Protein AF-A0A5B0W4X8-F1 (afdb_monomer)

Foldseek 3Di:
DDDDDDDDDDDDDDDDDDDDDDDDDDDDDDDDDDDDDDDDDDDDDDDDDDDDDDDDDDDDDDDDDDDDDDDDDDDDDDDDDDDDDDDDDDDDDDDDDDDDDDDDDDDDDDDDDDDDDDDDDDDDDDDDDDDDDDDDDDDDPDPDDVCVVVVPDDDDDDDDDDDDDDDDDDDDDDDDDDDDDDDDDDDDDPPPVVVVVVVVVVVVVVVVVVVVVVVLLLPDDDPALQRLLCSQLVHFWADLDPVSVQSSLCRQQVVVQFPQWDWAWDDAQNWIKIKTAGNLWAQPVLVVQLVVQRNVHHVVQCPPHNQVCSQPPRNPAPDKDKAGTNRVQLLLRLQGWMWMGIRRDRIIITGRRTDQPDPQAAQDPQQHAPDDDRHFFDLAPSNLVSLQSNVVSGSQWGWGWAFAADAPRWIKIKIARSLWFDVVLVVLQVVQRVPHYHHDPPVWPVVSQCSSVPDDPALADQWDKDRDSVVVNVLRLLRWMKMDTRRDSIITTPGAAPLNQLDGPRLVVDPLVVSLVLSVVLVCLQCLLQVVLLVLLLCQVPVVPDDPVCNVRYQPDQFPDDLLVLLVVVLVVVVVLVVVLVVDPPVVSVVSVVCCLPVVVVVCCVNRVDTPVSNVSSVSSVVSLSSRSDVSNSVSSSVLSNQSSVLCVVPRPCSNVVSVVVVVVVQQVDDNSQFGNNPCVVVPDPVVVCCSNGPDDPVVCQFRDVRSVTSDGGPDPDPDDPD

Structure (mmCIF, N/CA/C/O backbone):
data_AF-A0A5B0W4X8-F1
#
_entry.id   AF-A0A5B0W4X8-F1
#
loop_
_atom_site.group_PDB
_atom_site.id
_atom_site.type_symbol
_atom_site.label_atom_id
_atom_site.label_alt_id
_atom_site.label_comp_id
_atom_site.label_asym_id
_atom_site.label_entity_id
_atom_site.label_seq_id
_atom_site.pdbx_PDB_ins_code
_atom_site.Cartn_x
_atom_site.Cartn_y
_atom_site.Cartn_z
_atom_site.occupancy
_atom_site.B_iso_or_equiv
_atom_site.auth_seq_id
_atom_site.auth_comp_id
_atom_site.auth_asym_id
_atom_site.auth_atom_id
_atom_site.pdbx_PDB_model_num
ATOM 1 N N . MET A 1 1 ? 32.121 42.990 -64.150 1.00 31.92 1 MET A N 1
ATOM 2 C CA . MET A 1 1 ? 31.762 44.287 -64.755 1.00 31.92 1 MET A CA 1
ATOM 3 C C . MET A 1 1 ? 30.721 44.882 -63.819 1.00 31.92 1 MET A C 1
ATOM 5 O O . MET A 1 1 ? 29.660 44.286 -63.718 1.00 31.92 1 MET A O 1
ATOM 9 N N . THR A 1 2 ? 31.148 45.681 -62.830 1.00 34.00 2 THR A N 1
ATOM 10 C CA . THR A 1 2 ? 31.391 47.153 -62.906 1.00 34.00 2 THR A CA 1
ATOM 11 C C . THR A 1 2 ? 30.074 47.919 -63.036 1.00 34.00 2 THR A C 1
ATOM 13 O O . THR A 1 2 ? 29.322 47.605 -63.954 1.00 34.00 2 THR A O 1
ATOM 16 N N . SER A 1 3 ? 29.745 48.914 -62.211 1.00 33.94 3 SER A N 1
ATOM 17 C CA . SER A 1 3 ? 30.421 49.581 -61.062 1.00 33.94 3 SER A CA 1
ATOM 18 C C . SER A 1 3 ? 29.303 50.231 -60.203 1.00 33.94 3 SER A C 1
ATOM 20 O O . SER A 1 3 ? 28.211 50.418 -60.732 1.00 33.94 3 SER A O 1
ATOM 22 N N . GLU A 1 4 ? 29.378 50.385 -58.874 1.00 42.09 4 GLU A N 1
ATOM 23 C CA . GLU A 1 4 ? 30.308 51.190 -58.038 1.00 42.09 4 GLU A CA 1
ATOM 24 C C . GLU A 1 4 ? 30.009 52.711 -58.095 1.00 42.09 4 GLU A C 1
ATOM 26 O O . GLU A 1 4 ? 29.364 53.155 -59.041 1.00 42.09 4 GLU A O 1
ATOM 31 N N . ASP A 1 5 ? 30.450 53.458 -57.069 1.00 34.56 5 ASP A N 1
ATOM 32 C CA . ASP A 1 5 ? 30.203 54.892 -56.765 1.00 34.56 5 ASP A CA 1
ATOM 33 C C . ASP A 1 5 ? 28.787 55.298 -56.262 1.00 34.56 5 ASP A C 1
ATOM 35 O O . ASP A 1 5 ? 27.784 54.721 -56.676 1.00 34.56 5 ASP A O 1
ATOM 39 N N . ALA A 1 6 ? 28.595 56.326 -55.409 1.00 33.34 6 ALA A N 1
ATOM 40 C CA . ALA A 1 6 ? 29.449 56.926 -54.357 1.00 33.34 6 ALA A CA 1
ATOM 41 C C . ALA A 1 6 ? 28.633 57.896 -53.446 1.00 33.34 6 ALA A C 1
ATOM 43 O O . ALA A 1 6 ? 27.629 58.463 -53.873 1.00 33.34 6 ALA A O 1
ATOM 44 N N . ASP A 1 7 ? 29.117 58.110 -52.215 1.00 36.94 7 ASP A N 1
ATOM 45 C CA . ASP A 1 7 ? 28.815 59.235 -51.288 1.00 36.94 7 ASP A CA 1
ATOM 46 C C . ASP A 1 7 ? 29.373 60.596 -51.842 1.00 36.94 7 ASP A C 1
ATOM 48 O O . ASP A 1 7 ? 30.056 60.538 -52.871 1.00 36.94 7 ASP A O 1
ATOM 52 N N . PRO A 1 8 ? 29.192 61.809 -51.231 1.00 53.81 8 PRO A N 1
ATOM 53 C CA . PRO A 1 8 ? 28.919 62.079 -49.807 1.00 53.81 8 PRO A CA 1
ATOM 54 C C . PRO A 1 8 ? 27.910 63.196 -49.415 1.00 53.81 8 PRO A C 1
ATOM 56 O O . PRO A 1 8 ? 27.638 64.142 -50.149 1.00 53.81 8 PRO A O 1
ATOM 59 N N . ALA A 1 9 ? 27.459 63.086 -48.160 1.00 32.12 9 ALA A N 1
ATOM 60 C CA . ALA A 1 9 ? 27.185 64.113 -47.131 1.00 32.12 9 ALA A CA 1
ATOM 61 C C . ALA A 1 9 ? 27.073 65.627 -47.464 1.00 32.12 9 ALA A C 1
ATOM 63 O O . ALA A 1 9 ? 28.004 66.233 -47.985 1.00 32.12 9 ALA A O 1
ATOM 64 N N . GLU A 1 10 ? 26.081 66.281 -46.835 1.00 31.56 10 GLU A N 1
ATOM 65 C CA . GLU A 1 10 ? 26.360 67.309 -45.807 1.00 31.56 10 GLU A CA 1
ATOM 66 C C . GLU A 1 10 ? 25.213 67.409 -44.767 1.00 31.56 10 GLU A C 1
ATOM 68 O O . GLU A 1 10 ? 24.190 66.738 -44.903 1.00 31.56 10 GLU A O 1
ATOM 73 N N . ASN A 1 11 ? 25.398 68.171 -43.680 1.00 27.50 11 ASN A N 1
ATOM 74 C CA . ASN A 1 11 ? 24.546 68.153 -42.476 1.00 27.50 11 ASN A CA 1
ATOM 75 C C . ASN A 1 11 ? 24.010 69.554 -42.116 1.00 27.50 11 ASN A C 1
ATOM 77 O O . ASN A 1 11 ? 24.805 70.488 -42.042 1.00 27.50 11 ASN A O 1
ATOM 81 N N . THR A 1 12 ? 22.705 69.683 -41.818 1.00 26.88 12 THR A N 1
ATOM 82 C CA . THR A 1 12 ? 22.109 70.325 -40.606 1.00 26.88 12 THR A CA 1
ATOM 83 C C . THR A 1 12 ? 20.671 70.847 -40.821 1.00 26.88 12 THR A C 1
ATOM 85 O O . THR A 1 12 ? 20.274 71.192 -41.927 1.00 26.88 12 THR A O 1
ATOM 88 N N . THR A 1 13 ? 19.949 71.023 -39.702 1.00 26.31 13 THR A N 1
ATOM 89 C CA . THR A 1 13 ? 18.820 71.971 -39.512 1.00 26.31 13 THR A CA 1
ATOM 90 C C . THR A 1 13 ? 17.397 71.520 -39.908 1.00 26.31 13 THR A C 1
ATOM 92 O O . THR A 1 13 ? 16.866 71.885 -40.948 1.00 26.31 13 THR A O 1
ATOM 95 N N . THR A 1 14 ? 16.757 70.810 -38.968 1.00 24.80 14 THR A N 1
ATOM 96 C CA . THR A 1 14 ? 15.330 70.905 -38.554 1.00 24.80 14 THR A CA 1
ATOM 97 C C . THR A 1 14 ? 14.200 71.018 -39.599 1.00 24.80 14 THR A C 1
ATOM 99 O O . THR A 1 14 ? 13.958 72.104 -40.123 1.00 24.80 14 THR A O 1
ATOM 102 N N . ALA A 1 15 ? 13.344 69.986 -39.669 1.00 25.97 15 ALA A N 1
ATOM 103 C CA . ALA A 1 15 ? 11.889 70.112 -39.446 1.00 25.97 15 ALA A CA 1
ATOM 104 C C . ALA A 1 15 ? 11.210 68.731 -39.246 1.00 25.97 15 ALA A C 1
ATOM 106 O O . ALA A 1 15 ? 11.495 67.809 -39.998 1.00 25.97 15 ALA A O 1
ATOM 107 N N . ASP A 1 16 ? 10.343 68.646 -38.227 1.00 27.05 16 ASP A N 1
ATOM 108 C CA . ASP A 1 16 ? 9.062 67.900 -38.127 1.00 27.05 16 ASP A CA 1
ATOM 109 C C . ASP A 1 16 ? 8.874 66.498 -38.774 1.00 27.05 16 ASP A C 1
ATOM 111 O O . ASP A 1 16 ? 8.994 66.340 -39.991 1.00 27.05 16 ASP A O 1
ATOM 115 N N . PRO A 1 17 ? 8.420 65.499 -37.985 1.00 34.44 17 PRO A N 1
ATOM 116 C CA . PRO A 1 17 ? 7.668 64.358 -38.501 1.00 34.44 17 PRO A CA 1
ATOM 117 C C . PRO A 1 17 ? 6.325 64.114 -37.771 1.00 34.44 17 PRO A C 1
ATOM 119 O O . PRO A 1 17 ? 6.267 63.397 -36.771 1.00 34.44 17 PRO A O 1
ATOM 122 N N . SER A 1 18 ? 5.214 64.591 -38.340 1.00 28.98 18 SER A N 1
ATOM 123 C CA . SER A 1 18 ? 3.859 64.067 -38.082 1.00 28.98 18 SER A CA 1
ATOM 124 C C . SER A 1 18 ? 2.917 64.401 -39.260 1.00 28.98 18 SER A C 1
ATOM 126 O O . SER A 1 18 ? 3.062 65.443 -39.889 1.00 28.98 18 SER A O 1
ATOM 128 N N . GLN A 1 19 ? 1.958 63.567 -39.675 1.00 31.86 19 GLN A N 1
ATOM 129 C CA . GLN A 1 19 ? 1.611 62.200 -39.264 1.00 31.86 19 GLN A CA 1
ATOM 130 C C . GLN A 1 19 ? 0.832 61.519 -40.411 1.00 31.86 19 GLN A C 1
ATOM 132 O O . GLN A 1 19 ? -0.000 62.172 -41.040 1.00 31.86 19 GLN A O 1
ATOM 137 N N . GLU A 1 20 ? 0.998 60.210 -40.631 1.00 28.48 20 GLU A N 1
ATOM 138 C CA . GLU A 1 20 ? -0.048 59.412 -41.288 1.00 28.48 20 GLU A CA 1
ATOM 139 C C . GLU A 1 20 ? -0.146 57.990 -40.696 1.00 28.48 20 GLU A C 1
ATOM 141 O O . GLU A 1 20 ? 0.744 57.167 -40.876 1.00 28.48 20 GLU A O 1
ATOM 146 N N . GLN A 1 21 ? -1.297 57.730 -40.059 1.00 28.72 21 GLN A N 1
ATOM 147 C CA . GLN A 1 21 ? -1.910 56.432 -39.726 1.00 28.72 21 GLN A CA 1
ATOM 148 C C . GLN A 1 21 ? -1.312 55.511 -38.631 1.00 28.72 21 GLN A C 1
ATOM 150 O O . GLN A 1 21 ? -0.160 55.097 -38.665 1.00 28.72 21 GLN A O 1
ATOM 155 N N . GLN A 1 22 ? -2.253 55.040 -37.793 1.00 30.00 22 GLN A N 1
ATOM 156 C CA . GLN A 1 22 ? -2.245 53.859 -36.908 1.00 30.00 22 GLN A CA 1
ATOM 157 C C . GLN A 1 22 ? -1.521 54.016 -35.561 1.00 30.00 22 GLN A C 1
ATOM 159 O O . GLN A 1 22 ? -0.331 53.760 -35.407 1.00 30.00 22 GLN A O 1
ATOM 164 N N . ASP A 1 23 ? -2.320 54.411 -34.567 1.00 26.89 23 ASP A N 1
ATOM 165 C CA . ASP A 1 23 ? -1.887 54.866 -33.251 1.00 26.89 23 ASP A CA 1
ATOM 166 C C . ASP A 1 23 ? -1.395 53.744 -32.324 1.00 26.89 23 ASP A C 1
ATOM 168 O O . ASP A 1 23 ? -2.145 52.853 -31.913 1.00 26.89 23 ASP A O 1
ATOM 172 N N . ALA A 1 24 ? -0.141 53.881 -31.902 1.00 28.70 24 ALA A N 1
ATOM 173 C CA . ALA A 1 24 ? 0.356 53.398 -30.621 1.00 28.70 24 ALA A CA 1
ATOM 174 C C . ALA A 1 24 ? 0.803 54.612 -29.782 1.00 28.70 24 ALA A C 1
ATOM 176 O O . ALA A 1 24 ? 1.227 55.618 -30.340 1.00 28.70 24 ALA A O 1
ATOM 177 N N . GLU A 1 25 ? 0.711 54.491 -28.455 1.00 26.59 25 GLU A N 1
ATOM 178 C CA . GLU A 1 25 ? 1.288 55.399 -27.442 1.00 26.59 25 GLU A CA 1
ATOM 179 C C . GLU A 1 25 ? 1.027 56.920 -27.584 1.00 26.59 25 GLU A C 1
ATOM 181 O O . GLU A 1 25 ? 1.848 57.668 -28.106 1.00 26.59 25 GLU A O 1
ATOM 186 N N . ALA A 1 26 ? -0.043 57.421 -26.951 1.00 23.22 26 ALA A N 1
ATOM 187 C CA . ALA A 1 26 ? -0.123 58.827 -26.529 1.00 23.22 26 ALA A CA 1
ATOM 188 C C . ALA A 1 26 ? -1.043 59.008 -25.308 1.00 23.22 26 ALA A C 1
ATOM 190 O O . ALA A 1 26 ? -2.223 58.670 -25.379 1.00 23.22 26 ALA A O 1
ATOM 191 N N . SER A 1 27 ? -0.528 59.553 -24.193 1.00 27.67 27 SER A N 1
ATOM 192 C CA . SER A 1 27 ? -1.323 60.056 -23.047 1.00 27.67 27 SER A CA 1
ATOM 193 C C . SER A 1 27 ? -0.469 60.834 -22.024 1.00 27.67 27 SER A C 1
ATOM 195 O O . SER A 1 27 ? -0.222 60.324 -20.935 1.00 27.67 27 SER A O 1
ATOM 197 N N . ALA A 1 28 ? -0.031 62.061 -22.350 1.00 30.17 28 ALA A N 1
ATOM 198 C CA . ALA A 1 28 ? 0.294 63.114 -21.365 1.00 30.17 28 ALA A CA 1
ATOM 199 C C . ALA A 1 28 ? 0.622 64.473 -22.027 1.00 30.17 28 ALA A C 1
ATOM 201 O O . ALA A 1 28 ? 1.731 64.656 -22.510 1.00 30.17 28 ALA A O 1
ATOM 202 N N . GLU A 1 29 ? -0.325 65.417 -22.003 1.00 27.56 29 GLU A N 1
ATOM 203 C CA . GLU A 1 29 ? -0.152 66.880 -21.823 1.00 27.56 29 GLU A CA 1
ATOM 204 C C . GLU A 1 29 ? -1.573 67.509 -21.740 1.00 27.56 29 GLU A C 1
ATOM 206 O O . GLU A 1 29 ? -2.544 66.851 -22.111 1.00 27.56 29 GLU A O 1
ATOM 211 N N . LEU A 1 30 ? -1.829 68.710 -21.198 1.00 25.58 30 LEU A N 1
ATOM 212 C CA . LEU A 1 30 ? -0.988 69.909 -21.052 1.00 25.58 30 LEU A CA 1
ATOM 213 C C . LEU A 1 30 ? -1.478 70.786 -19.863 1.00 25.58 30 LEU A C 1
ATOM 215 O O . LEU A 1 30 ? -2.674 70.802 -19.577 1.00 25.58 30 LEU A O 1
ATOM 219 N N . 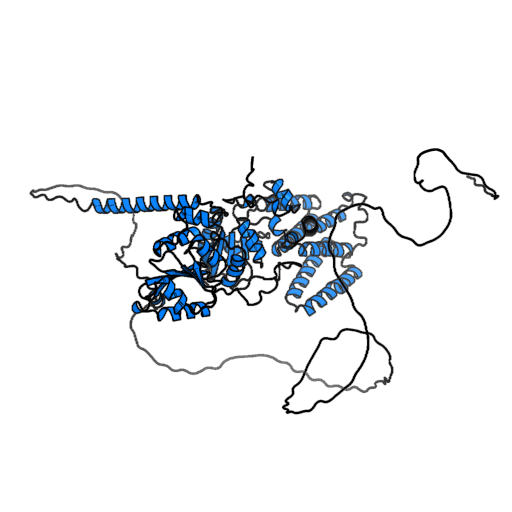GLY A 1 31 ? -0.583 71.566 -19.237 1.00 25.38 31 GLY A N 1
ATOM 220 C CA . GLY A 1 31 ? -0.869 72.544 -18.160 1.00 25.38 31 GLY A CA 1
ATOM 221 C C . GLY A 1 31 ? -0.582 71.987 -16.751 1.00 25.38 31 GLY A C 1
ATOM 222 O O . GLY A 1 31 ? -1.126 70.951 -16.392 1.00 25.38 31 GLY A O 1
ATOM 223 N N . ALA A 1 32 ? 0.385 72.494 -15.973 1.00 25.48 32 ALA A N 1
ATOM 224 C CA . ALA A 1 32 ? 0.513 73.839 -15.368 1.00 25.48 32 ALA A CA 1
ATOM 225 C C . ALA A 1 32 ? -0.535 74.079 -14.246 1.00 25.48 32 ALA A C 1
ATOM 227 O O . ALA A 1 32 ? -1.718 73.859 -14.478 1.00 25.48 32 ALA A O 1
ATOM 228 N N . GLU A 1 33 ? -0.185 74.517 -13.027 1.00 26.86 33 GLU A N 1
ATOM 229 C CA . GLU A 1 33 ? 1.082 75.106 -12.543 1.00 26.86 33 GLU A CA 1
ATOM 230 C C . GLU A 1 33 ? 1.256 74.953 -11.000 1.00 26.86 33 GLU A C 1
ATOM 232 O O . GLU A 1 33 ? 0.369 74.444 -10.323 1.00 26.86 33 GLU A O 1
ATOM 237 N N . GLU A 1 34 ? 2.385 75.444 -10.465 1.00 26.62 34 GLU A N 1
ATOM 238 C CA . GLU A 1 34 ? 2.684 75.722 -9.037 1.00 26.62 34 GLU A CA 1
ATOM 239 C C . GLU A 1 34 ? 2.908 74.568 -8.016 1.00 26.62 34 GLU A C 1
ATOM 241 O O . GLU A 1 34 ? 2.881 73.379 -8.324 1.00 26.62 34 GLU A O 1
ATOM 246 N N . GLN A 1 35 ? 3.356 74.972 -6.816 1.00 25.38 35 GLN A N 1
ATOM 247 C CA . GLN A 1 35 ? 4.179 74.229 -5.844 1.00 25.38 35 GLN A CA 1
ATOM 248 C C . GLN A 1 35 ? 3.482 74.071 -4.469 1.00 25.38 35 GLN A C 1
ATOM 250 O O . GLN A 1 35 ? 2.398 74.605 -4.261 1.00 25.38 35 GLN A O 1
ATOM 255 N N . SER A 1 36 ? 4.175 73.449 -3.494 1.00 26.97 36 SER A N 1
ATOM 256 C CA . SER A 1 36 ? 3.761 73.165 -2.092 1.00 26.97 36 SER A CA 1
ATOM 257 C C . SER A 1 36 ? 2.640 72.110 -1.956 1.00 26.97 36 SER A C 1
ATOM 259 O O . SER A 1 36 ? 1.763 72.046 -2.803 1.00 26.97 36 SER A O 1
ATOM 261 N N . ALA A 1 37 ? 2.636 71.120 -1.051 1.00 27.08 37 ALA A N 1
ATOM 262 C CA . ALA A 1 37 ? 3.188 70.865 0.296 1.00 27.08 37 ALA A CA 1
ATOM 263 C C . ALA A 1 37 ? 2.142 71.012 1.428 1.00 27.08 37 ALA A C 1
ATOM 265 O O . ALA A 1 37 ? 1.507 72.049 1.562 1.00 27.08 37 ALA A O 1
ATOM 266 N N . GLU A 1 38 ? 2.049 69.960 2.258 1.00 25.50 38 GLU A N 1
ATOM 267 C CA . GLU A 1 38 ? 1.175 69.783 3.441 1.00 25.50 38 GLU A CA 1
ATOM 268 C C . GLU A 1 38 ? -0.362 69.691 3.227 1.00 25.50 38 GLU A C 1
ATOM 270 O O . GLU A 1 38 ? -0.881 69.829 2.126 1.00 25.50 38 GLU A O 1
ATOM 275 N N . ALA A 1 39 ? -1.062 69.400 4.338 1.00 24.56 39 ALA A N 1
ATOM 276 C CA . ALA A 1 39 ? -2.502 69.567 4.606 1.00 24.56 39 ALA A CA 1
ATOM 277 C C . ALA A 1 39 ? -3.560 68.652 3.919 1.00 24.56 39 ALA A C 1
ATOM 279 O O . ALA A 1 39 ? -4.218 69.015 2.954 1.00 24.56 39 ALA A O 1
ATOM 280 N N . SER A 1 40 ? -3.820 67.504 4.563 1.00 24.45 40 SER A N 1
ATOM 281 C CA . SER A 1 40 ? -5.120 67.098 5.167 1.00 24.45 40 SER A CA 1
ATOM 282 C C . SER A 1 40 ? -6.505 67.369 4.516 1.00 24.45 40 SER A C 1
ATOM 284 O O . SER A 1 40 ? -6.823 68.498 4.162 1.00 24.45 40 SER A O 1
ATOM 286 N N . ALA A 1 41 ? -7.404 66.383 4.723 1.00 26.05 41 ALA A N 1
ATOM 287 C CA . ALA A 1 41 ? -8.816 66.498 5.183 1.00 26.05 41 ALA A CA 1
ATOM 288 C C . ALA A 1 41 ? -9.984 66.101 4.234 1.00 26.05 41 ALA A C 1
ATOM 290 O O . ALA A 1 41 ? -10.328 66.829 3.314 1.00 26.05 41 ALA A O 1
ATOM 291 N N . GLN A 1 42 ? -10.684 65.024 4.646 1.00 28.58 42 GLN A N 1
ATOM 292 C CA . GLN A 1 42 ? -12.137 64.732 4.523 1.00 28.58 42 GLN A CA 1
ATOM 293 C C . GLN A 1 42 ? -12.790 64.625 3.114 1.00 28.58 42 GLN A C 1
ATOM 295 O O . GLN A 1 42 ? -12.214 65.031 2.109 1.00 28.58 42 GLN A O 1
ATOM 300 N N . PRO A 1 43 ? -13.952 63.934 3.013 1.00 33.38 43 PRO A N 1
ATOM 301 C CA . PRO A 1 43 ? -15.245 64.566 3.331 1.00 33.38 43 PRO A CA 1
ATOM 302 C C . PRO A 1 43 ? -16.019 63.985 4.534 1.00 33.38 43 PRO A C 1
ATOM 304 O O . PRO A 1 43 ? -15.872 62.830 4.921 1.00 33.38 43 PRO A O 1
ATOM 307 N N . ASP A 1 44 ? -16.868 64.854 5.078 1.00 30.72 44 ASP A N 1
ATOM 308 C CA . ASP A 1 44 ? -17.981 64.677 6.033 1.00 30.72 44 ASP A CA 1
ATOM 309 C C . ASP A 1 44 ? -19.268 64.219 5.278 1.00 30.72 44 ASP A C 1
ATOM 311 O O . ASP A 1 44 ? -19.273 64.312 4.049 1.00 30.72 44 ASP A O 1
ATOM 315 N N . SER A 1 45 ? -20.408 63.736 5.807 1.00 32.34 45 SER A N 1
ATOM 316 C CA . SER A 1 45 ? -20.970 63.293 7.118 1.00 32.34 45 SER A CA 1
ATOM 317 C C . SER A 1 45 ? -22.068 62.237 6.798 1.00 32.34 45 SER A C 1
ATOM 319 O O . SER A 1 45 ? -22.410 62.054 5.630 1.00 32.34 45 SER A O 1
ATOM 321 N N . GLY A 1 46 ? -22.718 61.487 7.701 1.00 25.11 46 GLY A N 1
ATOM 322 C CA . GLY A 1 46 ? -22.756 61.362 9.174 1.00 25.11 46 GLY A CA 1
ATOM 323 C C . GLY A 1 46 ? -23.742 60.208 9.521 1.00 25.11 46 GLY A C 1
ATOM 324 O O . GLY A 1 46 ? -24.110 59.457 8.621 1.00 25.11 46 GLY A O 1
ATOM 325 N N . GLN A 1 47 ? -24.259 59.980 10.736 1.00 32.81 47 GLN A N 1
ATOM 326 C CA . GLN A 1 47 ? -24.107 60.608 12.060 1.00 32.81 47 GLN A CA 1
ATOM 327 C C . GLN A 1 47 ? -24.650 59.620 13.142 1.00 32.81 47 GLN A C 1
ATOM 329 O O . GLN A 1 47 ? -25.325 58.662 12.773 1.00 32.81 47 GLN A O 1
ATOM 334 N N . GLN A 1 48 ? -24.444 59.917 14.438 1.00 27.91 48 GLN A N 1
ATOM 335 C CA . GLN A 1 48 ? -25.020 59.293 15.660 1.00 27.91 48 GLN A CA 1
ATOM 336 C C . GLN A 1 48 ? -24.151 58.268 16.438 1.00 27.91 48 GLN A C 1
ATOM 338 O O . GLN A 1 48 ? -24.296 57.061 16.278 1.00 27.91 48 GLN A O 1
ATOM 343 N N . ASP A 1 49 ? -23.242 58.810 17.269 1.00 30.52 49 ASP A N 1
ATOM 344 C CA . ASP A 1 49 ? -23.227 58.782 18.760 1.00 30.52 49 ASP A CA 1
ATOM 345 C C . ASP A 1 49 ? -23.473 57.440 19.508 1.00 30.52 49 ASP A C 1
ATOM 347 O O . ASP A 1 49 ? -24.410 56.720 19.180 1.00 30.52 49 ASP A O 1
ATOM 351 N N . ALA A 1 50 ? -22.807 57.059 20.617 1.00 31.81 50 ALA A N 1
ATOM 352 C CA . ALA A 1 50 ? -21.594 57.460 21.385 1.00 31.81 50 ALA A CA 1
ATOM 353 C C . ALA A 1 50 ? -21.270 56.271 22.369 1.00 31.81 50 ALA A C 1
ATOM 355 O O . ALA A 1 50 ? -21.920 55.235 22.237 1.00 31.81 50 ALA A O 1
ATOM 356 N N . GLU A 1 51 ? -20.338 56.192 23.339 1.00 27.81 51 GLU A N 1
ATOM 357 C CA . GLU A 1 51 ? -19.335 57.019 24.072 1.00 27.81 51 GLU A CA 1
ATOM 358 C C . GLU A 1 51 ? -18.035 56.149 24.215 1.00 27.81 51 GLU A C 1
ATOM 360 O O . GLU A 1 51 ? -18.110 54.942 23.989 1.00 27.81 51 GLU A O 1
ATOM 365 N N . ALA A 1 52 ? -16.779 56.578 24.443 1.00 31.09 52 ALA A N 1
ATOM 366 C CA . ALA A 1 52 ? -16.110 57.616 25.266 1.00 31.09 52 ALA A CA 1
ATOM 367 C C . ALA A 1 52 ? -15.940 57.222 26.767 1.00 31.09 52 ALA A C 1
ATOM 369 O O . ALA A 1 52 ? -16.934 57.107 27.470 1.00 31.09 52 ALA A O 1
ATOM 370 N N . SER A 1 53 ? -14.756 56.796 27.261 1.00 33.50 53 SER A N 1
ATOM 371 C CA . SER A 1 53 ? -13.478 57.519 27.595 1.00 33.50 53 SER A CA 1
ATOM 372 C C . SER A 1 53 ? -13.456 58.009 29.073 1.00 33.50 53 SER A C 1
ATOM 374 O O . SER A 1 53 ? -14.501 57.947 29.708 1.00 33.50 53 SER A O 1
ATOM 376 N N . THR A 1 54 ? -12.373 58.378 29.790 1.00 29.28 54 THR A N 1
ATOM 377 C CA . THR A 1 54 ? -11.045 59.040 29.567 1.00 29.28 54 THR A CA 1
ATOM 378 C C . THR A 1 54 ? -9.984 58.511 30.594 1.00 29.28 54 THR A C 1
ATOM 380 O O . THR A 1 54 ? -10.385 57.876 31.564 1.00 29.28 54 THR A O 1
ATOM 383 N N . GLU A 1 55 ? -8.638 58.568 30.464 1.00 31.25 55 GLU A N 1
ATOM 384 C CA . GLU A 1 55 ? -7.669 59.708 30.355 1.00 31.25 55 GLU A CA 1
ATOM 385 C C . GLU A 1 55 ? -7.669 60.661 31.589 1.00 31.25 55 GLU A C 1
ATOM 387 O O . GLU A 1 55 ? -8.757 61.008 32.042 1.00 31.25 55 GLU A O 1
ATOM 392 N N . LEU A 1 56 ? -6.569 61.138 32.233 1.00 28.16 56 LEU A N 1
ATOM 393 C CA . LEU A 1 56 ? -5.072 61.128 32.090 1.00 28.16 56 LEU A CA 1
ATOM 394 C C . LEU A 1 56 ? -4.403 61.033 33.520 1.00 28.16 56 LEU A C 1
ATOM 396 O O . LEU A 1 56 ? -5.154 60.972 34.488 1.00 28.16 56 LEU A O 1
ATOM 400 N N . GLY A 1 57 ? -3.080 61.071 33.828 1.00 25.81 57 GLY A N 1
ATOM 401 C CA . GLY A 1 57 ? -1.779 61.047 33.101 1.00 25.81 57 GLY A CA 1
ATOM 402 C C . GLY A 1 57 ? -0.583 61.705 33.880 1.00 25.81 57 GLY A C 1
ATOM 403 O O . GLY A 1 57 ? -0.826 62.424 34.841 1.00 25.81 57 GLY A O 1
ATOM 404 N N . ALA A 1 58 ? 0.668 61.496 33.407 1.00 27.38 58 ALA A N 1
ATOM 405 C CA . ALA A 1 58 ? 1.958 62.221 33.661 1.00 27.38 58 ALA A CA 1
ATOM 406 C C . ALA A 1 58 ? 2.800 62.129 34.992 1.00 27.38 58 ALA A C 1
ATOM 408 O O . ALA A 1 58 ? 2.322 62.416 36.080 1.00 27.38 58 ALA A O 1
ATOM 409 N N . GLU A 1 59 ? 4.112 61.854 34.793 1.00 27.94 59 GLU A N 1
ATOM 410 C CA . GLU A 1 59 ? 5.368 62.439 35.374 1.00 27.94 59 GLU A CA 1
ATOM 411 C C . GLU A 1 59 ? 6.016 62.168 36.783 1.00 27.94 59 GLU A C 1
ATOM 413 O O . GLU A 1 59 ? 5.398 62.243 37.836 1.00 27.94 59 GLU A O 1
ATOM 418 N N . GLU A 1 60 ? 7.361 61.986 36.708 1.00 26.83 60 GLU A N 1
ATOM 419 C CA . GLU A 1 60 ? 8.502 62.407 37.585 1.00 26.83 60 GLU A CA 1
ATOM 420 C C . GLU A 1 60 ? 8.955 61.698 38.914 1.00 26.83 60 GLU A C 1
ATOM 422 O O . GLU A 1 60 ? 8.357 61.817 39.976 1.00 26.83 60 GLU A O 1
ATOM 427 N N . GLN A 1 61 ? 10.179 61.128 38.826 1.00 25.00 61 GLN A N 1
ATOM 428 C CA . GLN A 1 61 ? 11.367 61.168 39.735 1.00 25.00 61 GLN A CA 1
ATOM 429 C C . GLN A 1 61 ? 11.452 60.556 41.168 1.00 25.00 61 GLN A C 1
ATOM 431 O O . GLN A 1 61 ? 10.850 61.047 42.117 1.00 25.00 61 GLN A O 1
ATOM 436 N N . SER A 1 62 ? 12.516 59.733 41.354 1.00 24.23 62 SER A N 1
ATOM 437 C CA . SER A 1 62 ? 13.347 59.540 42.587 1.00 24.23 62 SER A CA 1
ATOM 438 C C . SER A 1 62 ? 12.681 58.832 43.803 1.00 24.23 62 SER A C 1
ATOM 440 O O . SER A 1 62 ? 11.464 58.797 43.878 1.00 24.23 62 SER A O 1
ATOM 442 N N . THR A 1 63 ? 13.325 58.247 44.837 1.00 24.66 63 THR A N 1
ATOM 443 C CA . THR A 1 63 ? 14.673 57.672 45.167 1.00 24.66 63 THR A CA 1
ATOM 444 C C . THR A 1 63 ? 14.502 56.808 46.461 1.00 24.66 63 THR A C 1
ATOM 446 O O . THR A 1 63 ? 13.449 56.909 47.083 1.00 24.66 63 THR A O 1
ATOM 449 N N . GLU A 1 64 ? 15.394 55.946 46.986 1.00 25.47 64 GLU A N 1
ATOM 450 C CA . GLU A 1 64 ? 16.789 55.540 46.682 1.00 25.47 64 GLU A CA 1
ATOM 451 C C . GLU A 1 64 ? 17.009 54.011 46.970 1.00 25.47 64 GLU A C 1
ATOM 453 O O . GLU A 1 64 ? 16.171 53.206 46.571 1.00 25.47 64 GLU A O 1
ATOM 458 N N . ALA A 1 65 ? 18.108 53.582 47.626 1.00 25.70 65 ALA A N 1
ATOM 459 C CA . ALA A 1 65 ? 18.455 52.185 47.962 1.00 25.70 65 ALA A CA 1
ATOM 460 C C . ALA A 1 65 ? 17.819 51.676 49.294 1.00 25.70 65 ALA A C 1
ATOM 462 O O . ALA A 1 65 ? 17.295 52.454 50.089 1.00 25.70 65 ALA A O 1
ATOM 463 N N . SER A 1 66 ? 17.856 50.381 49.659 1.00 24.14 66 SER A N 1
ATOM 464 C CA . SER A 1 66 ? 19.077 49.724 50.180 1.00 24.14 66 SER A CA 1
ATOM 465 C C . SER A 1 66 ? 18.891 48.251 50.639 1.00 24.14 66 SER A C 1
ATOM 467 O O . SER A 1 66 ? 17.789 47.824 50.962 1.00 24.14 66 SER A O 1
ATOM 469 N N . ALA A 1 67 ? 20.030 47.541 50.742 1.00 25.67 67 ALA A N 1
ATOM 470 C CA . ALA A 1 67 ? 20.347 46.369 51.591 1.00 25.67 67 ALA A CA 1
ATOM 471 C C . ALA A 1 67 ? 19.693 44.974 51.360 1.00 25.67 67 ALA A C 1
ATOM 473 O O . ALA A 1 67 ? 18.529 44.737 51.666 1.00 25.67 67 ALA A O 1
ATOM 474 N N . GLN A 1 68 ? 20.544 43.990 51.015 1.00 29.48 68 GLN A N 1
ATOM 475 C CA . GLN A 1 68 ? 20.453 42.597 51.510 1.00 29.48 68 GLN A CA 1
ATOM 476 C C . GLN A 1 68 ? 21.066 42.506 52.927 1.00 29.48 68 GLN A C 1
ATOM 478 O O . GLN A 1 68 ? 21.850 43.388 53.294 1.00 29.48 68 GLN A O 1
ATOM 483 N N . PRO A 1 69 ? 20.714 41.490 53.740 1.00 41.28 69 PRO A N 1
ATOM 484 C CA . PRO A 1 69 ? 21.529 40.254 53.891 1.00 41.28 69 PRO A CA 1
ATOM 485 C C . PRO A 1 69 ? 20.648 38.970 53.961 1.00 41.28 69 PRO A C 1
ATOM 487 O O . PRO A 1 69 ? 19.427 39.093 53.956 1.00 41.28 69 PRO A O 1
ATOM 490 N N . ASP A 1 70 ? 21.109 37.715 54.109 1.00 27.83 70 ASP A N 1
ATOM 491 C CA . ASP A 1 70 ? 22.371 36.972 53.850 1.00 27.83 70 ASP A CA 1
ATOM 492 C C . ASP A 1 70 ? 22.094 35.456 54.125 1.00 27.83 70 ASP A C 1
ATOM 494 O O . ASP A 1 70 ? 21.080 35.126 54.743 1.00 27.83 70 ASP A O 1
ATOM 498 N N . SER A 1 71 ? 23.012 34.554 53.745 1.00 27.20 71 SER A N 1
ATOM 499 C CA . SER A 1 71 ? 23.082 33.101 54.037 1.00 27.20 71 SER A CA 1
ATOM 500 C C . SER A 1 71 ? 22.059 32.166 53.345 1.00 27.20 71 SER A C 1
ATOM 502 O O . SER A 1 71 ? 20.906 32.525 53.139 1.00 27.20 71 SER A O 1
ATOM 504 N N . GLY A 1 72 ? 22.421 30.930 52.964 1.00 25.45 72 GLY A N 1
ATOM 505 C CA . GLY A 1 72 ? 23.754 30.304 52.984 1.00 25.45 72 GLY A CA 1
ATOM 506 C C . GLY A 1 72 ? 23.757 28.826 52.539 1.00 25.45 72 GLY A C 1
ATOM 507 O O . GLY A 1 72 ? 22.696 28.232 52.397 1.00 25.45 72 GLY A O 1
ATOM 508 N N . GLN A 1 73 ? 24.967 28.257 52.393 1.00 29.39 73 GLN A N 1
ATOM 509 C CA . GLN A 1 73 ? 25.304 26.854 52.038 1.00 29.39 73 GLN A CA 1
ATOM 510 C C . GLN A 1 73 ? 24.907 26.441 50.596 1.00 29.39 73 GLN A C 1
ATOM 512 O O . GLN A 1 73 ? 23.767 26.598 50.184 1.00 29.39 73 GLN A O 1
ATOM 517 N N . GLN A 1 74 ? 25.829 26.087 49.690 1.00 28.50 74 GLN A N 1
ATOM 518 C CA . GLN A 1 74 ? 26.838 25.005 49.698 1.00 28.50 74 GLN A CA 1
ATOM 519 C C . GLN A 1 74 ? 26.233 23.595 49.688 1.00 28.50 74 GLN A C 1
ATOM 521 O O . GLN A 1 74 ? 25.811 23.101 50.725 1.00 28.50 74 GLN A O 1
ATOM 526 N N . ASP A 1 75 ? 26.283 22.946 48.524 1.00 28.78 75 ASP A N 1
ATOM 527 C CA . ASP A 1 75 ? 27.261 21.876 48.277 1.00 28.78 75 ASP A CA 1
ATOM 528 C C . ASP A 1 75 ? 27.614 21.835 46.778 1.00 28.78 75 ASP A C 1
ATOM 530 O O . ASP A 1 75 ? 26.943 22.475 45.964 1.00 28.78 75 ASP A O 1
ATOM 534 N N . ALA A 1 76 ? 28.710 21.165 46.412 1.00 29.27 76 ALA A N 1
ATOM 535 C CA . ALA A 1 76 ? 29.210 21.125 45.038 1.00 29.27 76 ALA A CA 1
ATOM 536 C C . ALA A 1 76 ? 29.868 19.782 44.701 1.00 29.27 76 ALA A C 1
ATOM 538 O O . ALA A 1 76 ? 30.761 19.332 45.413 1.00 29.27 76 ALA A O 1
ATOM 539 N N . GLU A 1 77 ? 29.505 19.210 43.554 1.00 27.95 77 GLU A N 1
ATOM 540 C CA . GLU A 1 77 ? 30.276 18.161 42.886 1.00 27.95 77 GLU A CA 1
ATOM 541 C C . GLU A 1 77 ? 30.134 18.332 41.366 1.00 27.95 77 GLU A C 1
ATOM 543 O O . GLU A 1 77 ? 29.098 18.800 40.886 1.00 27.95 77 GLU A O 1
ATOM 548 N N . ALA A 1 78 ? 31.195 18.046 40.607 1.00 28.70 78 ALA A N 1
ATOM 549 C CA . ALA A 1 78 ? 31.299 18.443 39.203 1.00 28.70 78 ALA A CA 1
ATOM 550 C C . ALA A 1 78 ? 31.917 17.356 38.313 1.00 28.70 78 ALA A C 1
ATOM 552 O O . ALA A 1 78 ? 32.924 16.739 38.655 1.00 28.70 78 ALA A O 1
ATOM 553 N N . SER A 1 79 ? 31.328 17.178 37.132 1.00 30.19 79 SER A N 1
ATOM 554 C CA . SER A 1 79 ? 31.886 16.526 35.938 1.00 30.19 79 SER A CA 1
ATOM 555 C C . SER A 1 79 ? 31.040 17.024 34.757 1.00 30.19 79 SER A C 1
ATOM 557 O O . SER A 1 79 ? 29.831 16.817 34.745 1.00 30.19 79 SER A O 1
ATOM 559 N N . ALA A 1 80 ? 31.568 17.947 33.950 1.00 27.08 80 ALA A N 1
ATOM 560 C CA . ALA A 1 80 ? 32.276 17.652 32.695 1.00 27.08 80 ALA A CA 1
ATOM 561 C C . ALA A 1 80 ? 31.311 17.079 31.626 1.00 27.08 80 ALA A C 1
ATOM 563 O O . ALA A 1 80 ? 30.798 15.979 31.792 1.00 27.08 80 ALA A O 1
ATOM 564 N N . GLU A 1 81 ? 30.859 17.872 30.641 1.00 28.05 81 GLU A N 1
ATOM 565 C CA . GLU A 1 81 ? 31.584 18.244 29.395 1.00 28.05 81 GLU A CA 1
ATOM 566 C C . GLU A 1 81 ? 31.711 17.062 28.406 1.00 28.05 81 GLU A C 1
ATOM 568 O O . GLU A 1 81 ? 32.037 15.957 28.820 1.00 28.05 81 GLU A O 1
ATOM 573 N N . LEU A 1 82 ? 31.480 17.168 27.087 1.00 26.58 82 LEU A N 1
ATOM 574 C CA . LEU A 1 82 ? 31.144 18.272 26.156 1.00 26.58 82 LEU A CA 1
ATOM 575 C C . LEU A 1 82 ? 29.982 17.814 25.223 1.00 26.58 82 LEU A C 1
ATOM 577 O O . LEU A 1 82 ? 29.591 16.651 25.269 1.00 26.58 82 LEU A O 1
ATOM 581 N N . GLY A 1 83 ? 29.387 18.617 24.333 1.00 25.98 83 GLY A N 1
ATOM 582 C CA . GLY A 1 83 ? 29.609 20.021 23.957 1.00 25.98 83 GLY A CA 1
ATOM 583 C C . GLY A 1 83 ? 28.600 20.467 22.887 1.00 25.98 83 GLY A C 1
ATOM 584 O O . GLY A 1 83 ? 27.826 19.650 22.388 1.00 25.98 83 GLY A O 1
ATOM 585 N N . ALA A 1 84 ? 28.590 21.761 22.564 1.00 26.53 84 ALA A N 1
ATOM 586 C CA . ALA A 1 84 ? 27.610 22.367 21.663 1.00 26.53 84 ALA A CA 1
ATOM 587 C C . ALA A 1 84 ? 28.043 22.394 20.184 1.00 26.53 84 ALA A C 1
ATOM 589 O O . ALA A 1 84 ? 29.191 22.129 19.830 1.00 26.53 84 ALA A O 1
ATOM 590 N N . GLU A 1 85 ? 27.072 22.746 19.343 1.00 27.70 85 GLU A N 1
ATOM 591 C CA . GLU A 1 85 ? 27.224 23.175 17.953 1.00 27.70 85 GLU A CA 1
ATOM 592 C C . GLU A 1 85 ? 28.170 24.383 17.819 1.00 27.70 85 GLU A C 1
ATOM 594 O O . GLU A 1 85 ? 28.229 25.225 18.713 1.00 27.70 85 GLU A O 1
ATOM 599 N N . GLU A 1 86 ? 28.797 24.548 16.651 1.00 27.27 86 GLU A N 1
ATOM 600 C CA . GLU A 1 86 ? 29.341 25.845 16.233 1.00 27.27 86 GLU A CA 1
ATOM 601 C C . GLU A 1 86 ? 29.123 26.075 14.725 1.00 27.27 86 GLU A C 1
ATOM 603 O O . GLU A 1 86 ? 29.089 25.135 13.926 1.00 27.27 86 GLU A O 1
ATOM 608 N N . GLN A 1 87 ? 28.937 27.338 14.335 1.00 26.02 87 GLN A N 1
ATOM 609 C CA . GLN A 1 87 ? 28.781 27.799 12.951 1.00 26.02 87 GLN A CA 1
ATOM 610 C C . GLN A 1 87 ? 29.762 28.944 12.684 1.00 26.02 87 GLN A C 1
ATOM 612 O O . GLN A 1 87 ? 30.007 29.739 13.587 1.00 26.02 87 GLN A O 1
ATOM 617 N N . SER A 1 88 ? 30.172 29.121 11.416 1.00 26.95 88 SER A N 1
ATOM 618 C CA . SER A 1 88 ? 30.958 30.273 10.908 1.00 26.95 88 SER A CA 1
ATOM 619 C C . SER A 1 88 ? 32.391 30.393 11.479 1.00 26.95 88 SER A C 1
ATOM 621 O O . SER A 1 88 ? 32.718 29.738 12.458 1.00 26.95 88 SER A O 1
ATOM 623 N N . ALA A 1 89 ? 33.320 31.187 10.934 1.00 29.72 89 ALA A N 1
ATOM 624 C CA . ALA A 1 89 ? 33.629 31.548 9.539 1.00 29.72 89 ALA A CA 1
ATOM 625 C C . ALA A 1 89 ? 35.070 32.131 9.478 1.00 29.72 89 ALA A C 1
ATOM 627 O O . ALA A 1 89 ? 35.670 32.381 10.515 1.00 29.72 89 ALA A O 1
ATOM 628 N N . GLU A 1 90 ? 35.604 32.314 8.262 1.00 28.28 90 GLU A N 1
ATOM 629 C CA . GLU A 1 90 ? 36.720 33.204 7.843 1.00 28.28 90 GLU A CA 1
ATOM 630 C C . GLU A 1 90 ? 37.816 33.583 8.885 1.00 28.28 90 GLU A C 1
ATOM 632 O O . GLU A 1 90 ? 37.601 34.385 9.783 1.00 28.28 90 GLU A O 1
ATOM 637 N N . ALA A 1 91 ? 39.026 33.006 8.851 1.00 28.52 91 ALA A N 1
ATOM 638 C CA . ALA A 1 91 ? 40.135 33.219 7.890 1.00 28.52 91 ALA A CA 1
ATOM 639 C C . ALA A 1 91 ? 41.100 34.394 8.203 1.00 28.52 91 ALA A C 1
ATOM 641 O O . ALA A 1 91 ? 40.688 35.549 8.231 1.00 28.52 91 ALA A O 1
ATOM 642 N N . SER A 1 92 ? 42.412 34.100 8.325 1.00 26.53 92 SER A N 1
ATOM 643 C CA . SER A 1 92 ? 43.579 34.844 7.763 1.00 26.53 92 SER A CA 1
ATOM 644 C C . SER A 1 92 ? 44.915 34.597 8.517 1.00 26.53 92 SER A C 1
ATOM 646 O O . SER A 1 92 ? 44.922 34.117 9.643 1.00 26.53 92 SER A O 1
ATOM 648 N N . ALA A 1 93 ? 46.034 34.966 7.866 1.00 26.61 93 ALA A N 1
ATOM 649 C CA . ALA A 1 93 ? 47.407 35.160 8.387 1.00 26.61 93 ALA A CA 1
ATOM 650 C C . ALA A 1 93 ? 48.295 33.942 8.793 1.00 26.61 93 ALA A C 1
ATOM 652 O O . ALA A 1 93 ? 48.288 33.461 9.921 1.00 26.61 93 ALA A O 1
ATOM 653 N N . GLN A 1 94 ? 49.185 33.562 7.862 1.00 28.64 94 GLN A N 1
ATOM 654 C CA . GLN A 1 94 ? 50.542 32.994 8.074 1.00 28.64 94 GLN A CA 1
ATOM 655 C C . GLN A 1 94 ? 51.543 34.095 8.546 1.00 28.64 94 GLN A C 1
ATOM 657 O O . GLN A 1 94 ? 51.098 35.244 8.649 1.00 28.64 94 GLN A O 1
ATOM 662 N N . PRO A 1 95 ? 52.873 33.865 8.751 1.00 45.47 95 PRO A N 1
ATOM 663 C CA . PRO A 1 95 ? 53.727 32.660 8.585 1.00 45.47 95 PRO A CA 1
ATOM 664 C C . PRO A 1 95 ? 54.442 32.262 9.915 1.00 45.47 95 PRO A C 1
ATOM 666 O O . PRO A 1 95 ? 54.036 32.743 10.967 1.00 45.47 95 PRO A O 1
ATOM 669 N N . ASP A 1 96 ? 55.458 31.395 10.037 1.00 28.25 96 ASP A N 1
ATOM 670 C CA . ASP A 1 96 ? 56.420 30.714 9.132 1.00 28.25 96 ASP A CA 1
ATOM 671 C C . ASP A 1 96 ? 56.903 29.397 9.846 1.00 28.25 96 ASP A C 1
ATOM 673 O O . ASP A 1 96 ? 56.348 29.083 10.897 1.00 28.25 96 ASP A O 1
ATOM 677 N N . SER A 1 97 ? 57.873 28.549 9.456 1.00 28.73 97 SER A N 1
ATOM 678 C CA . SER A 1 97 ? 58.915 28.523 8.405 1.00 28.73 97 SER A CA 1
ATOM 679 C C . SER A 1 97 ? 59.427 27.078 8.151 1.00 28.73 97 SER A C 1
ATOM 681 O O . SER A 1 97 ? 58.965 26.132 8.788 1.00 28.73 97 SER A O 1
ATOM 683 N N . GLY A 1 98 ? 60.455 26.914 7.299 1.00 25.80 98 GLY A N 1
ATOM 684 C CA . GLY A 1 98 ? 61.552 25.963 7.578 1.00 25.80 98 GLY A CA 1
ATOM 685 C C . GLY A 1 98 ? 61.466 24.528 7.031 1.00 25.80 98 GLY A C 1
ATOM 686 O O . GLY A 1 98 ? 61.323 23.579 7.797 1.00 25.80 98 GLY A O 1
ATOM 687 N N . GLN A 1 99 ? 61.695 24.344 5.726 1.00 29.70 99 GLN A N 1
ATOM 688 C CA . GLN A 1 99 ? 62.139 23.052 5.168 1.00 29.70 99 GLN A CA 1
ATOM 689 C C . GLN A 1 99 ? 63.656 22.858 5.358 1.00 29.70 99 GLN A C 1
ATOM 691 O O . GLN A 1 99 ? 64.403 23.837 5.335 1.00 29.70 99 GLN A O 1
ATOM 696 N N . GLN A 1 100 ? 64.116 21.604 5.443 1.00 29.75 100 GLN A N 1
ATOM 697 C CA . GLN A 1 100 ? 65.488 21.217 5.086 1.00 29.75 100 GLN A CA 1
ATOM 698 C C . GLN A 1 100 ? 65.561 19.743 4.653 1.00 29.75 100 GLN A C 1
ATOM 700 O O . GLN A 1 100 ? 64.657 18.959 4.946 1.00 29.75 100 GLN A O 1
ATOM 705 N N . ASP A 1 101 ? 66.599 19.413 3.883 1.00 28.41 101 ASP A N 1
ATOM 706 C CA . ASP A 1 101 ? 66.567 18.336 2.886 1.00 28.41 101 ASP A CA 1
ATOM 707 C C . ASP A 1 101 ? 67.227 17.004 3.310 1.00 28.41 101 ASP A C 1
ATOM 709 O O . ASP A 1 101 ? 67.676 16.817 4.440 1.00 28.41 101 ASP A O 1
ATOM 713 N N . ALA A 1 102 ? 67.230 16.044 2.380 1.00 29.53 102 ALA A N 1
ATOM 714 C CA . ALA A 1 102 ? 67.677 14.663 2.564 1.00 29.53 102 ALA A CA 1
ATOM 715 C C . ALA A 1 102 ? 69.165 14.434 2.234 1.00 29.53 102 ALA A C 1
ATOM 717 O O . ALA A 1 102 ? 69.750 15.215 1.495 1.00 29.53 102 ALA A O 1
ATOM 718 N N . GLU A 1 103 ? 69.717 13.308 2.712 1.00 28.05 103 GLU A N 1
ATOM 719 C CA . GLU A 1 103 ? 70.705 12.410 2.061 1.00 28.05 103 GLU A CA 1
ATOM 720 C C . GLU A 1 103 ? 71.110 11.293 3.068 1.00 28.05 103 GLU A C 1
ATOM 722 O O . GLU A 1 103 ? 70.884 11.444 4.266 1.00 28.05 103 GLU A O 1
ATOM 727 N N . ALA A 1 104 ? 71.791 10.184 2.741 1.00 29.50 104 ALA A N 1
ATOM 728 C CA . ALA A 1 104 ? 71.706 9.194 1.648 1.00 29.50 104 ALA A CA 1
ATOM 729 C C . ALA A 1 104 ? 72.907 8.221 1.790 1.00 29.50 104 ALA A C 1
ATOM 731 O O . ALA A 1 104 ? 74.038 8.695 1.855 1.00 29.50 104 ALA A O 1
ATOM 732 N N . SER A 1 105 ? 72.697 6.892 1.839 1.00 29.94 105 SER A N 1
ATOM 733 C CA . SER A 1 105 ? 73.702 5.792 1.707 1.00 29.94 105 SER A CA 1
ATOM 734 C C . SER A 1 105 ? 73.090 4.459 2.180 1.00 29.94 105 SER A C 1
ATOM 736 O O . SER A 1 105 ? 72.239 4.490 3.062 1.00 29.94 105 SER A O 1
ATOM 738 N N . ALA A 1 106 ? 73.493 3.258 1.747 1.00 28.80 106 ALA A N 1
ATOM 739 C CA . ALA A 1 106 ? 74.211 2.792 0.547 1.00 28.80 106 ALA A CA 1
ATOM 740 C C . ALA A 1 106 ? 73.990 1.255 0.423 1.00 28.80 106 ALA A C 1
ATOM 742 O O . ALA A 1 106 ? 73.425 0.641 1.327 1.00 28.80 106 ALA A O 1
ATOM 743 N N . GLU A 1 107 ? 74.397 0.629 -0.686 1.00 29.34 107 GLU A N 1
ATOM 744 C CA . GLU A 1 107 ? 74.136 -0.794 -0.981 1.00 29.34 107 GLU A CA 1
ATOM 745 C C . GLU A 1 107 ? 74.911 -1.796 -0.101 1.00 29.34 107 GLU A C 1
ATOM 747 O O . GLU A 1 107 ? 76.068 -1.561 0.242 1.00 29.34 107 GLU A O 1
ATOM 752 N N . LEU A 1 108 ? 74.311 -2.972 0.144 1.00 27.33 108 LEU A N 1
ATOM 753 C CA . LEU A 1 108 ? 74.830 -4.306 -0.234 1.00 27.33 108 LEU A CA 1
ATOM 754 C C . LEU A 1 108 ? 73.807 -5.396 0.158 1.00 27.33 108 LEU A C 1
ATOM 756 O O . LEU A 1 108 ? 73.036 -5.208 1.096 1.00 27.33 108 LEU A O 1
ATOM 760 N N . GLY A 1 109 ? 73.766 -6.519 -0.570 1.00 25.39 109 GLY A N 1
ATOM 761 C CA . GLY A 1 109 ? 72.726 -7.553 -0.419 1.00 25.39 109 GLY A CA 1
ATOM 762 C C . GLY A 1 109 ? 73.253 -8.979 -0.227 1.00 25.39 109 GLY A C 1
ATOM 763 O O . GLY A 1 109 ? 74.454 -9.226 -0.325 1.00 25.39 109 GLY A O 1
ATOM 764 N N . ALA A 1 110 ? 72.330 -9.912 0.017 1.00 26.66 110 ALA A N 1
ATOM 765 C CA . ALA A 1 110 ? 72.542 -11.361 0.014 1.00 26.66 110 ALA A CA 1
ATOM 766 C C . ALA A 1 110 ? 71.217 -12.093 -0.290 1.00 26.66 110 ALA A C 1
ATOM 768 O O . ALA A 1 110 ? 70.137 -11.520 -0.135 1.00 26.66 110 ALA A O 1
ATOM 769 N N . GLU A 1 111 ? 71.308 -13.345 -0.733 1.00 28.70 111 GLU A N 1
ATOM 770 C CA . GLU A 1 111 ? 70.174 -14.234 -1.016 1.00 28.70 111 GLU A CA 1
ATOM 771 C C . GLU A 1 111 ? 69.724 -14.985 0.250 1.00 28.70 111 GLU A C 1
ATOM 773 O O . GLU A 1 111 ? 70.560 -15.300 1.090 1.00 28.70 111 GLU A O 1
ATOM 778 N N . GLU A 1 112 ? 68.446 -15.373 0.332 1.00 28.17 112 GLU A N 1
ATOM 779 C CA . GLU A 1 112 ? 68.087 -16.800 0.444 1.00 28.17 112 GLU A CA 1
ATOM 780 C C . GLU A 1 112 ? 66.596 -17.051 0.147 1.00 28.17 112 GLU A C 1
ATOM 782 O O . GLU A 1 112 ? 65.773 -16.133 0.139 1.00 28.17 112 GLU A O 1
ATOM 787 N N . GLN A 1 113 ? 66.254 -18.307 -0.152 1.00 28.33 113 GLN A N 1
ATOM 788 C CA . GLN A 1 113 ? 64.900 -18.765 -0.484 1.00 28.33 113 GLN A CA 1
ATOM 789 C C . GLN A 1 113 ? 64.363 -19.703 0.602 1.00 28.33 113 GLN A C 1
ATOM 791 O O . GLN A 1 113 ? 65.123 -20.455 1.206 1.00 28.33 113 GLN A O 1
ATOM 796 N N . SER A 1 114 ? 63.041 -19.771 0.770 1.00 26.91 114 SER A N 1
ATOM 797 C CA . SER A 1 114 ? 62.395 -20.989 1.283 1.00 26.91 114 SER A CA 1
ATOM 798 C C . SER A 1 114 ? 60.941 -21.121 0.818 1.00 26.91 114 SER A C 1
ATOM 800 O O . SER A 1 114 ? 60.074 -20.313 1.143 1.00 26.91 114 SER A O 1
ATOM 802 N N . ALA A 1 115 ? 60.692 -22.188 0.056 1.00 28.61 115 ALA A N 1
ATOM 803 C CA . ALA A 1 115 ? 59.434 -22.935 0.085 1.00 28.61 115 ALA A CA 1
ATOM 804 C C . ALA A 1 115 ? 59.472 -23.881 1.330 1.00 28.61 115 ALA A C 1
ATOM 806 O O . ALA A 1 115 ? 60.426 -23.821 2.103 1.00 28.61 115 ALA A O 1
ATOM 807 N N . GLU A 1 116 ? 58.519 -24.762 1.645 1.00 26.39 116 GLU A N 1
ATOM 808 C CA . GLU A 1 116 ? 57.475 -25.388 0.825 1.00 26.39 116 GLU A CA 1
ATOM 809 C C . GLU A 1 116 ? 56.263 -25.831 1.683 1.00 26.39 116 GLU A C 1
ATOM 811 O O . GLU A 1 116 ? 56.144 -25.466 2.852 1.00 26.39 116 GLU A O 1
ATOM 816 N N . ALA A 1 117 ? 55.319 -26.555 1.077 1.00 27.34 117 ALA A N 1
ATOM 817 C CA . ALA A 1 117 ? 53.964 -26.813 1.568 1.00 27.34 117 ALA A CA 1
ATOM 818 C C . ALA A 1 117 ? 53.730 -28.259 2.091 1.00 27.34 117 ALA A C 1
ATOM 820 O O . ALA A 1 117 ? 54.658 -29.048 2.211 1.00 27.34 117 ALA A O 1
ATOM 821 N N . ALA A 1 118 ? 52.442 -28.592 2.295 1.00 26.09 118 ALA A N 1
ATOM 822 C CA . ALA A 1 118 ? 51.827 -29.932 2.418 1.00 26.09 118 ALA A CA 1
ATOM 823 C C . ALA A 1 118 ? 51.892 -30.709 3.768 1.00 26.09 118 ALA A C 1
ATOM 825 O O . ALA A 1 118 ? 52.941 -31.128 4.234 1.00 26.09 118 ALA A O 1
ATOM 826 N N . GLN A 1 119 ? 50.707 -30.907 4.381 1.00 30.28 119 GLN A N 1
ATOM 827 C CA . GLN A 1 119 ? 49.911 -32.168 4.450 1.00 30.28 119 GLN A CA 1
ATOM 828 C C . GLN A 1 119 ? 50.605 -33.564 4.349 1.00 30.28 119 GLN A C 1
ATOM 830 O O . GLN A 1 119 ? 51.605 -33.661 3.644 1.00 30.28 119 GLN A O 1
ATOM 835 N N . PRO A 1 120 ? 49.986 -34.692 4.823 1.00 46.16 120 PRO A N 1
ATOM 836 C CA . PRO A 1 120 ? 48.793 -34.860 5.697 1.00 46.16 120 PRO A CA 1
ATOM 837 C C . PRO A 1 120 ? 48.794 -36.084 6.691 1.00 46.16 120 PRO A C 1
ATOM 839 O O . PRO A 1 120 ? 49.697 -36.910 6.689 1.00 46.16 120 PRO A O 1
ATOM 842 N N . ASP A 1 121 ? 47.675 -36.230 7.427 1.00 29.50 121 ASP A N 1
ATOM 843 C CA . ASP A 1 121 ? 46.937 -37.473 7.810 1.00 29.50 121 ASP A CA 1
ATOM 844 C C . ASP A 1 121 ? 47.407 -38.493 8.897 1.00 29.50 121 ASP A C 1
ATOM 846 O O . ASP A 1 121 ? 48.579 -38.806 9.087 1.00 29.50 121 ASP A O 1
ATOM 850 N N . SER A 1 122 ? 46.378 -39.125 9.491 1.00 29.64 122 SER A N 1
ATOM 851 C CA . SER A 1 122 ? 46.289 -40.410 10.216 1.00 29.64 122 SER A CA 1
ATOM 852 C C . SER A 1 122 ? 46.655 -40.491 11.714 1.00 29.64 122 SER A C 1
ATOM 854 O O . SER A 1 122 ? 47.690 -40.015 12.171 1.00 29.64 122 SER A O 1
ATOM 856 N N . GLY A 1 123 ? 45.776 -41.156 12.487 1.00 25.44 123 GLY A N 1
ATOM 857 C CA . GLY A 1 123 ? 45.933 -41.417 13.927 1.00 25.44 123 GLY A CA 1
ATOM 858 C C . GLY A 1 123 ? 44.705 -42.074 14.587 1.00 25.44 123 GLY A C 1
ATOM 859 O O . GLY A 1 123 ? 43.798 -41.384 15.041 1.00 25.44 123 GLY A O 1
ATOM 860 N N . GLN A 1 124 ? 44.680 -43.410 14.644 1.00 30.47 124 GLN A N 1
ATOM 861 C CA . GLN A 1 124 ? 43.825 -44.213 15.550 1.00 30.47 124 GLN A CA 1
ATOM 862 C C . GLN A 1 124 ? 44.458 -44.209 16.971 1.00 30.47 124 GLN A C 1
ATOM 864 O O . GLN A 1 124 ? 45.614 -43.811 17.090 1.00 30.47 124 GLN A O 1
ATOM 869 N N . GLN A 1 125 ? 43.841 -44.602 18.094 1.00 29.31 125 GLN A N 1
ATOM 870 C CA . GLN A 1 125 ? 42.618 -45.369 18.420 1.00 29.31 125 GLN A CA 1
ATOM 871 C C . GLN A 1 125 ? 42.069 -44.838 19.785 1.00 29.31 125 GLN A C 1
ATOM 873 O O . GLN A 1 125 ? 42.663 -43.925 20.349 1.00 29.31 125 GLN A O 1
ATOM 878 N N . ASP A 1 126 ? 40.878 -45.194 20.282 1.00 28.67 126 ASP A N 1
ATOM 879 C CA . ASP A 1 126 ? 40.609 -46.329 21.200 1.00 28.67 126 ASP A CA 1
ATOM 880 C C . ASP A 1 126 ? 39.085 -46.438 21.498 1.00 28.67 126 ASP A C 1
ATOM 882 O O . ASP A 1 126 ? 38.318 -45.572 21.070 1.00 28.67 126 ASP A O 1
ATOM 886 N N . ALA A 1 127 ? 38.617 -47.494 22.191 1.00 29.67 127 ALA A N 1
ATOM 887 C CA . ALA A 1 127 ? 37.181 -47.807 22.331 1.00 29.67 127 ALA A CA 1
ATOM 888 C C . ALA A 1 127 ? 36.749 -48.510 23.643 1.00 29.67 127 ALA A C 1
ATOM 890 O O . ALA A 1 127 ? 37.475 -49.357 24.151 1.00 29.67 127 ALA A O 1
ATOM 891 N N . GLU A 1 128 ? 35.505 -48.241 24.070 1.00 28.67 128 GLU A N 1
ATOM 892 C CA . GLU A 1 128 ? 34.611 -48.988 24.994 1.00 28.67 128 GLU A CA 1
ATOM 893 C C . GLU A 1 128 ? 33.154 -48.656 24.531 1.00 28.67 128 GLU A C 1
ATOM 895 O O . GLU A 1 128 ? 32.930 -47.527 24.096 1.00 28.67 128 GLU A O 1
ATOM 900 N N . ALA A 1 129 ? 32.132 -49.525 24.391 1.00 29.48 129 ALA A N 1
ATOM 901 C CA . ALA A 1 129 ? 31.677 -50.749 25.092 1.00 29.48 129 ALA A CA 1
ATOM 902 C C . ALA A 1 129 ? 31.070 -50.472 26.495 1.00 29.48 129 ALA A C 1
ATOM 904 O O . ALA A 1 129 ? 31.600 -49.634 27.209 1.00 29.48 129 ALA A O 1
ATOM 905 N N . SER A 1 130 ? 30.014 -51.125 27.020 1.00 30.09 130 SER A N 1
ATOM 906 C CA . SER A 1 130 ? 28.950 -52.031 26.496 1.00 30.09 130 SER A CA 1
ATOM 907 C C . SER A 1 130 ? 28.031 -52.452 27.682 1.00 30.09 130 SER A C 1
ATOM 909 O O . SER A 1 130 ? 28.579 -52.669 28.763 1.00 30.09 130 SER A O 1
ATOM 911 N N . ASP A 1 131 ? 26.709 -52.685 27.619 1.00 28.56 131 ASP A N 1
ATOM 912 C CA . ASP A 1 131 ? 25.673 -52.444 26.592 1.00 28.56 131 ASP A CA 1
ATOM 913 C C . ASP A 1 131 ? 24.237 -52.651 27.171 1.00 28.56 131 ASP A C 1
ATOM 915 O O . ASP A 1 131 ? 24.107 -52.987 28.345 1.00 28.56 131 ASP A O 1
ATOM 919 N N . GLU A 1 132 ? 23.196 -52.502 26.330 1.00 29.36 132 GLU A N 1
ATOM 920 C CA . GLU A 1 132 ? 21.811 -53.052 26.436 1.00 29.36 132 GLU A CA 1
ATOM 921 C C . GLU A 1 132 ? 20.889 -52.838 27.682 1.00 29.36 132 GLU A C 1
ATOM 923 O O . GLU A 1 132 ? 21.198 -53.235 28.801 1.00 29.36 132 GLU A O 1
ATOM 928 N N . LEU A 1 133 ? 19.640 -52.398 27.387 1.00 27.02 133 LEU A N 1
ATOM 929 C CA . LEU A 1 133 ? 18.297 -52.878 27.843 1.00 27.02 133 LEU A CA 1
ATOM 930 C C . LEU A 1 133 ? 17.316 -51.828 28.414 1.00 27.02 133 LEU A C 1
ATOM 932 O O . LEU A 1 133 ? 17.604 -51.121 29.374 1.00 27.02 133 LEU A O 1
ATOM 936 N N . GLY A 1 134 ? 16.081 -51.831 27.884 1.00 24.64 134 GLY A N 1
ATOM 937 C CA . GLY A 1 134 ? 14.932 -51.093 28.437 1.00 24.64 134 GLY A CA 1
ATOM 938 C C . GLY A 1 134 ? 13.812 -50.832 27.420 1.00 24.64 134 GLY A C 1
ATOM 939 O O . GLY A 1 134 ? 13.847 -49.831 26.715 1.00 24.64 134 GLY A O 1
ATOM 940 N N . ASN A 1 135 ? 12.811 -51.716 27.340 1.00 27.27 135 ASN A N 1
ATOM 941 C CA . ASN A 1 135 ? 11.678 -51.606 26.407 1.00 27.27 135 ASN A CA 1
ATOM 942 C C . ASN A 1 135 ? 10.378 -51.253 27.153 1.00 27.27 135 ASN A C 1
ATOM 944 O O . ASN A 1 135 ? 9.953 -52.049 27.991 1.00 27.27 135 ASN A O 1
ATOM 948 N N . GLN A 1 136 ? 9.734 -50.117 26.843 1.00 25.23 136 GLN A N 1
ATOM 949 C CA . GLN A 1 136 ? 8.350 -49.829 27.261 1.00 25.23 136 GLN A CA 1
ATOM 950 C C . GLN A 1 136 ? 7.668 -48.722 26.426 1.00 25.23 136 GLN A C 1
ATOM 952 O O . GLN A 1 136 ? 8.259 -48.179 25.495 1.00 25.23 136 GLN A O 1
ATOM 957 N N . GLU A 1 137 ? 6.381 -48.480 26.691 1.00 25.11 137 GLU A N 1
ATOM 958 C CA . GLU A 1 137 ? 5.398 -48.014 25.701 1.00 25.11 137 GLU A CA 1
ATOM 959 C C . GLU A 1 137 ? 5.191 -46.487 25.566 1.00 25.11 137 GLU A C 1
ATOM 961 O O . GLU A 1 137 ? 5.475 -45.698 26.462 1.00 25.11 137 GLU A O 1
ATOM 966 N N . GLN A 1 138 ? 4.633 -46.124 24.402 1.00 28.06 138 GLN A N 1
ATOM 967 C CA . GLN A 1 138 ? 3.757 -44.985 24.062 1.00 28.06 138 GLN A CA 1
ATOM 968 C C . GLN A 1 138 ? 3.538 -43.843 25.085 1.00 28.06 138 GLN A C 1
ATOM 970 O O . GLN A 1 138 ? 3.038 -44.071 26.185 1.00 28.06 138 GLN A O 1
ATOM 975 N N . ASN A 1 139 ? 3.657 -42.588 24.616 1.00 25.67 139 ASN A N 1
ATOM 976 C CA . ASN A 1 139 ? 2.624 -41.551 24.824 1.00 25.67 139 ASN A CA 1
ATOM 977 C C . ASN A 1 139 ? 2.792 -40.319 23.903 1.00 25.67 139 ASN A C 1
ATOM 979 O O . ASN A 1 139 ? 3.881 -40.062 23.390 1.00 25.67 139 ASN A O 1
ATOM 983 N N . GLU A 1 140 ? 1.712 -39.553 23.700 1.00 28.33 140 GLU A N 1
ATOM 984 C CA . GLU A 1 140 ? 1.702 -38.314 22.898 1.00 28.33 140 GLU A CA 1
ATOM 985 C C . GLU A 1 140 ? 2.212 -37.068 23.662 1.00 28.33 140 GLU A C 1
ATOM 987 O O . GLU A 1 140 ? 1.961 -36.927 24.864 1.00 28.33 140 GLU A O 1
ATOM 992 N N . PRO A 1 141 ? 2.797 -36.068 22.969 1.00 29.83 141 PRO A N 1
ATOM 993 C CA . PRO A 1 141 ? 3.064 -34.744 23.530 1.00 29.83 141 PRO A CA 1
ATOM 994 C C . PRO A 1 141 ? 1.802 -33.849 23.585 1.00 29.83 141 PRO A C 1
ATOM 996 O O . PRO A 1 141 ? 1.603 -32.938 22.783 1.00 29.83 141 PRO A O 1
ATOM 999 N N . SER A 1 142 ? 0.963 -34.103 24.591 1.00 29.03 142 SER A N 1
ATOM 1000 C CA . SER A 1 142 ? 0.291 -33.074 25.411 1.00 29.03 142 SER A CA 1
ATOM 1001 C C . SER A 1 142 ? -0.437 -31.886 24.732 1.00 29.03 142 SER A C 1
ATOM 1003 O O . SER A 1 142 ? -0.270 -30.726 25.128 1.00 29.03 142 SER A O 1
ATOM 1005 N N . LYS A 1 143 ? -1.427 -32.154 23.863 1.00 33.91 143 LYS A N 1
ATOM 1006 C CA . LYS A 1 143 ? -2.538 -31.204 23.595 1.00 33.91 143 LYS A CA 1
ATOM 1007 C C . LYS A 1 143 ? -3.446 -31.024 24.835 1.00 33.91 143 LYS A C 1
ATOM 1009 O O . LYS A 1 143 ? -4.598 -31.439 24.829 1.00 33.91 143 LYS A O 1
ATOM 1014 N N . GLY A 1 144 ? -2.933 -30.432 25.919 1.00 35.16 144 GLY A N 1
ATOM 1015 C CA . GLY A 1 144 ? -3.628 -30.425 27.221 1.00 35.16 144 GLY A CA 1
ATOM 1016 C C . GLY A 1 144 ? -3.478 -29.184 28.110 1.00 35.16 144 GLY A C 1
ATOM 1017 O O . GLY A 1 144 ? -4.162 -29.105 29.127 1.00 35.16 144 GLY A O 1
ATOM 1018 N N . PHE A 1 145 ? -2.623 -28.213 27.763 1.00 36.50 145 PHE A N 1
ATOM 1019 C CA . PHE A 1 145 ? -2.422 -27.011 28.593 1.00 36.50 145 PHE A CA 1
ATOM 1020 C C . PHE A 1 145 ? -3.335 -25.843 28.182 1.00 36.50 145 PHE A C 1
ATOM 1022 O O . PHE A 1 145 ? -4.092 -25.332 29.002 1.00 36.50 145 PHE A O 1
ATOM 1029 N N . PHE A 1 146 ? -3.324 -25.456 26.900 1.00 33.31 146 PHE A N 1
ATOM 1030 C CA . PHE A 1 146 ? -4.058 -24.276 26.416 1.00 33.31 146 PHE A CA 1
ATOM 1031 C C . PHE A 1 146 ? -5.587 -24.421 26.488 1.00 33.31 146 PHE A C 1
ATOM 1033 O O . PHE A 1 146 ? -6.254 -23.511 26.967 1.00 33.31 146 PHE A O 1
ATOM 1040 N N . ALA A 1 147 ? -6.158 -25.561 26.080 1.00 42.34 147 ALA A N 1
ATOM 1041 C CA . ALA A 1 147 ? -7.612 -25.775 26.135 1.00 42.34 147 ALA A CA 1
ATOM 1042 C C . ALA A 1 147 ? -8.167 -25.615 27.566 1.00 42.34 147 ALA A C 1
ATOM 1044 O O . ALA A 1 147 ? -9.199 -24.978 27.781 1.00 42.34 147 ALA A O 1
ATOM 1045 N N . ARG A 1 148 ? -7.404 -26.097 28.555 1.00 35.41 148 ARG A N 1
ATOM 1046 C CA . ARG A 1 148 ? -7.726 -26.029 29.987 1.00 35.41 148 ARG A CA 1
ATOM 1047 C C . ARG A 1 148 ? -7.652 -24.617 30.580 1.00 35.41 148 ARG A C 1
ATOM 1049 O O . ARG A 1 148 ? -8.184 -24.399 31.663 1.00 35.41 148 ARG A O 1
ATOM 1056 N N . LEU A 1 149 ? -7.011 -23.676 29.883 1.00 38.00 149 LEU A N 1
ATOM 1057 C CA . LEU A 1 149 ? -6.928 -22.262 30.259 1.00 38.00 149 LEU A CA 1
ATOM 1058 C C . LEU A 1 149 ? -8.104 -21.433 29.703 1.00 38.00 149 LEU A C 1
ATOM 1060 O O . LEU A 1 149 ? -8.392 -20.363 30.231 1.00 38.00 149 LEU A O 1
ATOM 1064 N N . PHE A 1 150 ? -8.785 -21.925 28.659 1.00 44.91 150 PHE A N 1
ATOM 1065 C CA . PHE A 1 150 ? -9.820 -21.182 27.923 1.00 44.91 150 PHE A CA 1
ATOM 1066 C C . PHE A 1 150 ? -11.231 -21.797 27.970 1.00 44.91 150 PHE A C 1
ATOM 1068 O O . PHE A 1 150 ? -12.153 -21.206 27.414 1.00 44.91 150 PHE A O 1
ATOM 1075 N N . GLY A 1 151 ? -11.428 -22.930 28.656 1.00 31.92 151 GLY A N 1
ATOM 1076 C CA . GLY A 1 151 ? -12.766 -23.455 28.978 1.00 31.92 151 GLY A CA 1
ATOM 1077 C C . GLY A 1 151 ? -13.595 -23.886 27.764 1.00 31.92 151 GLY A C 1
ATOM 1078 O O . GLY A 1 151 ? -14.812 -23.721 27.759 1.00 31.92 151 GLY A O 1
ATOM 1079 N N . LEU A 1 152 ? -12.934 -24.397 26.721 1.00 37.47 152 LEU A N 1
ATOM 1080 C CA . LEU A 1 152 ? -13.571 -24.862 25.487 1.00 37.47 152 LEU A CA 1
ATOM 1081 C C . LEU A 1 152 ? -13.874 -26.365 25.549 1.00 37.47 152 LEU A C 1
ATOM 1083 O O . LEU A 1 152 ? -13.295 -27.150 24.799 1.00 37.47 152 LEU A O 1
ATOM 1087 N N . ASP A 1 153 ? -14.790 -26.748 26.437 1.00 32.78 153 ASP A N 1
ATOM 1088 C CA . ASP A 1 153 ? -15.382 -28.085 26.423 1.00 32.78 153 ASP A CA 1
ATOM 1089 C C . ASP A 1 153 ? -16.535 -28.122 25.405 1.00 32.78 153 ASP A C 1
ATOM 1091 O O . ASP A 1 153 ? -17.504 -27.364 25.497 1.00 32.78 153 ASP A O 1
ATOM 1095 N N . SER A 1 154 ? -16.428 -29.011 24.418 1.00 30.95 154 SER A N 1
ATOM 1096 C CA . SER A 1 154 ? -17.521 -29.387 23.520 1.00 30.95 154 SER A CA 1
ATOM 1097 C C . SER A 1 154 ? -17.636 -30.907 23.525 1.00 30.95 154 SER A C 1
ATOM 1099 O O . SER A 1 154 ? -16.737 -31.580 23.017 1.00 30.95 154 SER A O 1
ATOM 1101 N N . ASP A 1 155 ? -18.706 -31.430 24.125 1.00 29.06 155 ASP A N 1
ATOM 1102 C CA . ASP A 1 155 ? -18.873 -32.865 24.367 1.00 29.06 155 ASP A CA 1
ATOM 1103 C C . ASP A 1 155 ? -18.775 -33.700 23.082 1.00 29.06 155 ASP A C 1
ATOM 1105 O O . ASP A 1 155 ? -19.386 -33.387 22.055 1.00 29.06 155 ASP A O 1
ATOM 1109 N N . SER A 1 156 ? -18.013 -34.791 23.157 1.00 27.25 156 SER A N 1
ATOM 1110 C CA . SER A 1 156 ? -17.838 -35.756 22.076 1.00 27.25 156 SER A CA 1
ATOM 1111 C C . SER A 1 156 ? -18.769 -36.959 22.232 1.00 27.25 156 SER A C 1
ATOM 1113 O O . SER A 1 156 ? -18.800 -37.601 23.279 1.00 27.25 156 SER A O 1
ATOM 1115 N N . GLU A 1 157 ? -19.429 -37.350 21.142 1.00 26.36 157 GLU A N 1
ATOM 1116 C CA . GLU A 1 157 ? -19.841 -38.740 20.925 1.00 26.36 157 GLU A CA 1
ATOM 1117 C C . GLU A 1 157 ? -19.048 -39.293 19.734 1.00 26.36 157 GLU A C 1
ATOM 1119 O O . GLU A 1 157 ? -18.914 -38.638 18.699 1.00 26.36 157 GLU A O 1
ATOM 1124 N N . SER A 1 158 ? -18.472 -40.480 19.914 1.00 26.28 158 SER A N 1
ATOM 1125 C CA . SER A 1 158 ? -17.565 -41.150 18.979 1.00 26.28 158 SER A CA 1
ATOM 1126 C C . SER A 1 158 ? -18.210 -42.402 18.386 1.00 26.28 158 SER A C 1
ATOM 1128 O O . SER A 1 158 ? -18.763 -43.208 19.133 1.00 26.28 158 SER A O 1
ATOM 1130 N N . GLU A 1 159 ? -18.052 -42.620 17.080 1.00 27.78 159 GLU A N 1
ATOM 1131 C CA . GLU A 1 159 ? -18.234 -43.932 16.445 1.00 27.78 159 GLU A CA 1
ATOM 1132 C C . GLU A 1 159 ? -16.977 -44.269 15.621 1.00 27.78 159 GLU A C 1
ATOM 1134 O O . GLU A 1 159 ? -16.376 -43.381 15.010 1.00 27.78 159 GLU A O 1
ATOM 1139 N N . ASP A 1 160 ? -16.559 -45.537 15.673 1.00 26.91 160 ASP A N 1
ATOM 1140 C CA . ASP A 1 160 ? -15.238 -46.015 15.240 1.00 26.91 160 ASP A CA 1
ATOM 1141 C C . ASP A 1 160 ? -15.137 -46.410 13.748 1.00 26.91 160 ASP A C 1
ATOM 1143 O O . ASP A 1 160 ? -16.091 -46.359 12.970 1.00 26.91 160 ASP A O 1
ATOM 1147 N N . GLU A 1 161 ? -13.921 -46.799 13.359 1.00 27.25 161 GLU A N 1
ATOM 1148 C CA . GLU A 1 161 ? -13.460 -47.095 12.001 1.00 27.25 161 GLU A CA 1
ATOM 1149 C C . GLU A 1 161 ? -14.238 -48.189 11.240 1.00 27.25 161 GLU A C 1
ATOM 1151 O O . GLU A 1 161 ? -14.587 -49.244 11.774 1.00 27.25 161 GLU A O 1
ATOM 1156 N N . ALA A 1 162 ? -14.325 -48.022 9.915 1.00 24.69 162 ALA A N 1
ATOM 1157 C CA . ALA A 1 162 ? -14.395 -49.136 8.967 1.00 24.69 162 ALA A CA 1
ATOM 1158 C C . ALA A 1 162 ? -13.654 -48.776 7.665 1.00 24.69 162 ALA A C 1
ATOM 1160 O O . ALA A 1 162 ? -13.804 -47.675 7.135 1.00 24.69 162 ALA A O 1
ATOM 1161 N N . GLN A 1 163 ? -12.846 -49.704 7.146 1.00 27.02 163 GLN A N 1
ATOM 1162 C CA . GLN A 1 163 ? -12.058 -49.515 5.921 1.00 27.02 163 GLN A CA 1
ATOM 1163 C C . GLN A 1 163 ? -12.863 -49.920 4.681 1.00 27.02 163 GLN A C 1
ATOM 1165 O O . GLN A 1 163 ? -13.359 -51.043 4.610 1.00 27.02 163 GLN A O 1
ATOM 1170 N N . ASP A 1 164 ? -12.932 -49.044 3.678 1.00 26.16 164 ASP A N 1
ATOM 1171 C CA . ASP A 1 164 ? -13.668 -49.304 2.436 1.00 26.16 164 ASP A CA 1
ATOM 1172 C C . ASP A 1 164 ? -12.709 -49.781 1.323 1.00 26.16 164 ASP A C 1
ATOM 1174 O O . ASP A 1 164 ? -11.961 -48.991 0.739 1.00 26.16 164 ASP A O 1
ATOM 1178 N N . GLN A 1 165 ? -12.683 -51.092 1.044 1.00 27.73 165 GLN A N 1
ATOM 1179 C CA . GLN A 1 165 ? -11.921 -51.666 -0.077 1.00 27.73 165 GLN A CA 1
ATOM 1180 C C . GLN A 1 165 ? -12.824 -51.910 -1.288 1.00 27.73 165 GLN A C 1
ATOM 1182 O O . GLN A 1 165 ? -13.606 -52.857 -1.350 1.00 27.73 165 GLN A O 1
ATOM 1187 N N . ASN A 1 166 ? -12.661 -51.060 -2.296 1.00 26.67 166 ASN A N 1
ATOM 1188 C CA . ASN A 1 166 ? -13.465 -51.068 -3.509 1.00 26.67 166 ASN A CA 1
ATOM 1189 C C . ASN A 1 166 ? -12.990 -52.158 -4.494 1.00 26.67 166 ASN A C 1
ATOM 1191 O O . ASN A 1 166 ? -11.869 -52.083 -4.993 1.00 26.67 166 ASN A O 1
ATOM 1195 N N . THR A 1 167 ? -13.831 -53.153 -4.809 1.00 26.58 167 THR A N 1
ATOM 1196 C CA . THR A 1 167 ? -13.557 -54.132 -5.884 1.00 26.58 167 THR A CA 1
ATOM 1197 C C . THR A 1 167 ? -14.823 -54.475 -6.674 1.00 26.58 167 THR A C 1
ATOM 1199 O O . THR A 1 167 ? -15.781 -55.026 -6.138 1.00 26.58 167 THR A O 1
ATOM 1202 N N . HIS A 1 168 ? -14.809 -54.214 -7.984 1.00 28.67 168 HIS A N 1
ATOM 1203 C CA . HIS A 1 168 ? -15.827 -54.709 -8.913 1.00 28.67 168 HIS A CA 1
ATOM 1204 C C . HIS A 1 168 ? -15.649 -56.208 -9.200 1.00 28.67 168 HIS A C 1
ATOM 1206 O O . HIS A 1 168 ? -14.582 -56.608 -9.660 1.00 28.67 168 HIS A O 1
ATOM 1212 N N . GLN A 1 169 ? -16.734 -56.987 -9.142 1.00 27.41 169 GLN A N 1
ATOM 1213 C CA . GLN A 1 169 ? -17.042 -57.979 -10.184 1.00 27.41 169 GLN A CA 1
ATOM 1214 C C . GLN A 1 169 ? -18.538 -58.334 -10.201 1.00 27.41 169 GLN A C 1
ATOM 1216 O O . GLN A 1 169 ? -19.301 -57.850 -9.366 1.00 27.41 169 GLN A O 1
ATOM 1221 N N . ALA A 1 170 ? -18.983 -59.074 -11.221 1.00 28.47 170 ALA A N 1
ATOM 1222 C CA . ALA A 1 170 ? -20.395 -59.167 -11.591 1.00 28.47 170 ALA A CA 1
ATOM 1223 C C . ALA A 1 170 ? -20.834 -60.579 -12.007 1.00 28.47 170 ALA A C 1
ATOM 1225 O O . ALA A 1 170 ? -20.079 -61.294 -12.661 1.00 28.47 170 ALA A O 1
ATOM 1226 N N . GLY A 1 171 ? -22.117 -60.878 -11.773 1.00 24.41 171 GLY A N 1
ATOM 1227 C CA . GLY A 1 171 ? -22.885 -61.873 -12.533 1.00 24.41 171 GLY A CA 1
ATOM 1228 C C . GLY A 1 171 ? -22.903 -63.308 -11.988 1.00 24.41 171 GLY A C 1
ATOM 1229 O O . GLY A 1 171 ? -21.979 -63.753 -11.320 1.00 24.41 171 GLY A O 1
ATOM 1230 N N . GLY A 1 172 ? -23.979 -64.027 -12.331 1.00 25.28 172 GLY A N 1
ATOM 1231 C CA . GLY A 1 172 ? -24.312 -65.379 -11.853 1.00 25.28 172 GLY A CA 1
ATOM 1232 C C . GLY A 1 172 ? -25.350 -65.331 -10.718 1.00 25.28 172 GLY A C 1
ATOM 1233 O O . GLY A 1 172 ? -25.163 -64.601 -9.754 1.00 25.28 172 GLY A O 1
ATOM 1234 N N . SER A 1 173 ? -26.565 -65.875 -10.867 1.00 24.59 173 SER A N 1
ATOM 1235 C CA . SER A 1 173 ? -26.932 -67.310 -10.913 1.00 24.59 173 SER A CA 1
ATOM 1236 C C . SER A 1 173 ? -26.693 -68.011 -9.558 1.00 24.59 173 SER A C 1
ATOM 1238 O O . SER A 1 173 ? -25.568 -68.005 -9.079 1.00 24.59 173 SER A O 1
ATOM 1240 N N . GLU A 1 174 ? -27.666 -68.667 -8.915 1.00 26.84 174 GLU A N 1
ATOM 1241 C CA . GLU A 1 174 ? -29.000 -69.061 -9.399 1.00 26.84 174 GLU A CA 1
ATOM 1242 C C . GLU A 1 174 ? -29.989 -69.365 -8.242 1.00 26.84 174 GLU A C 1
ATOM 1244 O O . GLU A 1 174 ? -29.762 -69.005 -7.092 1.00 26.84 174 GLU A O 1
ATOM 1249 N N . SER A 1 175 ? -31.113 -69.993 -8.594 1.00 24.44 175 SER A N 1
ATOM 1250 C CA . SER A 1 175 ? -32.199 -70.581 -7.782 1.00 24.44 175 SER A CA 1
ATOM 1251 C C . SER A 1 175 ? -31.769 -71.404 -6.528 1.00 24.44 175 SER A C 1
ATOM 1253 O O . SER A 1 175 ? -30.627 -71.843 -6.473 1.00 24.44 175 SER A O 1
ATOM 1255 N N . ALA A 1 176 ? -32.619 -71.767 -5.546 1.00 26.06 176 ALA A N 1
ATOM 1256 C CA . ALA A 1 176 ? -34.093 -71.818 -5.507 1.00 26.06 176 ALA A CA 1
ATOM 1257 C C . ALA A 1 176 ? -34.687 -72.004 -4.073 1.00 26.06 176 ALA A C 1
ATOM 1259 O O . ALA A 1 176 ? -33.950 -72.206 -3.115 1.00 26.06 176 ALA A O 1
ATOM 1260 N N . THR A 1 177 ? -36.031 -72.074 -4.010 1.00 24.33 177 THR A N 1
ATOM 1261 C CA . THR A 1 177 ? -36.898 -72.848 -3.069 1.00 24.33 177 THR A CA 1
ATOM 1262 C C . THR A 1 177 ? -36.874 -72.615 -1.545 1.00 24.33 177 THR A C 1
ATOM 1264 O O . THR A 1 177 ? -35.900 -72.947 -0.890 1.00 24.33 177 THR A O 1
ATOM 1267 N N . GLU A 1 178 ? -38.061 -72.236 -1.028 1.00 28.16 178 GLU A N 1
ATOM 1268 C CA . GLU A 1 178 ? -38.841 -72.874 0.073 1.00 28.16 178 GLU A CA 1
ATOM 1269 C C . GLU A 1 178 ? -38.209 -73.016 1.490 1.00 28.16 178 GLU A C 1
ATOM 1271 O O . GLU A 1 178 ? -37.006 -73.114 1.664 1.00 28.16 178 GLU A O 1
ATOM 1276 N N . SER A 1 179 ? -38.959 -73.018 2.603 1.00 24.77 179 SER A N 1
ATOM 1277 C CA . SER A 1 179 ? -40.402 -73.263 2.823 1.00 24.77 179 SER A CA 1
ATOM 1278 C C . SER A 1 179 ? -40.991 -72.370 3.952 1.00 24.77 179 SER A C 1
ATOM 1280 O O . SER A 1 179 ? -40.462 -71.291 4.210 1.00 24.77 179 SER A O 1
ATOM 1282 N N . GLY A 1 180 ? -42.124 -72.763 4.560 1.00 25.30 180 GLY A N 1
ATOM 1283 C CA . GLY A 1 180 ? -42.839 -72.029 5.625 1.00 25.30 180 GLY A CA 1
ATOM 1284 C C . GLY A 1 180 ? -42.182 -72.092 7.021 1.00 25.30 180 GLY A C 1
ATOM 1285 O O . GLY A 1 180 ? -41.038 -72.509 7.154 1.00 25.30 180 GLY A O 1
ATOM 1286 N N . GLU A 1 181 ? -42.845 -71.689 8.111 1.00 26.69 181 GLU A N 1
ATOM 1287 C CA . GLU A 1 181 ? -44.290 -71.452 8.311 1.00 26.69 181 GLU A CA 1
ATOM 1288 C C . GLU A 1 181 ? -44.604 -70.175 9.139 1.00 26.69 181 GLU A C 1
ATOM 1290 O O . GLU A 1 181 ? -43.731 -69.373 9.467 1.00 26.69 181 GLU A O 1
ATOM 1295 N N . GLU A 1 182 ? -45.892 -69.967 9.431 1.00 24.97 182 GLU A N 1
ATOM 1296 C CA . GLU A 1 182 ? -46.468 -68.897 10.264 1.00 24.97 182 GLU A CA 1
ATOM 1297 C C . GLU A 1 182 ? -46.016 -69.018 11.756 1.00 24.97 182 GLU A C 1
ATOM 1299 O O . GLU A 1 182 ? -45.462 -70.032 12.158 1.00 24.97 182 GLU A O 1
ATOM 1304 N N . SER A 1 183 ? -46.231 -68.083 12.696 1.00 24.27 183 SER A N 1
ATOM 1305 C CA . SER A 1 183 ? -47.405 -67.222 12.887 1.00 24.27 183 SER A CA 1
ATOM 1306 C C . SER A 1 183 ? -47.206 -66.198 14.028 1.00 24.27 183 SER A C 1
ATOM 1308 O O . SER A 1 183 ? -46.743 -66.582 15.094 1.00 24.27 183 SER A O 1
ATOM 1310 N N . GLN A 1 184 ? -47.700 -64.959 13.844 1.00 24.56 184 GLN A N 1
ATOM 1311 C CA . GLN A 1 184 ? -48.124 -63.985 14.890 1.00 24.56 184 GLN A CA 1
ATOM 1312 C C . GLN A 1 184 ? -47.055 -63.472 15.910 1.00 24.56 184 GLN A C 1
ATOM 1314 O O . GLN A 1 184 ? -46.087 -64.138 16.230 1.00 24.56 184 GLN A O 1
ATOM 1319 N N . ALA A 1 185 ? -47.123 -62.259 16.482 1.00 26.17 185 ALA A N 1
ATOM 1320 C CA . ALA A 1 185 ? -48.137 -61.195 16.452 1.00 26.17 185 ALA A CA 1
ATOM 1321 C C . ALA A 1 185 ? -47.510 -59.781 16.273 1.00 26.17 185 ALA A C 1
ATOM 1323 O O . ALA A 1 185 ? -46.317 -59.628 16.028 1.00 26.17 185 ALA A O 1
ATOM 1324 N N . LYS A 1 186 ? -48.333 -58.723 16.344 1.00 25.69 186 LYS A N 1
ATOM 1325 C CA . LYS A 1 186 ? -48.100 -57.412 15.700 1.00 25.69 186 LYS A CA 1
ATOM 1326 C C . LYS A 1 186 ? -48.054 -56.230 16.684 1.00 25.69 186 LYS A C 1
ATOM 1328 O O . LYS A 1 186 ? -49.080 -55.902 17.273 1.00 25.69 186 LYS A O 1
ATOM 1333 N N . VAL A 1 187 ? -46.928 -55.504 16.753 1.00 26.33 187 VAL A N 1
ATOM 1334 C CA . VAL A 1 187 ? -46.824 -54.152 17.358 1.00 26.33 187 VAL A CA 1
ATOM 1335 C C . VAL A 1 187 ? -45.994 -53.221 16.453 1.00 26.33 187 VAL A C 1
ATOM 1337 O O . VAL A 1 187 ? -45.054 -53.651 15.792 1.00 26.33 187 VAL A O 1
ATOM 1340 N N . THR A 1 188 ? -46.391 -51.948 16.355 1.00 27.55 188 THR A N 1
ATOM 1341 C CA . THR A 1 188 ? -46.014 -51.023 15.263 1.00 27.55 188 THR A CA 1
ATOM 1342 C C . THR A 1 188 ? -44.659 -50.307 15.434 1.00 27.55 188 THR A C 1
ATOM 1344 O O . THR A 1 188 ? -44.454 -49.659 16.461 1.00 27.55 188 THR A O 1
ATOM 1347 N N . PRO A 1 189 ? -43.794 -50.240 14.400 1.00 29.69 189 PRO A N 1
ATOM 1348 C CA . PRO A 1 189 ? -42.592 -49.403 14.412 1.00 29.69 189 PRO A CA 1
ATOM 1349 C C . PRO A 1 189 ? -42.894 -47.957 13.963 1.00 29.69 189 PRO A C 1
ATOM 1351 O O . PRO A 1 189 ? -42.739 -47.618 12.793 1.00 29.69 189 PRO A O 1
ATOM 1354 N N . LYS A 1 190 ? -43.319 -47.076 14.884 1.00 27.72 190 LYS A N 1
ATOM 1355 C CA . LYS A 1 190 ? -43.574 -45.644 14.575 1.00 27.72 190 LYS A CA 1
ATOM 1356 C C . LYS A 1 190 ? -42.463 -44.656 14.973 1.00 27.72 190 LYS A C 1
ATOM 1358 O O . LYS A 1 190 ? -42.521 -43.505 14.557 1.00 27.72 190 LYS A O 1
ATOM 1363 N N . SER A 1 191 ? -41.447 -45.069 15.733 1.00 31.88 191 SER A N 1
ATOM 1364 C CA . SER A 1 191 ? -40.448 -44.148 16.314 1.00 31.88 191 SER A CA 1
ATOM 1365 C C . SER A 1 191 ? -39.208 -43.870 15.448 1.00 31.88 191 SER A C 1
ATOM 1367 O O . SER A 1 191 ? -38.620 -42.799 15.574 1.00 31.88 191 SER A O 1
ATOM 1369 N N . LYS A 1 192 ? -38.790 -44.790 14.562 1.00 33.31 192 LYS A N 1
ATOM 1370 C CA . LYS A 1 192 ? -37.509 -44.660 13.828 1.00 33.31 192 LYS A CA 1
ATOM 1371 C C . LYS A 1 192 ? -37.551 -43.774 12.570 1.00 33.31 192 LYS A C 1
ATOM 1373 O O . LYS A 1 192 ? -36.519 -43.225 12.205 1.00 33.31 192 LYS A O 1
ATOM 1378 N N . LEU A 1 193 ? -38.713 -43.582 11.936 1.00 32.78 193 LEU A N 1
ATOM 1379 C CA . LEU A 1 193 ? -38.849 -42.688 10.768 1.00 32.78 193 LEU A CA 1
ATOM 1380 C C . LEU A 1 193 ? -38.806 -41.199 11.158 1.00 32.78 193 LEU A C 1
ATOM 1382 O O . LEU A 1 193 ? -38.129 -40.410 10.502 1.00 32.78 193 LEU A O 1
ATOM 1386 N N . SER A 1 194 ? -39.453 -40.835 12.271 1.00 35.31 194 SER A N 1
ATOM 1387 C CA . SER A 1 194 ? -39.562 -39.444 12.732 1.00 35.31 194 SER A CA 1
ATOM 1388 C C . SER A 1 194 ? -38.204 -38.791 13.023 1.00 35.31 194 SER A C 1
ATOM 1390 O O . SER A 1 194 ? -37.992 -37.659 12.600 1.00 35.31 194 SER A O 1
ATOM 1392 N N . LYS A 1 195 ? -37.253 -39.494 13.665 1.00 39.91 195 LYS A N 1
ATOM 1393 C CA . LYS A 1 195 ? -35.921 -38.923 13.951 1.00 39.91 195 LYS A CA 1
ATOM 1394 C C . LYS A 1 195 ? -35.140 -38.557 12.682 1.00 39.91 195 LYS A C 1
ATOM 1396 O O . LYS A 1 195 ? -34.529 -37.494 12.645 1.00 39.91 195 LYS A O 1
ATOM 1401 N N . LYS A 1 196 ? -35.183 -39.395 11.637 1.00 38.19 196 LYS A N 1
ATOM 1402 C CA . LYS A 1 196 ? -34.418 -39.146 10.402 1.00 38.19 196 LYS A CA 1
ATOM 1403 C C . LYS A 1 196 ? -35.012 -37.996 9.580 1.00 38.19 196 LYS A C 1
ATOM 1405 O O . LYS A 1 196 ? -34.259 -37.201 9.028 1.00 38.19 196 LYS A O 1
ATOM 1410 N N . GLN A 1 197 ? -36.341 -37.851 9.582 1.00 37.34 197 GLN A N 1
ATOM 1411 C CA . GLN A 1 197 ? -37.004 -36.672 9.013 1.00 37.34 197 GLN A CA 1
ATOM 1412 C C . GLN A 1 197 ? -36.688 -35.405 9.820 1.00 37.34 197 GLN A C 1
ATOM 1414 O O . GLN A 1 197 ? -36.287 -34.416 9.223 1.00 37.34 197 GLN A O 1
ATOM 1419 N N . ALA A 1 198 ? -36.736 -35.452 11.156 1.00 40.31 198 ALA A N 1
ATOM 1420 C CA . ALA A 1 198 ? -36.398 -34.305 12.003 1.00 40.31 198 ALA A CA 1
ATOM 1421 C C . ALA A 1 198 ? -34.935 -33.836 11.845 1.00 40.31 198 ALA A C 1
ATOM 1423 O O . ALA A 1 198 ? -34.677 -32.637 11.900 1.00 40.31 198 ALA A O 1
ATOM 1424 N N . GLN A 1 199 ? -33.978 -34.747 11.613 1.00 37.00 199 GLN A N 1
ATOM 1425 C CA . GLN A 1 199 ? -32.589 -34.380 11.292 1.00 37.00 199 GLN A CA 1
ATOM 1426 C C . GLN A 1 199 ? -32.437 -33.763 9.892 1.00 37.00 199 GLN A C 1
ATOM 1428 O O . GLN A 1 199 ? -31.654 -32.830 9.730 1.00 37.00 199 GLN A O 1
ATOM 1433 N N . GLN A 1 200 ? -33.197 -34.216 8.887 1.00 38.19 200 GLN A N 1
ATOM 1434 C CA . GLN A 1 200 ? -33.204 -33.547 7.580 1.00 38.19 200 GLN A CA 1
ATOM 1435 C C . GLN A 1 200 ? -33.902 -32.182 7.639 1.00 38.19 200 GLN A C 1
ATOM 1437 O O . GLN A 1 200 ? -33.371 -31.220 7.098 1.00 38.19 200 GLN A O 1
ATOM 1442 N N . GLU A 1 201 ? -35.034 -32.055 8.333 1.00 37.94 201 GLU A N 1
ATOM 1443 C CA . GLU A 1 201 ? -35.744 -30.780 8.496 1.00 37.94 201 GLU A CA 1
ATOM 1444 C C . GLU A 1 201 ? -34.927 -29.758 9.301 1.00 37.94 201 GLU A C 1
ATOM 1446 O O . GLU A 1 201 ? -34.951 -28.571 8.971 1.00 37.94 201 GLU A O 1
ATOM 1451 N N . SER A 1 202 ? -34.149 -30.180 10.305 1.00 40.16 202 SER A N 1
ATOM 1452 C CA . SER A 1 202 ? -33.248 -29.280 11.038 1.00 40.16 202 SER A CA 1
ATOM 1453 C C . SER A 1 202 ? -32.026 -28.862 10.211 1.00 40.16 202 SER A C 1
ATOM 1455 O O . SER A 1 202 ? -31.677 -27.684 10.218 1.00 40.16 202 SER A O 1
ATOM 1457 N N . GLN A 1 203 ? -31.424 -29.753 9.414 1.00 38.94 203 GLN A N 1
ATOM 1458 C CA . G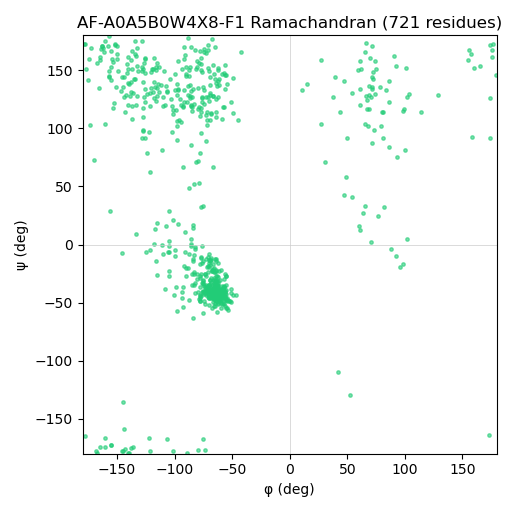LN A 1 203 ? -30.354 -29.370 8.478 1.00 38.94 203 GLN A CA 1
ATOM 1459 C C . GLN A 1 203 ? -30.857 -28.429 7.369 1.00 38.94 203 GLN A C 1
ATOM 1461 O O . GLN A 1 203 ? -30.244 -27.395 7.103 1.00 38.94 203 GLN A O 1
ATOM 1466 N N . ASP A 1 204 ? -31.999 -28.743 6.758 1.00 40.75 204 ASP A N 1
ATOM 1467 C CA . ASP A 1 204 ? -32.595 -27.984 5.655 1.00 40.75 204 ASP A CA 1
ATOM 1468 C C . ASP A 1 204 ? -33.142 -26.617 6.126 1.00 40.75 204 ASP A C 1
ATOM 1470 O O . ASP A 1 204 ? -33.008 -25.605 5.432 1.00 40.75 204 ASP A O 1
ATOM 1474 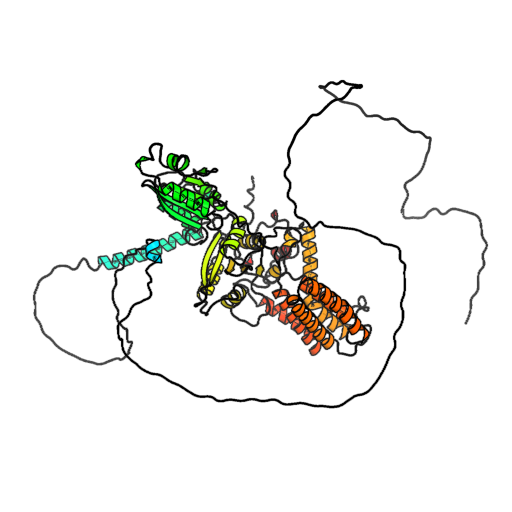N N . SER A 1 205 ? -33.675 -26.530 7.352 1.00 43.62 205 SER A N 1
ATOM 1475 C CA . SER A 1 205 ? -34.031 -25.244 7.973 1.00 43.62 205 SER A CA 1
ATOM 1476 C C . SER A 1 205 ? -32.809 -24.423 8.398 1.00 43.62 205 SER A C 1
ATOM 1478 O O . SER A 1 205 ? -32.835 -23.205 8.214 1.00 43.62 205 SER A O 1
ATOM 1480 N N . ASN A 1 206 ? -31.719 -25.043 8.868 1.00 47.12 206 ASN A N 1
ATOM 1481 C CA . ASN A 1 206 ? -30.482 -24.330 9.205 1.00 47.12 206 ASN A CA 1
ATOM 1482 C C . ASN A 1 206 ? -29.785 -23.771 7.945 1.00 47.12 206 ASN A C 1
ATOM 1484 O O . ASN A 1 206 ? -29.413 -22.597 7.912 1.00 47.12 206 ASN A O 1
ATOM 1488 N N . GLN A 1 207 ? -29.734 -24.531 6.840 1.00 47.69 207 GLN A N 1
ATOM 1489 C CA . GLN A 1 207 ? -29.277 -24.011 5.540 1.00 47.69 207 GLN A CA 1
ATOM 1490 C C . GLN A 1 207 ? -30.163 -22.858 5.029 1.00 47.69 207 GLN A C 1
ATOM 1492 O O . GLN A 1 207 ? -29.655 -21.835 4.560 1.00 47.69 207 GLN A O 1
ATOM 1497 N N . LYS A 1 208 ? -31.493 -22.959 5.176 1.00 49.03 208 LYS A N 1
ATOM 1498 C CA . LYS A 1 208 ? -32.425 -21.859 4.857 1.00 49.03 208 LYS A CA 1
ATOM 1499 C C . LYS A 1 208 ? -32.258 -20.651 5.789 1.00 49.03 208 LYS A C 1
ATOM 1501 O O . LYS A 1 208 ? -32.472 -19.525 5.340 1.00 49.03 208 LYS A O 1
ATOM 1506 N N . GLY A 1 209 ? -31.861 -20.857 7.045 1.00 53.31 209 GLY A N 1
ATOM 1507 C CA . GLY A 1 209 ? -31.510 -19.814 8.013 1.00 53.31 209 GLY A CA 1
ATOM 1508 C C . GLY A 1 209 ? -30.239 -19.068 7.613 1.00 53.31 209 GLY A C 1
ATOM 1509 O O . GLY A 1 209 ? -30.286 -17.858 7.395 1.00 53.31 209 GLY A O 1
ATOM 1510 N N . SER A 1 210 ? -29.143 -19.798 7.393 1.00 61.53 210 SER A N 1
ATOM 1511 C CA . SER A 1 210 ? -27.875 -19.273 6.867 1.00 61.53 210 SER A CA 1
ATOM 1512 C C . SER A 1 210 ? -28.083 -18.471 5.572 1.00 61.53 210 SER A C 1
ATOM 1514 O O . SER A 1 210 ? -27.687 -17.309 5.483 1.00 61.53 210 SER A O 1
ATOM 1516 N N . SER A 1 211 ? -28.833 -19.018 4.605 1.00 73.12 211 SER A N 1
ATOM 1517 C CA . SER A 1 211 ? -29.142 -18.323 3.347 1.00 73.12 211 SER A CA 1
ATOM 1518 C C . SER A 1 211 ? -29.975 -17.044 3.529 1.00 73.12 211 SER A C 1
ATOM 1520 O O . SER A 1 211 ? -29.894 -16.145 2.691 1.00 73.12 211 SER A O 1
ATOM 1522 N N . LYS A 1 212 ? -30.787 -16.934 4.591 1.00 81.25 212 LYS A N 1
ATOM 1523 C CA . LYS A 1 212 ? -31.520 -15.702 4.936 1.00 81.25 212 LYS A CA 1
ATOM 1524 C C . LYS A 1 212 ? -30.618 -14.674 5.619 1.00 81.25 212 LYS A C 1
ATOM 1526 O O . LYS A 1 212 ? -30.690 -13.506 5.251 1.00 81.25 212 LYS A O 1
ATOM 1531 N N . LEU A 1 213 ? -29.773 -15.097 6.562 1.00 81.19 213 LEU A N 1
ATOM 1532 C CA . LEU A 1 213 ? -28.822 -14.223 7.257 1.00 81.19 213 LEU A CA 1
ATOM 1533 C C . LEU A 1 213 ? -27.814 -13.617 6.280 1.00 81.19 213 LEU A C 1
ATOM 1535 O O . LEU A 1 213 ? -27.667 -12.399 6.239 1.00 81.19 213 LEU A O 1
ATOM 1539 N N . GLN A 1 214 ? -27.229 -14.427 5.396 1.00 80.31 214 GLN A N 1
ATOM 1540 C CA . GLN A 1 214 ? -26.329 -13.934 4.353 1.00 80.31 214 GLN A CA 1
ATOM 1541 C C . GLN A 1 214 ? -27.027 -12.910 3.435 1.00 80.31 214 GLN A C 1
ATOM 1543 O O . GLN A 1 214 ? -26.481 -11.849 3.158 1.00 80.31 214 GLN A O 1
ATOM 1548 N N . LYS A 1 215 ? -28.299 -13.136 3.072 1.00 83.25 215 LYS A N 1
ATOM 1549 C CA . LYS A 1 215 ? -29.116 -12.152 2.330 1.00 83.25 215 LYS A CA 1
ATOM 1550 C C . LYS A 1 215 ? -29.498 -10.903 3.135 1.00 83.25 215 LYS A C 1
ATOM 1552 O O . LYS A 1 215 ? -29.898 -9.925 2.509 1.00 83.25 215 LYS A O 1
ATOM 1557 N N . LYS A 1 216 ? -29.415 -10.912 4.473 1.00 86.56 216 LYS A N 1
ATOM 1558 C CA . LYS A 1 216 ? -29.508 -9.698 5.304 1.00 86.56 216 LYS A CA 1
ATOM 1559 C C . LYS A 1 216 ? -28.175 -8.939 5.256 1.00 86.56 216 LYS A C 1
ATOM 1561 O O . LYS A 1 216 ? -28.172 -7.767 4.910 1.00 86.56 216 LYS A O 1
ATOM 1566 N N . ARG A 1 217 ? -27.046 -9.631 5.456 1.00 83.00 217 ARG A N 1
ATOM 1567 C CA . ARG A 1 217 ? -25.683 -9.068 5.339 1.00 83.00 217 ARG A CA 1
ATOM 1568 C C . ARG A 1 217 ? -25.432 -8.392 3.990 1.00 83.00 217 ARG A C 1
ATOM 1570 O O . ARG A 1 217 ? -24.994 -7.252 3.933 1.00 83.00 217 ARG A O 1
ATOM 1577 N N . ASP A 1 218 ? -25.772 -9.063 2.893 1.00 81.12 218 ASP A N 1
ATOM 1578 C CA . ASP A 1 218 ? -25.528 -8.553 1.536 1.00 81.12 218 ASP A CA 1
ATOM 1579 C C . ASP A 1 218 ? -26.523 -7.455 1.100 1.00 81.12 218 ASP A C 1
ATOM 1581 O O . ASP A 1 218 ? -26.403 -6.911 0.003 1.00 81.12 218 ASP A O 1
ATOM 1585 N N . ARG A 1 219 ? -27.494 -7.113 1.961 1.00 84.19 219 ARG A N 1
ATOM 1586 C CA . ARG A 1 219 ? -28.399 -5.960 1.824 1.00 84.19 219 ARG A CA 1
ATOM 1587 C C . ARG A 1 219 ? -28.071 -4.811 2.776 1.00 84.19 219 ARG A C 1
ATOM 1589 O O . ARG A 1 219 ? -28.710 -3.769 2.659 1.00 84.19 219 ARG A O 1
ATOM 1596 N N . GLU A 1 220 ? -27.133 -4.994 3.703 1.00 82.25 220 GLU A N 1
ATOM 1597 C CA . GLU A 1 220 ? -26.704 -3.930 4.606 1.00 82.25 220 GLU A CA 1
ATOM 1598 C C . GLU A 1 220 ? -25.894 -2.885 3.827 1.00 82.25 220 GLU A C 1
ATOM 1600 O O . GLU A 1 220 ? -24.958 -3.234 3.097 1.00 82.25 220 GLU A O 1
ATOM 1605 N N . HIS A 1 221 ? -26.325 -1.631 3.966 1.00 75.81 221 HIS A N 1
ATOM 1606 C CA . HIS A 1 221 ? -25.863 -0.434 3.248 1.00 75.81 221 HIS A CA 1
ATOM 1607 C C . HIS A 1 221 ? -26.150 0.851 4.063 1.00 75.81 221 HIS A C 1
ATOM 1609 O O . HIS A 1 221 ? -26.409 1.917 3.502 1.00 75.81 221 HIS A O 1
ATOM 1615 N N . SER A 1 222 ? -26.176 0.735 5.392 1.00 80.81 222 SER A N 1
ATOM 1616 C CA . SER A 1 222 ? -26.329 1.862 6.319 1.00 80.81 222 SER A CA 1
ATOM 1617 C C . SER A 1 222 ? -25.173 2.865 6.186 1.00 80.81 222 SER A C 1
ATOM 1619 O O . SER A 1 222 ? -24.018 2.467 6.085 1.00 80.81 222 SER A O 1
ATOM 1621 N N . ASN A 1 223 ? -25.471 4.169 6.199 1.00 77.56 223 ASN A N 1
ATOM 1622 C CA . ASN A 1 223 ? -24.487 5.249 6.011 1.00 77.56 223 ASN A CA 1
ATOM 1623 C C . ASN A 1 223 ? -23.895 5.739 7.344 1.00 77.56 223 ASN A C 1
ATOM 1625 O O . ASN A 1 223 ? -23.005 6.589 7.361 1.00 77.56 223 ASN A O 1
ATOM 1629 N N . SER A 1 224 ? -24.416 5.239 8.465 1.00 85.00 224 SER A N 1
ATOM 1630 C CA . SER A 1 224 ? -23.929 5.523 9.810 1.00 85.00 224 SER A CA 1
ATOM 1631 C C . SER A 1 224 ? -23.984 4.278 10.692 1.00 85.00 224 SER A C 1
ATOM 1633 O O . SER A 1 224 ? -24.813 3.384 10.502 1.00 85.00 224 SER A O 1
ATOM 1635 N N . LEU A 1 225 ? -23.129 4.253 11.713 1.00 87.81 225 LEU A N 1
ATOM 1636 C CA . LEU A 1 225 ? -23.100 3.201 12.727 1.00 87.81 225 LEU A CA 1
ATOM 1637 C C . LEU A 1 225 ? -24.467 3.021 13.410 1.00 87.81 225 LEU A C 1
ATOM 1639 O O . LEU A 1 225 ? -24.929 1.894 13.571 1.00 87.81 225 LEU A O 1
ATOM 1643 N N . LYS A 1 226 ? -25.144 4.127 13.744 1.00 90.62 226 LYS A N 1
ATOM 1644 C CA . LYS A 1 226 ? -26.482 4.131 14.355 1.00 90.62 226 LYS A CA 1
ATOM 1645 C C . LYS A 1 226 ? -27.540 3.468 13.466 1.00 90.62 226 LYS A C 1
ATOM 1647 O O . LYS A 1 226 ? -28.334 2.670 13.956 1.00 90.62 226 LYS A O 1
ATOM 1652 N N . GLU A 1 227 ? -27.536 3.756 12.162 1.00 88.56 227 GLU A N 1
ATOM 1653 C CA . GLU A 1 227 ? -28.416 3.080 11.197 1.00 88.56 227 GLU A CA 1
ATOM 1654 C C . GLU A 1 227 ? -28.144 1.569 11.149 1.00 88.56 227 GLU A C 1
ATOM 1656 O O . GLU A 1 227 ? -29.097 0.791 11.153 1.00 88.56 227 GLU A O 1
ATOM 1661 N N . SER A 1 228 ? -26.874 1.145 11.189 1.00 89.12 228 SER A N 1
ATOM 1662 C CA . SER A 1 228 ? -26.518 -0.280 11.165 1.00 89.12 228 SER A CA 1
ATOM 1663 C C . SER A 1 228 ? -26.917 -1.007 12.454 1.00 89.12 228 SER A C 1
ATOM 1665 O O . SER A 1 228 ? -27.537 -2.069 12.398 1.00 89.12 228 SER A O 1
ATOM 1667 N N . VAL A 1 229 ? -26.666 -0.418 13.629 1.00 90.88 229 VAL A N 1
ATOM 1668 C CA . VAL A 1 229 ? -27.136 -0.958 14.919 1.00 90.88 229 VAL A CA 1
ATOM 1669 C C . VAL A 1 229 ? -28.660 -1.146 14.898 1.00 90.88 229 VAL A C 1
ATOM 1671 O O . VAL A 1 229 ? -29.148 -2.242 15.184 1.00 90.88 229 VAL A O 1
ATOM 1674 N N . ILE A 1 230 ? -29.411 -0.139 14.438 1.00 91.31 230 ILE A N 1
ATOM 1675 C CA . ILE A 1 230 ? -30.874 -0.217 14.292 1.00 91.31 230 ILE A CA 1
ATOM 1676 C C . ILE A 1 230 ? -31.288 -1.264 13.241 1.00 91.31 230 ILE A C 1
ATOM 1678 O O . ILE A 1 230 ? -32.273 -1.973 13.447 1.00 91.31 230 ILE A O 1
ATOM 1682 N N . TYR A 1 231 ? -30.549 -1.437 12.142 1.00 90.12 231 TYR A N 1
ATOM 1683 C CA . TYR A 1 231 ? -30.820 -2.483 11.148 1.00 90.12 231 TYR A CA 1
ATOM 1684 C C . TYR A 1 231 ? -30.613 -3.896 11.709 1.00 90.12 231 TYR A C 1
ATOM 1686 O O . TYR A 1 231 ? -31.382 -4.817 11.396 1.00 90.12 231 TYR A O 1
ATOM 1694 N N . TRP A 1 232 ? -29.593 -4.101 12.546 1.00 89.56 232 TRP A N 1
ATOM 1695 C CA . TRP A 1 232 ? -29.294 -5.401 13.143 1.00 89.56 232 TRP A CA 1
ATOM 1696 C C . TRP A 1 232 ? -30.216 -5.751 14.308 1.00 89.56 232 TRP A C 1
ATOM 1698 O O . TRP A 1 232 ? -30.759 -6.859 14.301 1.00 89.56 232 TRP A O 1
ATOM 1708 N N . GLN A 1 233 ? -30.448 -4.804 15.218 1.00 89.56 233 GLN A N 1
ATOM 1709 C CA . GLN A 1 233 ? -31.111 -5.006 16.509 1.00 89.56 233 GLN A CA 1
ATOM 1710 C C . GLN A 1 233 ? -32.563 -4.488 16.572 1.00 89.56 233 GLN A C 1
ATOM 1712 O O . GLN A 1 233 ? -33.375 -5.017 17.327 1.00 89.56 233 GLN A O 1
ATOM 1717 N N . GLY A 1 234 ? -32.917 -3.481 15.768 1.00 89.56 234 GLY A N 1
ATOM 1718 C CA . GLY A 1 234 ? -34.233 -2.822 15.749 1.00 89.56 234 GLY A CA 1
ATOM 1719 C C . GLY A 1 234 ? -34.323 -1.533 16.580 1.00 89.56 234 GLY A C 1
ATOM 1720 O O . GLY A 1 234 ? -35.199 -0.707 16.327 1.00 89.56 234 GLY A O 1
ATOM 1721 N N . ASN A 1 235 ? -33.408 -1.332 17.527 1.00 91.88 235 ASN A N 1
ATOM 1722 C CA . ASN A 1 235 ? -33.217 -0.115 18.321 1.00 91.88 235 ASN A CA 1
ATOM 1723 C C . ASN A 1 235 ? -31.708 0.152 18.512 1.00 91.88 235 ASN A C 1
ATOM 1725 O O . ASN A 1 235 ? -30.876 -0.591 18.001 1.00 91.88 235 ASN A O 1
ATOM 1729 N N . ASP A 1 236 ? -31.370 1.223 19.231 1.00 93.00 236 ASP A N 1
ATOM 1730 C CA . ASP A 1 236 ? -29.990 1.655 19.533 1.00 93.00 236 ASP A CA 1
ATOM 1731 C C . ASP A 1 236 ? -29.685 1.633 21.050 1.00 93.00 236 ASP A C 1
ATOM 1733 O O . ASP A 1 236 ? -28.703 2.186 21.541 1.00 93.00 236 ASP A O 1
ATOM 1737 N N . GLU A 1 237 ? -30.561 0.992 21.821 1.00 93.25 237 GLU A N 1
ATOM 1738 C CA . GLU A 1 237 ? -30.391 0.786 23.259 1.00 93.25 237 GLU A CA 1
ATOM 1739 C C . GLU A 1 237 ? -29.378 -0.345 23.510 1.00 93.25 237 GLU A C 1
ATOM 1741 O O . GLU A 1 237 ? -29.183 -1.224 22.668 1.00 93.25 237 GLU A O 1
ATOM 1746 N N . ILE A 1 238 ? -28.733 -0.350 24.675 1.00 92.81 238 ILE A N 1
ATOM 1747 C CA . ILE A 1 238 ? -27.805 -1.420 25.065 1.00 92.81 238 ILE A CA 1
ATOM 1748 C C . ILE A 1 238 ? -28.616 -2.661 25.492 1.00 92.81 238 ILE A C 1
ATOM 1750 O O . ILE A 1 238 ? -29.434 -2.554 26.413 1.00 92.81 238 ILE A O 1
ATOM 1754 N N . PRO A 1 239 ? -28.422 -3.844 24.870 1.00 92.38 239 PRO A N 1
ATOM 1755 C CA . PRO A 1 239 ? -29.128 -5.054 25.279 1.00 92.38 239 PRO A CA 1
ATOM 1756 C C . PRO A 1 239 ? -28.706 -5.527 26.673 1.00 92.38 239 PRO A C 1
ATOM 1758 O O . PRO A 1 239 ? -27.534 -5.802 26.918 1.00 92.38 239 PRO A O 1
ATOM 1761 N N . MET A 1 240 ? -29.690 -5.750 27.549 1.00 91.44 240 MET A N 1
ATOM 1762 C CA . MET A 1 240 ? -29.482 -6.314 28.895 1.00 91.44 240 MET A CA 1
ATOM 1763 C C . MET A 1 240 ? -28.843 -7.718 28.871 1.00 91.44 240 MET A C 1
ATOM 1765 O O . MET A 1 240 ? -28.259 -8.162 29.859 1.00 91.44 240 MET A O 1
ATOM 1769 N N . SER A 1 241 ? -28.960 -8.433 27.747 1.00 94.12 241 SER A N 1
ATOM 1770 C CA . SER A 1 241 ? -28.308 -9.718 27.492 1.00 94.12 241 SER A CA 1
ATOM 1771 C C . SER A 1 241 ? -26.956 -9.510 26.807 1.00 94.12 241 SER A C 1
ATOM 1773 O O . SER A 1 241 ? -26.868 -8.985 25.691 1.00 94.12 241 SER A O 1
ATOM 1775 N N . LEU A 1 242 ? -25.888 -10.017 27.430 1.00 93.12 242 LEU A N 1
ATOM 1776 C CA . LEU A 1 242 ? -24.553 -10.032 26.820 1.00 93.12 242 LEU A CA 1
ATOM 1777 C C . LEU A 1 242 ? -24.493 -10.909 25.559 1.00 93.12 242 LEU A C 1
ATOM 1779 O O . LEU A 1 242 ? -23.608 -10.715 24.728 1.00 93.12 242 LEU A O 1
ATOM 1783 N N . GLN A 1 243 ? -25.412 -11.868 25.402 1.00 93.31 243 GLN A N 1
ATOM 1784 C CA . GLN A 1 243 ? -25.489 -12.718 24.214 1.00 93.31 243 GLN A CA 1
ATOM 1785 C C . GLN A 1 243 ? -26.081 -11.964 23.016 1.00 93.31 243 GLN A C 1
ATOM 1787 O O . GLN A 1 243 ? -25.547 -12.076 21.912 1.00 93.31 243 GLN A O 1
ATOM 1792 N N . ASP A 1 244 ? -27.104 -11.139 23.244 1.00 92.81 244 ASP A N 1
ATOM 1793 C CA . ASP A 1 244 ? -27.727 -10.320 22.197 1.00 92.81 244 ASP A CA 1
ATOM 1794 C C . ASP A 1 244 ? -26.760 -9.209 21.761 1.00 92.81 244 ASP A C 1
ATOM 1796 O O . ASP A 1 244 ? -26.497 -9.036 20.572 1.00 92.81 244 ASP A O 1
ATOM 1800 N N . THR A 1 245 ? -26.114 -8.553 22.735 1.00 93.81 245 THR A N 1
ATOM 1801 C CA . THR A 1 245 ? -25.013 -7.602 22.504 1.00 93.81 245 THR A CA 1
ATOM 1802 C C . THR A 1 245 ? -23.902 -8.222 21.648 1.00 93.81 245 THR A C 1
ATOM 1804 O O . THR A 1 245 ? -23.489 -7.638 20.645 1.00 93.81 245 THR A O 1
ATOM 1807 N N . LYS A 1 246 ? -23.442 -9.435 21.990 1.00 94.50 246 LYS A N 1
ATOM 1808 C CA . LYS A 1 246 ? -22.420 -10.163 21.219 1.00 94.50 246 LYS A CA 1
ATOM 1809 C C . LYS A 1 246 ? -22.874 -10.437 19.783 1.00 94.50 246 LYS A C 1
ATOM 1811 O O . LYS A 1 246 ? -22.072 -10.287 18.865 1.00 94.50 246 LYS A O 1
ATOM 1816 N N . GLN A 1 247 ? -24.145 -10.788 19.574 1.00 93.44 247 GLN A N 1
ATOM 1817 C CA . GLN A 1 247 ? -24.699 -11.013 18.239 1.00 93.44 247 GLN A CA 1
ATOM 1818 C C . GLN A 1 247 ? -24.736 -9.723 17.400 1.00 93.44 247 GLN A C 1
ATOM 1820 O O . GLN A 1 247 ? -24.308 -9.757 16.245 1.00 93.44 247 GLN A O 1
ATOM 1825 N N . THR A 1 248 ? -25.169 -8.588 17.964 1.00 93.12 248 THR A N 1
ATOM 1826 C CA . THR A 1 248 ? -25.124 -7.286 17.268 1.00 93.12 248 THR A CA 1
ATOM 1827 C C . THR A 1 248 ? -23.681 -6.906 16.911 1.00 93.12 248 THR A C 1
ATOM 1829 O O . THR A 1 248 ? -23.406 -6.533 15.771 1.00 93.12 248 THR A O 1
ATOM 1832 N N . LEU A 1 249 ? -22.726 -7.079 17.834 1.00 94.06 249 LEU A N 1
ATOM 1833 C CA . LEU A 1 249 ? -21.303 -6.783 17.605 1.00 94.06 249 LEU A CA 1
ATOM 1834 C C . LEU A 1 249 ? -20.652 -7.678 16.532 1.00 94.06 249 LEU A C 1
ATOM 1836 O O . LEU A 1 249 ? -19.790 -7.207 15.786 1.00 94.06 249 LEU A O 1
ATOM 1840 N N . THR A 1 250 ? -21.060 -8.947 16.417 1.00 93.94 250 THR A N 1
ATOM 1841 C CA . THR A 1 250 ? -20.578 -9.862 15.364 1.00 93.94 250 THR A CA 1
ATOM 1842 C C . THR A 1 250 ? -21.006 -9.428 13.962 1.00 93.94 250 THR A C 1
ATOM 1844 O O . THR A 1 250 ? -20.252 -9.652 13.017 1.00 93.94 250 THR A O 1
ATOM 1847 N N . GLU A 1 251 ? -22.157 -8.769 13.811 1.00 91.38 251 GLU A N 1
ATOM 1848 C CA . GLU A 1 251 ? -22.619 -8.289 12.502 1.00 91.38 251 GLU A CA 1
ATOM 1849 C C . GLU A 1 251 ? -22.202 -6.841 12.202 1.00 91.38 251 GLU A C 1
ATOM 1851 O O . GLU A 1 251 ? -21.821 -6.557 11.069 1.00 91.38 251 GLU A O 1
ATOM 1856 N N . VAL A 1 252 ? -22.191 -5.950 13.203 1.00 90.94 252 VAL A N 1
ATOM 1857 C CA . VAL A 1 252 ? -21.815 -4.530 13.036 1.00 90.94 252 VAL A CA 1
ATOM 1858 C C . VAL A 1 252 ? -20.297 -4.334 12.945 1.00 90.94 252 VAL A C 1
ATOM 1860 O O . VAL A 1 252 ? -19.834 -3.658 12.035 1.00 90.94 252 VAL A O 1
ATOM 1863 N N . MET A 1 253 ? -19.514 -4.923 13.860 1.00 91.00 253 MET A N 1
ATOM 1864 C CA . MET A 1 253 ? -18.043 -4.779 13.905 1.00 91.00 253 MET A CA 1
ATOM 1865 C C . MET A 1 253 ? -17.278 -6.012 13.404 1.00 91.00 253 MET A C 1
ATOM 1867 O O . MET A 1 253 ? -16.052 -6.079 13.499 1.00 91.00 253 MET A O 1
ATOM 1871 N N . GLY A 1 254 ? -17.979 -7.046 12.931 1.00 89.75 254 GLY A N 1
ATOM 1872 C CA . GLY A 1 254 ? -17.333 -8.301 12.555 1.00 89.75 254 GLY A CA 1
ATOM 1873 C C . GLY A 1 254 ? -16.665 -9.025 13.732 1.00 89.75 254 GLY A C 1
ATOM 1874 O O . GLY A 1 254 ? -15.694 -9.747 13.502 1.00 89.75 254 GLY A O 1
ATOM 1875 N N . LEU A 1 255 ? -17.132 -8.844 14.976 1.00 91.88 255 LEU A N 1
ATOM 1876 C CA . LEU A 1 255 ? -16.578 -9.515 16.163 1.00 91.88 255 LEU A CA 1
ATOM 1877 C C . LEU A 1 255 ? -16.487 -11.039 15.950 1.00 91.88 255 LEU A C 1
ATOM 1879 O O . LEU A 1 255 ? -17.494 -11.699 15.685 1.00 91.88 255 LEU A O 1
ATOM 1883 N N . GLY A 1 256 ? -15.275 -11.587 16.083 1.00 88.31 256 GLY A N 1
ATOM 1884 C CA . GLY A 1 256 ? -14.955 -12.995 15.802 1.00 88.31 256 GLY A CA 1
ATOM 1885 C C . GLY A 1 256 ? -14.474 -13.276 14.370 1.00 88.31 256 GLY A C 1
ATOM 1886 O O . GLY A 1 256 ? -13.977 -14.366 14.110 1.00 88.31 256 GLY A O 1
ATOM 1887 N N . THR A 1 257 ? -14.572 -12.300 13.460 1.00 89.31 257 THR A N 1
ATOM 1888 C CA . THR A 1 257 ? -13.914 -12.307 12.135 1.00 89.31 257 THR A CA 1
ATOM 1889 C C . THR A 1 257 ? -12.762 -11.304 12.056 1.00 89.31 257 THR A C 1
ATOM 1891 O O . THR A 1 257 ? -11.721 -11.633 11.497 1.00 89.31 257 THR A O 1
ATOM 1894 N N . SER A 1 258 ? -12.903 -10.120 12.666 1.00 93.44 258 SER A N 1
ATOM 1895 C CA . SER A 1 258 ? -11.811 -9.151 12.812 1.00 93.44 258 SER A CA 1
ATOM 1896 C C . SER A 1 258 ? -10.981 -9.481 14.056 1.00 93.44 258 SER A C 1
ATOM 1898 O O . SER A 1 258 ? -11.516 -9.459 15.165 1.00 93.44 258 SER A O 1
ATOM 1900 N N . PHE A 1 259 ? -9.690 -9.794 13.895 1.00 92.06 259 PHE A N 1
ATOM 1901 C CA . PHE A 1 259 ? -8.826 -10.230 15.011 1.00 92.06 259 PHE A CA 1
ATOM 1902 C C . PHE A 1 259 ? -8.501 -9.111 16.026 1.00 92.06 259 PHE A C 1
ATOM 1904 O O . PHE A 1 259 ? -8.093 -9.391 17.153 1.00 92.06 259 PHE A O 1
ATOM 1911 N N . ASP A 1 260 ? -8.658 -7.843 15.633 1.00 93.94 260 ASP A N 1
ATOM 1912 C CA . ASP A 1 260 ? -8.334 -6.673 16.452 1.00 93.94 260 ASP A CA 1
ATOM 1913 C C . ASP A 1 260 ? -9.458 -6.270 17.423 1.00 93.94 260 ASP A C 1
ATOM 1915 O O . ASP A 1 260 ? -9.212 -5.476 18.331 1.00 93.94 260 ASP A O 1
ATOM 1919 N N . VAL A 1 261 ? -10.666 -6.825 17.264 1.00 95.12 261 VAL A N 1
ATOM 1920 C CA . VAL A 1 261 ? -11.839 -6.552 18.111 1.00 95.12 261 VAL A CA 1
ATOM 1921 C C . VAL A 1 261 ? -11.956 -7.625 19.198 1.00 95.12 261 VAL A C 1
ATOM 1923 O O . VAL A 1 261 ? -12.370 -8.754 18.932 1.00 95.12 261 VAL A O 1
ATOM 1926 N N . THR A 1 262 ? -11.639 -7.269 20.445 1.00 93.81 262 THR A N 1
ATOM 1927 C CA . THR A 1 262 ? -11.721 -8.176 21.601 1.00 93.81 262 THR A CA 1
ATOM 1928 C C . THR A 1 262 ? -13.026 -7.972 22.368 1.00 93.81 262 THR A C 1
ATOM 1930 O O . THR A 1 262 ? -13.332 -6.859 22.783 1.00 93.81 262 THR A O 1
ATOM 1933 N N . PHE A 1 263 ? -13.766 -9.059 22.624 1.00 95.38 263 PHE A N 1
ATOM 1934 C CA . PHE A 1 263 ? -14.935 -9.090 23.519 1.00 95.38 263 PHE A CA 1
ATOM 1935 C C . PHE A 1 263 ? -14.753 -10.185 24.582 1.00 95.38 263 PHE A C 1
ATOM 1937 O O . PHE A 1 263 ? -15.076 -11.356 24.364 1.00 95.38 263 PHE A O 1
ATOM 1944 N N . ARG A 1 264 ? -14.182 -9.814 25.731 1.00 93.69 264 ARG A N 1
ATOM 1945 C CA . ARG A 1 264 ? -13.796 -10.733 26.812 1.00 93.69 264 ARG A CA 1
ATOM 1946 C C . ARG A 1 264 ? -14.909 -10.833 27.855 1.00 93.69 264 ARG A C 1
ATOM 1948 O O . ARG A 1 264 ? -15.092 -9.916 28.650 1.00 93.69 264 ARG A O 1
ATOM 1955 N N . GLN A 1 265 ? -15.636 -11.950 27.862 1.00 94.75 265 GLN A N 1
ATOM 1956 C CA . GLN A 1 265 ? -16.693 -12.228 28.844 1.00 94.75 265 GLN A CA 1
ATOM 1957 C C . GLN A 1 265 ? -16.089 -12.723 30.172 1.00 94.75 265 GLN A C 1
ATOM 1959 O O . GLN A 1 265 ? -15.177 -13.549 30.166 1.00 94.75 265 GLN A O 1
ATOM 1964 N N . MET A 1 266 ? -16.573 -12.196 31.298 1.00 93.81 266 MET A N 1
ATOM 1965 C CA . MET A 1 266 ? -16.073 -12.430 32.664 1.00 93.81 266 MET A CA 1
ATOM 1966 C C . MET A 1 266 ? -17.244 -12.442 33.669 1.00 93.81 266 MET A C 1
ATOM 1968 O O . MET A 1 266 ? -18.409 -12.354 33.277 1.00 93.81 266 MET A O 1
ATOM 1972 N N . SER A 1 267 ? -16.958 -12.587 34.967 1.00 91.62 267 SER A N 1
ATOM 1973 C CA . SER A 1 267 ? -17.962 -12.520 36.037 1.00 91.62 267 SER A CA 1
ATOM 1974 C C . SER A 1 267 ? -17.370 -11.858 37.281 1.00 91.62 267 SER A C 1
ATOM 1976 O O . SER A 1 267 ? -16.338 -12.307 37.775 1.00 91.62 267 SER A O 1
ATOM 1978 N N . PHE A 1 268 ? -18.036 -10.827 37.805 1.00 89.56 268 PHE A N 1
ATOM 1979 C CA . PHE A 1 268 ? -17.619 -10.062 38.990 1.00 89.56 268 PHE A CA 1
ATOM 1980 C C . PHE A 1 268 ? -18.845 -9.794 39.874 1.00 89.56 268 PHE A C 1
ATOM 1982 O O . PHE A 1 268 ? -19.931 -9.547 39.354 1.00 89.56 268 PHE A O 1
ATOM 1989 N N . GLY A 1 269 ? -18.727 -9.885 41.204 1.00 84.19 269 GLY A N 1
ATOM 1990 C CA . GLY A 1 269 ? -19.865 -9.658 42.112 1.00 84.19 269 GLY A CA 1
ATOM 1991 C C . GLY A 1 269 ? -21.062 -10.606 41.937 1.00 84.19 269 GLY A C 1
ATOM 1992 O O . GLY A 1 269 ? -22.132 -10.333 42.471 1.00 84.19 269 GLY A O 1
ATOM 1993 N N . GLY A 1 270 ? -20.919 -11.708 41.191 1.00 85.69 270 GLY A N 1
ATOM 1994 C CA . GLY A 1 270 ? -22.024 -12.600 40.805 1.00 85.69 270 GLY A CA 1
ATOM 1995 C C . GLY A 1 270 ? -22.755 -12.208 39.511 1.00 85.69 270 GLY A C 1
ATOM 1996 O O . GLY A 1 270 ? -23.611 -12.963 39.058 1.00 85.69 270 GLY A O 1
ATOM 1997 N N . HIS A 1 271 ? -22.399 -11.082 38.885 1.00 88.56 271 HIS A N 1
ATOM 1998 C CA . HIS A 1 271 ? -22.926 -10.652 37.588 1.00 88.56 271 HIS A CA 1
ATOM 1999 C C . HIS A 1 271 ? -21.961 -11.030 36.462 1.00 88.56 271 HIS A C 1
ATOM 2001 O O . HIS A 1 271 ? -20.748 -10.832 36.589 1.00 88.56 271 HIS A O 1
ATOM 2007 N N . LYS A 1 272 ? -22.487 -11.518 35.329 1.00 92.94 272 LYS A N 1
ATOM 2008 C CA . LYS A 1 272 ? -21.674 -11.635 34.112 1.00 92.94 272 LYS A CA 1
ATOM 2009 C C . LYS A 1 272 ? -21.358 -10.240 33.576 1.00 92.94 272 LYS A C 1
ATOM 2011 O O . LYS A 1 272 ? -22.202 -9.345 33.603 1.00 92.94 272 LYS A O 1
ATOM 2016 N N . THR A 1 273 ? -20.163 -10.081 33.033 1.00 93.88 273 THR A N 1
ATOM 2017 C CA . THR A 1 273 ? -19.700 -8.847 32.394 1.00 93.88 273 THR A CA 1
ATOM 2018 C C . THR A 1 273 ? -19.015 -9.154 31.069 1.00 93.88 273 THR A C 1
ATOM 2020 O O . THR A 1 273 ? -18.655 -10.302 30.791 1.00 93.88 273 THR A O 1
ATOM 2023 N N . ALA A 1 274 ? -18.827 -8.141 30.227 1.00 95.38 274 ALA A N 1
ATOM 2024 C CA . ALA A 1 274 ? -17.994 -8.264 29.037 1.00 95.38 274 ALA A CA 1
ATOM 2025 C C . ALA A 1 274 ? -17.203 -6.983 28.778 1.00 95.38 274 ALA A C 1
ATOM 2027 O O . ALA A 1 274 ? -17.782 -5.902 28.723 1.00 95.38 274 ALA A O 1
ATOM 2028 N N . LEU A 1 275 ? -15.889 -7.112 28.599 1.00 95.25 275 LEU A N 1
ATOM 2029 C CA . LEU A 1 275 ? -15.023 -6.016 28.175 1.00 95.25 275 LEU A CA 1
ATOM 2030 C C . LEU A 1 275 ? -14.898 -6.033 26.647 1.00 95.25 275 LEU A C 1
ATOM 2032 O O . LEU A 1 275 ? -14.407 -7.014 26.086 1.00 95.25 275 LEU A O 1
ATOM 2036 N N . LEU A 1 276 ? -15.329 -4.956 25.996 1.00 96.25 276 LEU A N 1
ATOM 2037 C CA . LEU A 1 276 ? -15.149 -4.692 24.571 1.00 96.25 276 LEU A CA 1
ATOM 2038 C C . LEU A 1 276 ? -14.031 -3.661 24.382 1.00 96.25 276 LEU A C 1
ATOM 2040 O O . LEU A 1 276 ? -14.106 -2.565 24.937 1.00 96.25 276 LEU A O 1
ATOM 2044 N N . CYS A 1 277 ? -13.018 -3.987 23.584 1.00 95.06 277 CYS A N 1
ATOM 2045 C CA . CYS A 1 277 ? -11.939 -3.061 23.248 1.00 95.06 277 CYS A CA 1
ATOM 2046 C C . CYS A 1 277 ? -11.260 -3.418 21.916 1.00 95.06 277 CYS A C 1
ATOM 2048 O O . CYS A 1 277 ? -11.433 -4.519 21.383 1.00 95.06 277 CYS A O 1
ATOM 2050 N N . LEU A 1 278 ? -10.461 -2.488 21.386 1.00 94.12 278 LEU A N 1
ATOM 2051 C CA . LEU A 1 278 ? -9.544 -2.768 20.281 1.00 94.12 278 LEU A CA 1
ATOM 2052 C C . LEU A 1 278 ? -8.170 -3.155 20.838 1.00 94.12 278 LEU A C 1
ATOM 2054 O O . LEU A 1 278 ? -7.504 -2.351 21.499 1.00 94.12 278 LEU A O 1
ATOM 2058 N N . SER A 1 279 ? -7.724 -4.376 20.538 1.00 90.19 279 SER A N 1
ATOM 2059 C CA . SER A 1 279 ? -6.479 -4.968 21.056 1.00 90.19 279 SER A CA 1
ATOM 2060 C C . SER A 1 279 ? -5.255 -4.093 20.769 1.00 90.19 279 SER A C 1
ATOM 2062 O O . SER A 1 279 ? -4.341 -3.999 21.579 1.00 90.19 279 SER A O 1
ATOM 2064 N N . GLY A 1 280 ? -5.259 -3.414 19.619 1.00 88.56 280 GLY A N 1
ATOM 2065 C CA . GLY A 1 280 ? -4.180 -2.540 19.162 1.00 88.56 280 GLY A CA 1
ATOM 2066 C C . GLY A 1 280 ? -4.174 -1.115 19.739 1.00 88.56 280 GLY A C 1
ATOM 2067 O O . GLY A 1 280 ? -3.255 -0.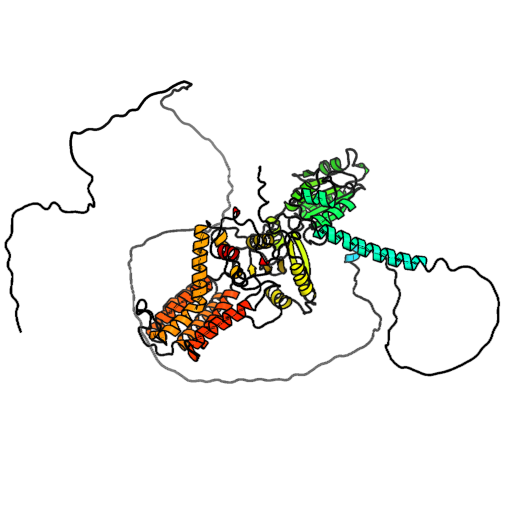355 19.420 1.00 88.56 280 GLY A O 1
ATOM 2068 N N . PHE A 1 281 ? -5.174 -0.739 20.546 1.00 91.38 281 PHE A N 1
ATOM 2069 C CA . PHE A 1 281 ? -5.258 0.563 21.233 1.00 91.38 281 PHE A CA 1
ATOM 2070 C C . PHE A 1 281 ? -5.351 0.452 22.757 1.00 91.38 281 PHE A C 1
ATOM 2072 O O . PHE A 1 281 ? -5.362 1.472 23.437 1.00 91.38 281 PHE A O 1
ATOM 2079 N N . THR A 1 282 ? -5.452 -0.750 23.317 1.00 90.31 282 THR A N 1
ATOM 2080 C CA . THR A 1 282 ? -5.690 -0.928 24.754 1.00 90.31 282 THR A CA 1
ATOM 2081 C C . THR A 1 282 ? -4.370 -0.913 25.524 1.00 90.31 282 THR A C 1
ATOM 2083 O O . THR A 1 282 ? -3.455 -1.667 25.205 1.00 90.31 282 THR A O 1
ATOM 2086 N N . ASN A 1 283 ? -4.261 -0.086 26.566 1.00 90.81 283 ASN A N 1
ATOM 2087 C CA . ASN A 1 283 ? -3.187 -0.199 27.549 1.00 90.81 283 ASN A CA 1
ATOM 2088 C C . ASN A 1 283 ? -3.438 -1.439 28.422 1.00 90.81 283 ASN A C 1
ATOM 2090 O O . ASN A 1 283 ? -4.350 -1.435 29.255 1.00 90.81 283 ASN A O 1
ATOM 2094 N N . THR A 1 284 ? -2.646 -2.493 28.219 1.00 89.19 284 THR A N 1
ATOM 2095 C CA . THR A 1 284 ? -2.786 -3.763 28.944 1.00 89.19 284 THR A CA 1
ATOM 2096 C C . THR A 1 284 ? -2.638 -3.584 30.450 1.00 89.19 284 THR A C 1
ATOM 2098 O O . THR A 1 284 ? -3.482 -4.086 31.180 1.00 89.19 284 THR A O 1
ATOM 2101 N N . ASP A 1 285 ? -1.639 -2.832 30.921 1.00 90.62 285 ASP A N 1
ATOM 2102 C CA . ASP A 1 285 ? -1.336 -2.698 32.352 1.00 90.62 285 ASP A CA 1
ATOM 2103 C C . ASP A 1 285 ? -2.488 -2.027 33.115 1.00 90.62 285 ASP A C 1
ATOM 2105 O O . ASP A 1 285 ? -2.982 -2.561 34.110 1.00 90.62 285 ASP A O 1
ATOM 2109 N N . VAL A 1 286 ? -2.982 -0.896 32.593 1.00 90.94 286 VAL A N 1
ATOM 2110 C CA . VAL A 1 286 ? -4.129 -0.159 33.159 1.00 90.94 286 VAL A CA 1
ATOM 2111 C C . VAL A 1 286 ? -5.397 -1.014 33.128 1.00 90.94 286 VAL A C 1
ATOM 2113 O O . VAL A 1 286 ? -6.164 -1.034 34.090 1.00 90.94 286 VAL A O 1
ATOM 2116 N N . THR A 1 287 ? -5.617 -1.746 32.035 1.00 91.19 287 THR A N 1
ATOM 2117 C CA . THR A 1 287 ? -6.794 -2.610 31.880 1.00 91.19 287 THR A CA 1
ATOM 2118 C C . THR A 1 287 ? -6.744 -3.787 32.850 1.00 91.19 287 THR A C 1
ATOM 2120 O O . THR A 1 287 ? -7.727 -4.061 33.533 1.00 91.19 287 THR A O 1
ATOM 2123 N N . ASP A 1 288 ? -5.596 -4.450 32.972 1.00 91.25 288 ASP A N 1
ATOM 2124 C CA . ASP A 1 288 ? -5.404 -5.561 33.896 1.00 91.25 288 ASP A CA 1
ATOM 2125 C C . ASP A 1 288 ? -5.498 -5.105 35.359 1.00 91.25 288 ASP A C 1
ATOM 2127 O O . ASP A 1 288 ? -6.014 -5.861 36.176 1.00 91.25 288 ASP A O 1
ATOM 2131 N N . ASP A 1 289 ? -5.074 -3.889 35.721 1.00 91.19 289 ASP A N 1
ATOM 2132 C CA . ASP A 1 289 ? -5.271 -3.348 37.077 1.00 91.19 289 ASP A CA 1
ATOM 2133 C C . ASP A 1 289 ? -6.743 -3.026 37.389 1.00 91.19 289 ASP A C 1
ATOM 2135 O O . ASP A 1 289 ? -7.214 -3.335 38.488 1.00 91.19 289 ASP A O 1
ATOM 2139 N N . ILE A 1 290 ? -7.512 -2.514 36.419 1.00 91.06 290 ILE A N 1
ATOM 2140 C CA . ILE A 1 290 ? -8.974 -2.376 36.549 1.00 91.06 290 ILE A CA 1
ATOM 2141 C C . ILE A 1 290 ? -9.627 -3.760 36.716 1.00 91.06 290 ILE A C 1
ATOM 2143 O O . ILE A 1 290 ? -10.429 -3.961 37.630 1.00 91.06 290 ILE A O 1
ATOM 2147 N N . LEU A 1 291 ? -9.257 -4.746 35.890 1.00 91.12 291 LEU A N 1
ATOM 2148 C CA . LEU A 1 291 ? -9.803 -6.105 35.976 1.00 91.12 291 LEU A CA 1
ATOM 2149 C C . LEU A 1 291 ? -9.420 -6.801 37.293 1.00 91.12 291 LEU A C 1
ATOM 2151 O O . LEU A 1 291 ? -10.284 -7.413 37.921 1.00 91.12 291 LEU A O 1
ATOM 2155 N N . LYS A 1 292 ? -8.174 -6.654 37.769 1.00 91.31 292 LYS A N 1
ATOM 2156 C CA . LYS A 1 292 ? -7.746 -7.094 39.111 1.00 91.31 292 LYS A CA 1
ATOM 2157 C C . LYS A 1 292 ? -8.610 -6.444 40.187 1.00 91.31 292 LYS A C 1
ATOM 2159 O O . LYS A 1 292 ? -9.091 -7.155 41.068 1.00 91.31 292 LYS A O 1
ATOM 2164 N N . ARG A 1 293 ? -8.862 -5.129 40.119 1.00 89.06 293 ARG A N 1
ATOM 2165 C CA . ARG A 1 293 ? -9.685 -4.432 41.120 1.00 89.06 293 ARG A CA 1
ATOM 2166 C C . ARG A 1 293 ? -11.124 -4.957 41.150 1.00 89.06 293 ARG A C 1
ATOM 2168 O O . ARG A 1 293 ? -11.653 -5.171 42.241 1.00 89.06 293 ARG A O 1
ATOM 2175 N N . LEU A 1 294 ? -11.707 -5.257 39.990 1.00 89.25 294 LEU A N 1
ATOM 2176 C CA . LEU A 1 294 ? -13.036 -5.865 39.870 1.00 89.25 294 LEU A CA 1
ATOM 2177 C C . LEU A 1 294 ? -13.123 -7.290 40.457 1.00 89.25 294 LEU A C 1
ATOM 2179 O O . LEU A 1 294 ? -14.205 -7.692 40.880 1.00 89.25 294 LEU A O 1
ATOM 2183 N N . THR A 1 295 ? -12.020 -8.046 40.582 1.00 88.56 295 THR A N 1
ATOM 2184 C CA . THR A 1 295 ? -12.057 -9.366 41.261 1.00 88.56 295 THR A CA 1
ATOM 2185 C C . THR A 1 295 ? -12.364 -9.300 42.761 1.00 88.56 295 THR A C 1
ATOM 2187 O O . THR A 1 295 ? -12.827 -10.292 43.320 1.00 88.56 295 THR A O 1
ATOM 2190 N N . TYR A 1 296 ? -12.167 -8.149 43.416 1.00 87.44 296 TYR A N 1
ATOM 2191 C CA . TYR A 1 296 ? -12.490 -7.969 44.840 1.00 87.44 296 TYR A CA 1
ATOM 2192 C C . TYR A 1 296 ? -13.976 -7.662 45.099 1.00 87.44 296 TYR A C 1
ATOM 2194 O O . TYR A 1 296 ? -14.385 -7.510 46.250 1.00 87.44 296 TYR A O 1
ATOM 2202 N N . LEU A 1 297 ? -14.787 -7.553 44.044 1.00 84.81 297 LEU A N 1
ATOM 2203 C CA . LEU A 1 297 ? -16.212 -7.271 44.133 1.00 84.81 297 LEU A CA 1
ATOM 2204 C C . LEU A 1 297 ? -16.998 -8.527 44.550 1.00 84.81 297 LEU A C 1
ATOM 2206 O O . LEU A 1 297 ? -17.104 -9.488 43.782 1.00 84.81 297 LEU A O 1
ATOM 2210 N N . THR A 1 298 ? -17.607 -8.501 45.736 1.00 82.12 298 THR A N 1
ATOM 2211 C CA . THR A 1 298 ? -18.576 -9.512 46.192 1.00 82.12 298 THR A CA 1
ATOM 2212 C C . THR A 1 298 ? -20.012 -9.036 45.950 1.00 82.12 298 THR A C 1
ATOM 2214 O O . THR A 1 298 ? -20.276 -7.837 45.866 1.00 82.12 298 THR A O 1
ATOM 2217 N N . SER A 1 299 ? -20.968 -9.968 45.872 1.00 77.38 299 SER A N 1
ATOM 2218 C CA . SER A 1 299 ? -22.397 -9.644 45.704 1.00 77.38 299 SER A CA 1
ATOM 2219 C C . SER A 1 299 ? -22.980 -8.814 46.854 1.00 77.38 299 SER A C 1
ATOM 2221 O O . SER A 1 299 ? -23.974 -8.121 46.669 1.00 77.38 299 SER A O 1
ATOM 2223 N N . GLU A 1 300 ? -22.359 -8.866 48.035 1.00 73.62 300 GLU A N 1
ATOM 2224 C CA . GLU A 1 300 ? -22.771 -8.110 49.224 1.00 73.62 300 GLU A CA 1
ATOM 2225 C C . GLU A 1 300 ? -22.482 -6.604 49.090 1.00 73.62 300 GLU A C 1
ATOM 2227 O O . GLU A 1 300 ? -23.160 -5.790 49.714 1.00 73.62 300 GLU A O 1
ATOM 2232 N N . ASN A 1 301 ? -21.520 -6.221 48.241 1.00 71.44 301 ASN A N 1
ATOM 2233 C CA . ASN A 1 301 ? -21.072 -4.833 48.105 1.00 71.44 301 ASN A CA 1
ATOM 2234 C C . ASN A 1 301 ? -21.957 -4.005 47.149 1.00 71.44 301 ASN A C 1
ATOM 2236 O O . ASN A 1 301 ? -21.899 -2.780 47.170 1.00 71.44 301 ASN A O 1
ATOM 2240 N N . LEU A 1 302 ? -22.816 -4.643 46.343 1.00 74.12 302 LEU A N 1
ATOM 2241 C CA . LEU A 1 302 ? -23.623 -4.027 45.270 1.00 74.12 302 LEU A CA 1
ATOM 2242 C C . LEU A 1 302 ? -24.863 -3.249 45.767 1.00 74.12 302 LEU A C 1
ATOM 2244 O O . LEU A 1 302 ? -25.908 -3.209 45.116 1.00 74.12 302 LEU A O 1
ATOM 2248 N N . SER A 1 303 ? -24.770 -2.644 46.951 1.00 63.12 303 SER A N 1
ATOM 2249 C CA . SER A 1 303 ? -25.917 -2.091 47.685 1.00 63.12 303 SER A CA 1
ATOM 2250 C C . SER A 1 303 ? -26.527 -0.816 47.080 1.00 63.12 303 SER A C 1
ATOM 2252 O O . SER A 1 303 ? -27.680 -0.501 47.377 1.00 63.12 303 SER A O 1
ATOM 2254 N N . THR A 1 304 ? -25.798 -0.111 46.206 1.00 60.22 304 THR A N 1
ATOM 2255 C CA . THR A 1 304 ? -26.191 1.201 45.645 1.00 60.22 304 THR A CA 1
ATOM 2256 C C . THR A 1 304 ? -26.607 1.128 44.164 1.00 60.22 304 THR A C 1
ATOM 2258 O O . THR A 1 304 ? -26.681 2.152 43.481 1.00 60.22 304 THR A O 1
ATOM 2261 N N . GLY A 1 305 ? -26.878 -0.080 43.657 1.00 72.38 305 GLY A N 1
ATOM 2262 C CA . GLY A 1 305 ? -27.052 -0.374 42.229 1.00 72.38 305 GLY A CA 1
ATOM 2263 C C . GLY A 1 305 ? -25.790 -0.998 41.626 1.00 72.38 305 GLY A C 1
ATOM 2264 O O . GLY A 1 305 ? -24.685 -0.785 42.124 1.00 72.38 305 GLY A O 1
ATOM 2265 N N . VAL A 1 306 ? -25.945 -1.816 40.578 1.00 77.75 306 VAL A N 1
ATOM 2266 C CA . VAL A 1 306 ? -24.829 -2.636 40.081 1.00 77.75 306 VAL A CA 1
ATOM 2267 C C . VAL A 1 306 ? -23.843 -1.769 39.306 1.00 77.75 306 VAL A C 1
ATOM 2269 O O . VAL A 1 306 ? -22.691 -1.641 39.720 1.00 77.75 306 VAL A O 1
ATOM 2272 N N . LEU A 1 307 ? -24.293 -1.105 38.235 1.00 79.88 307 LEU A N 1
ATOM 2273 C CA . LEU A 1 307 ? -23.429 -0.243 37.418 1.00 79.88 307 LEU A CA 1
ATOM 2274 C C . LEU A 1 307 ? -22.742 0.870 38.240 1.00 79.88 307 LEU A C 1
ATOM 2276 O O . LEU A 1 307 ? -21.554 1.137 38.064 1.00 79.88 307 LEU A O 1
ATOM 2280 N N . SER A 1 308 ? -23.474 1.480 39.176 1.00 79.69 308 SER A N 1
ATOM 2281 C CA . SER A 1 308 ? -23.003 2.572 40.035 1.00 79.69 308 SER A CA 1
ATOM 2282 C C . SER A 1 308 ? -21.891 2.135 40.993 1.00 79.69 308 SER A C 1
ATOM 2284 O O . SER A 1 308 ? -20.872 2.826 41.065 1.00 79.69 308 SER A O 1
ATOM 2286 N N . SER A 1 309 ? -22.034 0.997 41.682 1.00 79.69 309 SER A N 1
ATOM 2287 C CA . SER A 1 309 ? -20.972 0.472 42.554 1.00 79.69 309 SER A CA 1
ATOM 2288 C C . SER A 1 309 ? -19.760 -0.020 41.753 1.00 79.69 309 SER A C 1
ATOM 2290 O O . SER A 1 309 ? -18.628 0.268 42.138 1.00 79.69 309 SER A O 1
ATOM 2292 N N . PHE A 1 310 ? -19.954 -0.668 40.595 1.00 81.56 310 PHE A N 1
ATOM 2293 C CA . PHE A 1 310 ? -18.843 -0.994 39.683 1.00 81.56 310 PHE A CA 1
ATOM 2294 C C . PHE A 1 310 ? -18.030 0.263 39.320 1.00 81.56 310 PHE A C 1
ATOM 2296 O O . PHE A 1 310 ? -16.817 0.296 39.533 1.00 81.56 310 PHE A O 1
ATOM 2303 N N . MET A 1 311 ? -18.701 1.300 38.806 1.00 83.62 311 MET A N 1
ATOM 2304 C CA . MET A 1 311 ? -18.071 2.519 38.291 1.00 83.62 311 MET A CA 1
ATOM 2305 C C . MET A 1 311 ? -17.380 3.348 39.382 1.00 83.62 311 MET A C 1
ATOM 2307 O O . MET A 1 311 ? -16.230 3.736 39.208 1.00 83.62 311 MET A O 1
ATOM 2311 N N . ASN A 1 312 ? -18.063 3.622 40.499 1.00 82.56 312 ASN A N 1
ATOM 2312 C CA . ASN A 1 312 ? -17.600 4.604 41.487 1.00 82.56 312 ASN A CA 1
ATOM 2313 C C . ASN A 1 312 ? -16.701 4.011 42.588 1.00 82.56 312 ASN A C 1
ATOM 2315 O O . ASN A 1 312 ? -15.978 4.759 43.242 1.00 82.56 312 ASN A O 1
ATOM 2319 N N . GLU A 1 313 ? -16.737 2.691 42.815 1.00 79.44 313 GLU A N 1
ATOM 2320 C CA . GLU A 1 313 ? -16.009 2.043 43.922 1.00 79.44 313 GLU A CA 1
ATOM 2321 C C . GLU A 1 313 ? -14.902 1.071 43.448 1.00 79.44 313 GLU A C 1
ATOM 2323 O O . GLU A 1 313 ? -13.923 0.848 44.174 1.00 79.44 313 GLU A O 1
ATOM 2328 N N . TYR A 1 314 ? -15.028 0.490 42.240 1.00 82.50 314 TYR A N 1
ATOM 2329 C CA . TYR A 1 314 ? -14.153 -0.598 41.758 1.00 82.50 314 TYR A CA 1
ATOM 2330 C C . TYR A 1 314 ? -13.435 -0.354 40.420 1.00 82.50 314 TYR A C 1
ATOM 2332 O O . TYR A 1 314 ? -12.560 -1.152 40.086 1.00 82.50 314 TYR A O 1
ATOM 2340 N N . VAL A 1 315 ? -13.707 0.732 39.688 1.00 86.81 315 VAL A N 1
ATOM 2341 C CA . VAL A 1 315 ? -12.895 1.156 38.528 1.00 86.81 315 VAL A CA 1
ATOM 2342 C C . VAL A 1 315 ? -11.994 2.332 38.947 1.00 86.81 315 VAL A C 1
ATOM 2344 O O . VAL A 1 315 ? -12.450 3.472 38.968 1.00 86.81 315 VAL A O 1
ATOM 2347 N N . PRO A 1 316 ? -10.713 2.103 39.303 1.00 82.06 316 PRO A N 1
ATOM 2348 C CA . PRO A 1 316 ? -9.828 3.132 39.852 1.00 82.06 316 PRO A CA 1
ATOM 2349 C C . PRO A 1 316 ? -9.174 3.978 38.744 1.00 82.06 316 PRO A C 1
ATOM 2351 O O . PRO A 1 316 ? -7.952 4.111 38.698 1.00 82.06 316 PRO A O 1
ATOM 2354 N N . HIS A 1 317 ? -9.975 4.524 37.824 1.00 86.31 317 HIS A N 1
ATOM 2355 C CA . HIS A 1 317 ? -9.495 5.322 36.691 1.00 86.31 317 HIS A CA 1
ATOM 2356 C C . HIS A 1 317 ? -10.049 6.751 36.718 1.00 86.31 317 HIS A C 1
ATOM 2358 O O . HIS A 1 317 ? -11.137 7.006 37.223 1.00 86.31 317 HIS A O 1
ATOM 2364 N N . ILE A 1 318 ? -9.282 7.691 36.166 1.00 84.94 318 ILE A N 1
ATOM 2365 C CA . ILE A 1 318 ? -9.571 9.134 36.181 1.00 84.94 318 ILE A CA 1
ATOM 2366 C C . ILE A 1 318 ? -10.639 9.508 35.140 1.00 84.94 318 ILE A C 1
ATOM 2368 O O . ILE A 1 318 ? -11.365 10.482 35.326 1.00 84.94 318 ILE A O 1
ATOM 2372 N N . GLN A 1 319 ? -10.732 8.757 34.037 1.00 88.62 319 GLN A N 1
ATOM 2373 C CA . GLN A 1 319 ? -11.658 9.028 32.935 1.00 88.62 319 GLN A CA 1
ATOM 2374 C C . GLN A 1 319 ? -12.573 7.826 32.702 1.00 88.62 319 GLN A C 1
ATOM 2376 O O . GLN A 1 319 ? -12.203 6.856 32.032 1.00 88.62 319 GLN A O 1
ATOM 2381 N N . VAL A 1 320 ? -13.764 7.914 33.297 1.00 91.94 320 VAL A N 1
ATOM 2382 C CA . VAL A 1 320 ? -14.826 6.907 33.241 1.00 91.94 320 VAL A CA 1
ATOM 2383 C C . VAL A 1 320 ? -16.168 7.613 33.011 1.00 91.94 320 VAL A C 1
ATOM 2385 O O . VAL A 1 320 ? -16.479 8.576 33.708 1.00 91.94 320 VAL A O 1
ATOM 2388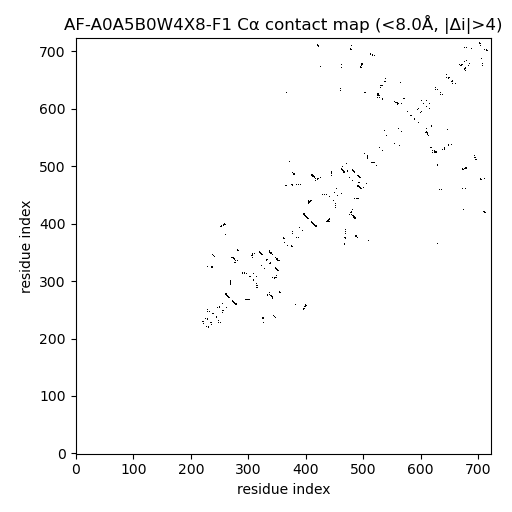 N N . GLU A 1 321 ? -16.956 7.150 32.041 1.00 92.38 321 GLU A N 1
ATOM 2389 C CA . GLU A 1 321 ? -18.233 7.752 31.611 1.00 92.38 321 GLU A CA 1
ATOM 2390 C C . GLU A 1 321 ? -19.337 6.674 31.519 1.00 92.38 321 GLU A C 1
ATOM 2392 O O . GLU A 1 321 ? -19.050 5.518 31.205 1.00 92.38 321 GLU A O 1
ATOM 2397 N N . GLU A 1 322 ? -20.606 7.026 31.761 1.00 92.75 322 GLU A N 1
ATOM 2398 C CA . GLU A 1 322 ? -21.744 6.119 31.513 1.00 92.75 322 GLU A CA 1
ATOM 2399 C C . GLU A 1 322 ? -22.213 6.216 30.050 1.00 92.75 322 GLU A C 1
ATOM 2401 O O . GLU A 1 322 ? -22.684 7.268 29.613 1.00 92.75 322 GLU A O 1
ATOM 2406 N N . GLY A 1 323 ? -22.155 5.109 29.306 1.00 92.69 323 GLY A N 1
ATOM 2407 C CA . GLY A 1 323 ? -22.729 5.006 27.960 1.00 92.69 323 GLY A CA 1
ATOM 2408 C C . GLY A 1 323 ? -24.189 4.556 27.994 1.00 92.69 323 GLY A C 1
ATOM 2409 O O . GLY A 1 323 ? -24.532 3.625 28.727 1.00 92.69 323 GLY A O 1
ATOM 2410 N N . ASN A 1 324 ? -25.045 5.197 27.189 1.00 93.50 324 ASN A N 1
ATOM 2411 C CA . ASN A 1 324 ? -26.496 4.941 27.165 1.00 93.50 324 ASN A CA 1
ATOM 2412 C C . ASN A 1 324 ? -27.000 4.374 25.824 1.00 93.50 324 ASN A C 1
ATOM 2414 O O . ASN A 1 324 ? -28.120 3.869 25.760 1.00 93.50 324 ASN A O 1
ATOM 2418 N N . SER A 1 325 ? -26.197 4.446 24.756 1.00 94.75 325 SER A N 1
ATOM 2419 C CA . SER A 1 325 ? -26.542 3.907 23.433 1.00 94.75 325 SER A CA 1
ATOM 2420 C C . SER A 1 325 ? -25.449 2.995 22.878 1.00 94.75 325 SER A C 1
ATOM 2422 O O . SER A 1 325 ? -24.260 3.160 23.178 1.00 94.75 325 SER A O 1
ATOM 2424 N N . LEU A 1 326 ? -25.842 1.998 22.083 1.00 94.31 326 LEU A N 1
ATOM 2425 C CA . LEU A 1 326 ? -24.905 1.005 21.560 1.00 94.31 326 LEU A CA 1
ATOM 2426 C C . LEU A 1 326 ? -24.046 1.582 20.422 1.00 94.31 326 LEU A C 1
ATOM 2428 O O . LEU A 1 326 ? -22.859 1.258 20.360 1.00 94.31 326 LEU A O 1
ATOM 2432 N N . SER A 1 327 ? -24.577 2.485 19.584 1.00 94.69 327 SER A N 1
ATOM 2433 C CA . SER A 1 327 ? -23.764 3.178 18.575 1.00 94.69 327 SER A CA 1
ATOM 2434 C C . SER A 1 327 ? -22.660 4.033 19.209 1.00 94.69 327 SER A C 1
ATOM 2436 O O . SER A 1 327 ? -21.499 3.878 18.855 1.00 94.69 327 SER A O 1
ATOM 2438 N N . GLU A 1 328 ? -22.986 4.862 20.204 1.00 94.62 328 GLU A N 1
ATOM 2439 C CA . GLU A 1 328 ? -22.015 5.677 20.957 1.00 94.62 328 GLU A CA 1
ATOM 2440 C C . GLU A 1 328 ? -20.933 4.811 21.619 1.00 94.62 328 GLU A C 1
ATOM 2442 O O . GLU A 1 328 ? -19.741 5.112 21.540 1.00 94.62 328 GLU A O 1
ATOM 2447 N N . SER A 1 329 ? -21.341 3.689 22.218 1.00 95.25 329 SER A N 1
ATOM 2448 C CA . SER A 1 329 ? -20.427 2.725 22.840 1.00 95.25 329 SER A CA 1
ATOM 2449 C C . SER A 1 329 ? -19.426 2.148 21.830 1.00 95.25 329 SER A C 1
ATOM 2451 O O . SER A 1 329 ? -18.236 2.043 22.122 1.00 95.25 329 SER A O 1
ATOM 2453 N N . ILE A 1 330 ? -19.887 1.805 20.623 1.00 95.50 330 ILE A N 1
ATOM 2454 C CA . ILE A 1 330 ? -19.034 1.298 19.540 1.00 95.50 330 ILE A CA 1
ATOM 2455 C C . ILE A 1 330 ? -18.143 2.415 18.963 1.00 95.50 330 ILE A C 1
ATOM 2457 O O . ILE A 1 330 ? -16.960 2.180 18.722 1.00 95.50 330 ILE A O 1
ATOM 2461 N N . GLU A 1 331 ? -18.655 3.639 18.809 1.00 94.69 331 GLU A N 1
ATOM 2462 C CA . GLU A 1 331 ? -17.872 4.820 18.415 1.00 94.69 331 GLU A CA 1
ATOM 2463 C C . GLU A 1 331 ? -16.686 5.047 19.366 1.00 94.69 331 GLU A C 1
ATOM 2465 O O . GLU A 1 331 ? -15.549 5.161 18.908 1.00 94.69 331 GLU A O 1
ATOM 2470 N N . LYS A 1 332 ? -16.910 5.005 20.687 1.00 95.00 332 LYS A N 1
ATOM 2471 C CA . LYS A 1 332 ? -15.853 5.141 21.709 1.00 95.00 332 LYS A CA 1
ATOM 2472 C C . LYS A 1 332 ? -14.809 4.016 21.632 1.00 95.00 332 LYS A C 1
ATOM 2474 O O . LYS A 1 332 ? -13.619 4.281 21.807 1.00 95.00 332 LYS A O 1
ATOM 2479 N N . VAL A 1 333 ? -15.211 2.787 21.299 1.00 95.25 333 VAL A N 1
ATOM 2480 C CA . VAL A 1 333 ? -14.272 1.673 21.049 1.00 95.25 333 VAL A CA 1
ATOM 2481 C C . VAL A 1 333 ? -13.425 1.922 19.798 1.00 95.25 333 VAL A C 1
ATOM 2483 O O . VAL A 1 333 ? -12.211 1.720 19.833 1.00 95.25 333 VAL A O 1
ATOM 2486 N N . LEU A 1 334 ? -14.016 2.450 18.721 1.00 93.62 334 LEU A N 1
ATOM 2487 C CA . LEU A 1 334 ? -13.290 2.870 17.514 1.00 93.62 334 LEU A CA 1
ATOM 2488 C C . LEU A 1 334 ? -12.382 4.095 17.765 1.00 93.62 334 LEU A C 1
ATOM 2490 O O . LEU A 1 334 ? -11.394 4.291 17.053 1.00 93.62 334 LEU A O 1
ATOM 2494 N N . GLU A 1 335 ? -12.650 4.894 18.804 1.00 92.31 335 GLU A N 1
ATOM 2495 C CA . GLU A 1 335 ? -11.725 5.918 19.307 1.00 92.31 335 GLU A CA 1
ATOM 2496 C C . GLU A 1 335 ? -10.542 5.363 20.123 1.00 92.31 335 GLU A C 1
ATOM 2498 O O . GLU A 1 335 ? -9.570 6.094 20.337 1.00 92.31 335 GLU A O 1
ATOM 2503 N N . GLY A 1 336 ? -10.608 4.096 20.548 1.00 91.75 336 GLY A N 1
ATOM 2504 C CA . GLY A 1 336 ? -9.589 3.395 21.336 1.00 91.75 336 GLY A CA 1
ATOM 2505 C C . GLY A 1 336 ? -9.880 3.254 22.831 1.00 91.75 336 GLY A C 1
ATOM 2506 O O . GLY A 1 336 ? -9.019 2.754 23.553 1.00 91.75 336 GLY A O 1
ATOM 2507 N N . LEU A 1 337 ? -11.059 3.669 23.304 1.00 94.62 337 LEU A N 1
ATOM 2508 C CA . LEU A 1 337 ? -11.490 3.446 24.686 1.00 94.62 337 LEU A CA 1
ATOM 2509 C C . LEU A 1 337 ? -11.957 1.990 24.880 1.00 94.62 337 LEU A C 1
ATOM 2511 O O . LEU A 1 337 ? -12.303 1.299 23.920 1.00 94.62 337 LEU A O 1
ATOM 2515 N N . SER A 1 338 ? -12.001 1.529 26.131 1.00 95.25 338 SER A N 1
ATOM 2516 C CA . SER A 1 338 ? -12.612 0.241 26.491 1.00 95.25 338 SER A CA 1
ATOM 2517 C C . SER A 1 338 ? -14.019 0.440 27.041 1.00 95.25 338 SER A C 1
ATOM 2519 O O . SER A 1 338 ? -14.284 1.415 27.742 1.00 95.25 338 SER A O 1
ATOM 2521 N N . VAL A 1 339 ? -14.915 -0.509 26.775 1.00 95.94 339 VAL A N 1
ATOM 2522 C CA . VAL A 1 339 ? -16.308 -0.476 27.238 1.00 95.94 339 VAL A CA 1
ATOM 2523 C C . VAL A 1 339 ? -16.639 -1.757 27.996 1.00 95.94 339 VAL A C 1
ATOM 2525 O O . VAL A 1 339 ? -16.504 -2.857 27.462 1.00 95.94 339 VAL A O 1
ATOM 2528 N N . LEU A 1 340 ? -17.077 -1.619 29.246 1.00 95.19 340 LEU A N 1
ATOM 2529 C CA . LEU A 1 340 ? -17.503 -2.720 30.105 1.00 95.19 340 LEU A CA 1
ATOM 2530 C C . LEU A 1 340 ? -19.037 -2.792 30.150 1.00 95.19 340 LEU A C 1
ATOM 2532 O O . LEU A 1 340 ? -19.706 -1.888 30.651 1.00 95.19 340 LEU A O 1
ATOM 2536 N N . PHE A 1 341 ? -19.574 -3.898 29.643 1.00 95.00 341 PHE A N 1
ATOM 2537 C CA . PHE A 1 341 ? -20.985 -4.269 29.718 1.00 95.00 341 PHE A CA 1
ATOM 2538 C C . PHE A 1 341 ? -21.250 -5.104 30.978 1.00 95.00 341 PHE A C 1
ATOM 2540 O O . PHE A 1 341 ? -20.417 -5.936 31.356 1.00 95.00 341 PHE A O 1
ATOM 2547 N N . VAL A 1 342 ? -22.428 -4.939 31.585 1.00 93.25 342 VAL A N 1
ATOM 2548 C CA . VAL A 1 342 ? -22.899 -5.707 32.752 1.00 93.25 342 VAL A CA 1
ATOM 2549 C C . VAL A 1 342 ? -24.238 -6.360 32.408 1.00 93.25 342 VAL A C 1
ATOM 2551 O O . VAL A 1 342 ? -25.144 -5.700 31.909 1.00 93.25 342 VAL A O 1
ATOM 2554 N N . GLU A 1 343 ? -24.373 -7.663 32.648 1.00 92.94 343 GLU A N 1
ATOM 2555 C CA . GLU A 1 343 ? -25.606 -8.393 32.335 1.00 92.94 343 GLU A CA 1
ATOM 2556 C C . GLU A 1 343 ? -26.759 -7.970 33.262 1.00 92.94 343 GLU A C 1
ATOM 2558 O O . GLU A 1 343 ? -26.626 -7.984 34.489 1.00 92.94 343 GLU A O 1
ATOM 2563 N N . GLY A 1 344 ? -27.895 -7.615 32.657 1.00 89.38 344 GLY A N 1
ATOM 2564 C CA . GLY A 1 344 ? -29.083 -7.076 33.325 1.00 89.38 344 GLY A CA 1
ATOM 2565 C C . GLY A 1 344 ? -29.214 -5.548 33.279 1.00 89.38 344 GLY A C 1
ATOM 2566 O O . GLY A 1 344 ? -30.320 -5.049 33.473 1.00 89.38 344 GLY A O 1
ATOM 2567 N N . GLU A 1 345 ? -28.141 -4.813 32.978 1.00 90.62 345 GLU A N 1
ATOM 2568 C CA . GLU A 1 345 ? -28.149 -3.345 32.884 1.00 90.62 345 GLU A CA 1
ATOM 2569 C C . GLU A 1 345 ? -28.396 -2.872 31.439 1.00 90.62 345 GLU A C 1
ATOM 2571 O O . GLU A 1 345 ? -28.015 -3.540 30.479 1.00 90.62 345 GLU A O 1
ATOM 2576 N N . ASN A 1 346 ? -29.007 -1.695 31.265 1.00 90.75 346 ASN A N 1
ATOM 2577 C CA . ASN A 1 346 ? -29.191 -1.041 29.956 1.00 90.75 346 ASN A CA 1
ATOM 2578 C C . ASN A 1 346 ? -28.181 0.099 29.704 1.00 90.75 346 ASN A C 1
ATOM 2580 O O . ASN A 1 346 ? -28.430 0.994 28.896 1.00 90.75 346 ASN A O 1
ATOM 2584 N N . LYS A 1 347 ? -27.054 0.067 30.420 1.00 93.06 347 LYS A N 1
ATOM 2585 C CA . LYS A 1 347 ? -25.947 1.028 30.368 1.00 93.06 347 LYS A CA 1
ATOM 2586 C C . LYS A 1 347 ? -24.609 0.297 30.305 1.00 93.06 347 LYS A C 1
ATOM 2588 O O . LYS A 1 347 ? -24.512 -0.874 30.674 1.00 93.06 347 LYS A O 1
ATOM 2593 N N . VAL A 1 348 ? -23.566 1.012 29.895 1.00 94.62 348 VAL A N 1
ATOM 2594 C CA . VAL A 1 348 ? -22.173 0.543 29.939 1.00 94.62 348 VAL A CA 1
ATOM 2595 C C . VAL A 1 348 ? -21.272 1.516 30.687 1.00 94.62 348 VAL A C 1
ATOM 2597 O O . VAL A 1 348 ? -21.578 2.701 30.802 1.00 94.62 348 VAL A O 1
ATOM 2600 N N . ILE A 1 349 ? -20.126 1.016 31.142 1.00 94.50 349 ILE A N 1
ATOM 2601 C CA . ILE A 1 349 ? -19.047 1.822 31.715 1.00 94.50 349 ILE A CA 1
ATOM 2602 C C . ILE A 1 349 ? -17.968 1.995 30.638 1.00 94.50 349 ILE A C 1
ATOM 2604 O O . ILE A 1 349 ? -17.321 1.026 30.238 1.00 94.50 349 ILE A O 1
ATOM 2608 N N . ILE A 1 350 ? -17.787 3.220 30.149 1.00 95.19 350 ILE A N 1
ATOM 2609 C CA . ILE A 1 350 ? -16.764 3.601 29.165 1.00 95.19 350 ILE A CA 1
ATOM 2610 C C . ILE A 1 350 ? -15.520 4.058 29.934 1.00 95.19 350 ILE A C 1
ATOM 2612 O O . ILE A 1 350 ? -15.635 4.846 30.866 1.00 95.19 350 ILE A O 1
ATOM 2616 N N . MET A 1 351 ? -14.332 3.581 29.560 1.00 94.44 351 MET A N 1
ATOM 2617 C CA . MET A 1 351 ? -13.071 3.832 30.269 1.00 94.44 351 MET A CA 1
ATOM 2618 C C . MET A 1 351 ? -11.978 4.239 29.280 1.00 94.44 351 MET A C 1
ATOM 2620 O O . MET A 1 351 ? -11.720 3.508 28.318 1.00 94.44 351 MET A O 1
ATOM 2624 N N . ASP A 1 352 ? -11.283 5.358 29.516 1.00 92.12 352 ASP A N 1
ATOM 2625 C CA . ASP A 1 352 ? -10.183 5.768 28.631 1.00 92.12 352 ASP A CA 1
ATOM 2626 C C . ASP A 1 352 ? -8.881 5.000 28.906 1.00 92.12 352 ASP A C 1
ATOM 2628 O O . ASP A 1 352 ? -7.916 5.526 29.459 1.00 92.12 352 ASP A O 1
ATOM 2632 N N . THR A 1 353 ? -8.853 3.725 28.529 1.00 89.94 353 THR A N 1
ATOM 2633 C CA . THR A 1 353 ? -7.668 2.862 28.615 1.00 89.94 353 THR A CA 1
ATOM 2634 C C . THR A 1 353 ? -6.735 3.017 27.405 1.00 89.94 353 THR A C 1
ATOM 2636 O O . THR A 1 353 ? -5.954 2.102 27.136 1.00 89.94 353 THR A O 1
ATOM 2639 N N . ARG A 1 354 ? -6.847 4.084 26.598 1.00 88.88 354 ARG A N 1
ATOM 2640 C CA . ARG A 1 354 ? -6.204 4.116 25.275 1.00 88.88 354 ARG A CA 1
ATOM 2641 C C . ARG A 1 354 ? -4.694 4.351 25.343 1.00 88.88 354 ARG A C 1
ATOM 2643 O O . ARG A 1 354 ? -4.201 5.250 26.019 1.00 88.88 354 ARG A O 1
ATOM 2650 N N . SER A 1 355 ? -3.957 3.577 24.559 1.00 86.38 355 SER A N 1
ATOM 2651 C CA . SER A 1 355 ? -2.537 3.743 24.271 1.00 86.38 355 SER A CA 1
ATOM 2652 C C . SER A 1 355 ? -2.326 3.601 22.768 1.00 86.38 355 SER A C 1
ATOM 2654 O O . SER A 1 355 ? -2.647 2.573 22.173 1.00 86.38 355 SER A O 1
ATOM 2656 N N . TYR A 1 356 ? -1.801 4.645 22.131 1.00 79.19 356 TYR A N 1
ATOM 2657 C CA . TYR A 1 356 ? -1.406 4.579 20.725 1.00 79.19 356 TYR A CA 1
ATOM 2658 C C . TYR A 1 356 ? 0.042 4.075 20.618 1.00 79.19 356 TYR A C 1
ATOM 2660 O O . TYR A 1 356 ? 0.858 4.476 21.452 1.00 79.19 356 TYR A O 1
ATOM 2668 N N . PRO A 1 357 ? 0.402 3.286 19.583 1.00 67.31 357 PRO A N 1
ATOM 2669 C CA . PRO A 1 357 ? 1.786 2.884 19.338 1.00 67.31 357 PRO A CA 1
ATOM 2670 C C . PRO A 1 357 ? 2.740 4.088 19.369 1.00 67.31 357 PRO A C 1
ATOM 2672 O O . PRO A 1 357 ? 2.638 4.999 18.546 1.00 67.31 357 PRO A O 1
ATOM 2675 N N . SER A 1 358 ? 3.621 4.109 20.372 1.00 58.03 358 SER A N 1
ATOM 2676 C CA . SER A 1 358 ? 4.414 5.283 20.770 1.00 58.03 358 SER A CA 1
ATOM 2677 C C . SER A 1 358 ? 5.907 5.166 20.454 1.00 58.03 358 SER A C 1
ATOM 2679 O O . SER A 1 358 ? 6.634 6.153 20.552 1.00 58.03 358 SER A O 1
ATOM 2681 N N . ARG A 1 359 ? 6.374 3.986 20.024 1.00 51.88 359 ARG A N 1
ATOM 2682 C CA . ARG A 1 359 ? 7.711 3.825 19.441 1.00 51.88 359 ARG A CA 1
ATOM 2683 C C . ARG A 1 359 ? 7.722 4.551 18.099 1.00 51.88 359 ARG A C 1
ATOM 2685 O O . ARG A 1 359 ? 7.014 4.124 17.194 1.00 51.88 359 ARG A O 1
ATOM 2692 N N . SER A 1 360 ? 8.497 5.632 17.994 1.00 56.44 360 SER A N 1
ATOM 2693 C CA . SER A 1 360 ? 8.591 6.495 16.808 1.00 56.44 360 SER A CA 1
ATOM 2694 C C . SER A 1 360 ? 8.704 5.674 15.516 1.00 56.44 360 SER A C 1
ATOM 2696 O O . SER A 1 360 ? 9.771 5.100 15.277 1.00 56.44 360 SER A O 1
ATOM 2698 N N . PRO A 1 361 ? 7.650 5.597 14.681 1.00 60.16 361 PRO A N 1
ATOM 2699 C CA . PRO A 1 361 ? 7.731 4.859 13.432 1.00 60.16 361 PRO A CA 1
ATOM 2700 C C . PRO A 1 361 ? 8.669 5.624 12.499 1.00 60.16 361 PRO A C 1
ATOM 2702 O O . PRO A 1 361 ? 8.555 6.847 12.370 1.00 60.16 361 PRO A O 1
ATOM 2705 N N . ALA A 1 362 ? 9.636 4.924 11.908 1.00 65.88 362 ALA A N 1
ATOM 2706 C CA . ALA A 1 362 ? 10.656 5.552 11.078 1.00 65.88 362 ALA A CA 1
ATOM 2707 C C . ALA A 1 362 ? 10.028 6.233 9.849 1.00 65.88 362 ALA A C 1
ATOM 2709 O O . ALA A 1 362 ? 8.998 5.786 9.340 1.00 65.88 362 ALA A O 1
ATOM 2710 N N . GLU A 1 363 ? 10.660 7.305 9.356 1.00 69.75 363 GLU A N 1
ATOM 2711 C CA . GLU A 1 363 ? 10.225 7.922 8.101 1.00 69.75 363 GLU A CA 1
ATOM 2712 C C . GLU A 1 363 ? 10.429 6.915 6.954 1.00 69.75 363 GLU A C 1
ATOM 2714 O O . GLU A 1 363 ? 11.556 6.427 6.804 1.00 69.75 363 GLU A O 1
ATOM 2719 N N . PRO A 1 364 ? 9.378 6.591 6.163 1.00 71.38 364 PRO A N 1
ATOM 2720 C CA . PRO A 1 364 ? 9.423 5.545 5.140 1.00 71.38 364 PRO A CA 1
ATOM 2721 C C . PRO A 1 364 ? 10.646 5.679 4.228 1.00 71.38 364 PRO A C 1
ATOM 2723 O O . PRO A 1 364 ? 11.095 6.789 3.921 1.00 71.38 364 PRO A O 1
ATOM 2726 N N . SER A 1 365 ? 11.230 4.556 3.816 1.00 70.06 365 SER A N 1
ATOM 2727 C CA . SER A 1 365 ? 12.458 4.553 3.018 1.00 70.06 365 SER A CA 1
ATOM 2728 C C . SER A 1 365 ? 12.176 4.758 1.525 1.00 70.06 365 SER A C 1
ATOM 2730 O O . SER A 1 365 ? 12.928 5.463 0.850 1.00 70.06 365 SER A O 1
ATOM 2732 N N . ILE A 1 366 ? 11.052 4.220 1.048 1.00 70.56 366 ILE A N 1
ATOM 2733 C CA . ILE A 1 366 ? 10.562 4.223 -0.331 1.00 70.56 366 ILE A CA 1
ATOM 2734 C C . ILE A 1 366 ? 9.538 5.355 -0.528 1.00 70.56 366 ILE A C 1
ATOM 2736 O O . ILE A 1 366 ? 9.746 6.237 -1.360 1.00 70.56 366 ILE A O 1
ATOM 2740 N N . ASP A 1 367 ? 8.451 5.396 0.254 1.00 68.44 367 ASP A N 1
ATOM 2741 C CA . ASP A 1 367 ? 7.335 6.344 0.037 1.00 68.44 367 ASP A CA 1
ATOM 2742 C C . ASP A 1 367 ? 7.538 7.721 0.744 1.00 68.44 367 ASP A C 1
ATOM 2744 O O . ASP A 1 367 ? 6.651 8.254 1.430 1.00 68.44 367 ASP A O 1
ATOM 2748 N N . ARG A 1 368 ? 8.714 8.343 0.586 1.00 74.31 368 ARG A N 1
ATOM 2749 C CA . ARG A 1 368 ? 9.024 9.665 1.181 1.00 74.31 368 ARG A CA 1
ATOM 2750 C C . ARG A 1 368 ? 8.177 10.800 0.597 1.00 74.31 368 ARG A C 1
ATOM 2752 O O . ARG A 1 368 ? 7.838 10.789 -0.585 1.00 74.31 368 ARG A O 1
ATOM 2759 N N . VAL A 1 369 ? 7.849 11.804 1.420 1.00 72.69 369 VAL A N 1
ATOM 2760 C CA . VAL A 1 369 ? 7.129 13.030 1.010 1.00 72.69 369 VAL A CA 1
ATOM 2761 C C . VAL A 1 369 ? 7.650 14.247 1.774 1.00 72.69 369 VAL A C 1
ATOM 2763 O O . VAL A 1 369 ? 7.918 14.149 2.968 1.00 72.69 369 VAL A O 1
ATOM 2766 N N . VAL A 1 370 ? 7.708 15.420 1.135 1.00 71.25 370 VAL A N 1
ATOM 2767 C CA . VAL A 1 370 ? 8.155 16.660 1.806 1.00 71.25 370 VAL A CA 1
ATOM 2768 C C . VAL A 1 370 ? 7.149 17.142 2.863 1.00 71.25 370 VAL A C 1
ATOM 2770 O O . VAL A 1 370 ? 7.524 17.749 3.864 1.00 71.25 370 VAL A O 1
ATOM 2773 N N . ARG A 1 371 ? 5.850 16.867 2.666 1.00 67.94 371 ARG A N 1
ATOM 2774 C CA . ARG A 1 371 ? 4.766 17.309 3.559 1.00 67.94 371 ARG A CA 1
ATOM 2775 C C . ARG A 1 371 ? 3.746 16.205 3.806 1.00 67.94 371 ARG A C 1
ATOM 2777 O O . ARG A 1 371 ? 2.892 15.943 2.959 1.00 67.94 371 ARG A O 1
ATOM 2784 N N . GLY A 1 372 ? 3.727 15.640 5.008 1.00 73.50 372 GLY A N 1
ATOM 2785 C CA . GLY A 1 372 ? 2.672 14.716 5.405 1.00 73.50 372 GLY A CA 1
ATOM 2786 C C . GLY A 1 372 ? 2.898 14.047 6.747 1.00 73.50 372 GLY A C 1
ATOM 2787 O O . GLY A 1 372 ? 3.726 14.485 7.538 1.00 73.50 372 GLY A O 1
ATOM 2788 N N . ALA A 1 373 ? 2.141 12.977 6.979 1.00 74.88 373 ALA A N 1
ATOM 2789 C CA . ALA A 1 373 ? 2.454 12.048 8.050 1.00 74.88 373 ALA A CA 1
ATOM 2790 C C . ALA A 1 373 ? 3.747 11.293 7.682 1.00 74.88 373 ALA A C 1
ATOM 2792 O O . ALA A 1 373 ? 3.932 10.931 6.512 1.00 74.88 373 ALA A O 1
ATOM 2793 N N . ARG A 1 374 ?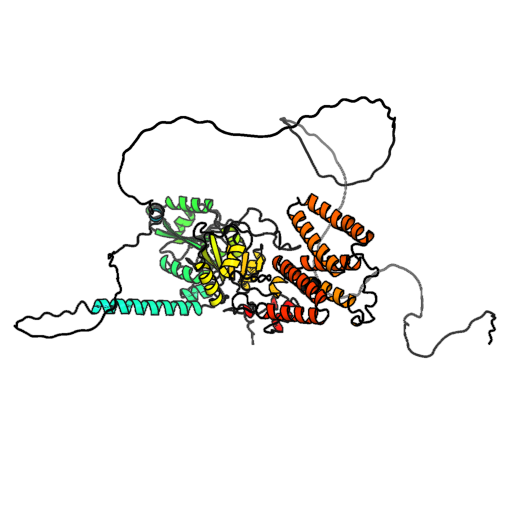 4.642 11.131 8.661 1.00 76.44 374 ARG A N 1
ATOM 2794 C CA . ARG A 1 374 ? 5.952 10.469 8.530 1.00 76.44 374 ARG A CA 1
ATOM 2795 C C . ARG A 1 374 ? 5.984 9.071 9.140 1.00 76.44 374 ARG A C 1
ATOM 2797 O O . ARG A 1 374 ? 7.017 8.428 9.069 1.00 76.44 374 ARG A O 1
ATOM 2804 N N . ASP A 1 375 ? 4.892 8.608 9.737 1.00 81.44 375 ASP A N 1
ATOM 2805 C CA . ASP A 1 375 ? 4.818 7.264 10.289 1.00 81.44 375 ASP A CA 1
ATOM 2806 C C . ASP A 1 375 ? 4.826 6.225 9.163 1.00 81.44 375 ASP A C 1
ATOM 2808 O O . ASP A 1 375 ? 3.846 6.086 8.429 1.00 81.44 375 ASP A O 1
ATOM 2812 N N . GLY A 1 376 ? 5.946 5.518 9.019 1.00 87.06 376 GLY A N 1
ATOM 2813 C CA . GLY A 1 376 ? 6.003 4.261 8.286 1.00 87.06 376 GLY A CA 1
ATOM 2814 C C . GLY A 1 376 ? 5.361 3.113 9.071 1.00 87.06 376 GLY A C 1
ATOM 2815 O O . GLY A 1 376 ? 5.068 3.228 10.264 1.00 87.06 376 GLY A O 1
ATOM 2816 N N . PHE A 1 377 ? 5.151 1.990 8.395 1.00 91.50 377 PHE A N 1
ATOM 2817 C CA . PHE A 1 377 ? 4.896 0.704 9.035 1.00 91.50 377 PHE A CA 1
ATOM 2818 C C . PHE A 1 377 ? 6.158 0.148 9.722 1.00 91.50 377 PHE A C 1
ATOM 2820 O O . PHE A 1 377 ? 7.260 0.682 9.610 1.00 91.50 377 PHE A O 1
ATOM 2827 N N . THR A 1 378 ? 5.960 -0.929 10.473 1.00 90.75 378 THR A N 1
ATOM 2828 C CA . THR A 1 378 ? 6.948 -1.637 11.299 1.00 90.75 378 THR A CA 1
ATOM 2829 C C . THR A 1 378 ? 6.856 -3.137 11.032 1.00 90.75 378 THR A C 1
ATOM 2831 O O . THR A 1 378 ? 5.892 -3.596 10.435 1.00 90.75 378 THR A O 1
ATOM 2834 N N . GLU A 1 379 ? 7.798 -3.937 11.511 1.00 90.62 379 GLU A N 1
ATOM 2835 C CA . GLU A 1 379 ? 7.803 -5.392 11.305 1.00 90.62 379 GLU A CA 1
ATOM 2836 C C . GLU A 1 379 ? 6.686 -6.125 12.083 1.00 90.62 379 GLU A C 1
ATOM 2838 O O . GLU A 1 379 ? 6.500 -7.323 11.905 1.00 90.62 379 GLU A O 1
ATOM 2843 N N . THR A 1 380 ? 5.951 -5.439 12.967 1.00 91.00 380 THR A N 1
ATOM 2844 C CA . THR A 1 380 ? 4.930 -6.033 13.848 1.00 91.00 380 THR A CA 1
ATOM 2845 C C . THR A 1 380 ? 3.513 -5.850 13.300 1.00 91.00 380 THR A C 1
ATOM 2847 O O . THR A 1 380 ? 2.989 -4.731 13.271 1.00 91.00 380 THR A O 1
ATOM 2850 N N . LEU A 1 381 ? 2.841 -6.957 12.969 1.00 93.06 381 LEU A N 1
ATOM 2851 C CA . LEU A 1 381 ? 1.503 -6.980 12.366 1.00 93.06 381 LEU A CA 1
ATOM 2852 C C . LEU A 1 381 ? 0.454 -6.133 13.115 1.00 93.06 381 LEU A C 1
ATOM 2854 O O . LEU A 1 381 ? -0.219 -5.297 12.508 1.00 93.06 381 LEU A O 1
ATOM 2858 N N . LEU A 1 382 ? 0.342 -6.298 14.440 1.00 92.12 382 LEU A N 1
ATOM 2859 C CA . LEU A 1 382 ? -0.639 -5.570 15.261 1.00 92.12 382 LEU A CA 1
ATOM 2860 C C . LEU A 1 382 ? -0.400 -4.048 15.247 1.00 92.12 382 LEU A C 1
ATOM 2862 O O . LEU A 1 382 ? -1.354 -3.281 15.144 1.00 92.12 382 LEU A O 1
ATOM 2866 N N . SER A 1 383 ? 0.864 -3.613 15.288 1.00 91.31 383 SER A N 1
ATOM 2867 C CA . SER A 1 383 ? 1.254 -2.193 15.234 1.00 91.31 383 SER A CA 1
ATOM 2868 C C . SER A 1 383 ? 0.794 -1.544 13.924 1.00 91.31 383 SER A C 1
ATOM 2870 O O . SER A 1 383 ? 0.144 -0.495 13.928 1.00 91.31 383 SER A O 1
ATOM 2872 N N . ASN A 1 384 ? 1.045 -2.216 12.797 1.00 93.19 384 ASN A N 1
ATOM 2873 C CA . ASN A 1 384 ? 0.659 -1.737 11.468 1.00 93.19 384 ASN A CA 1
ATOM 2874 C C . ASN A 1 384 ? -0.859 -1.570 11.338 1.00 93.19 384 ASN A C 1
ATOM 2876 O O . ASN A 1 384 ? -1.349 -0.595 10.764 1.00 93.19 384 ASN A O 1
ATOM 2880 N N . ILE A 1 385 ? -1.605 -2.501 11.922 1.00 93.94 385 ILE A N 1
ATOM 2881 C CA . ILE A 1 385 ? -3.064 -2.515 11.893 1.00 93.94 385 ILE A CA 1
ATOM 2882 C C . ILE A 1 385 ? -3.647 -1.410 12.787 1.00 93.94 385 ILE A C 1
ATOM 2884 O O . ILE A 1 385 ? -4.536 -0.680 12.339 1.00 93.94 385 ILE A O 1
ATOM 2888 N N . SER A 1 386 ? -3.069 -1.152 13.966 1.00 92.69 386 SER A N 1
ATOM 2889 C CA . SER A 1 386 ? -3.387 0.036 14.776 1.00 92.69 386 SER A CA 1
ATOM 2890 C C . SER A 1 386 ? -3.170 1.346 14.011 1.00 92.69 386 SER A C 1
ATOM 2892 O O . SER A 1 386 ? -4.014 2.245 14.071 1.00 92.69 386 SER A O 1
ATOM 2894 N N . LEU A 1 387 ? -2.068 1.477 13.262 1.00 92.31 387 LEU A N 1
ATOM 2895 C CA . LEU A 1 387 ? -1.756 2.691 12.494 1.00 92.31 387 LEU A CA 1
ATOM 2896 C C . LEU A 1 387 ? -2.779 2.982 11.377 1.00 92.31 387 LEU A C 1
ATOM 2898 O O . LEU A 1 387 ? -2.984 4.155 11.034 1.00 92.31 387 LEU A O 1
ATOM 2902 N N . VAL A 1 388 ? -3.444 1.950 10.841 1.00 95.25 388 VAL A N 1
ATOM 2903 C CA . VAL A 1 388 ? -4.522 2.076 9.841 1.00 95.25 388 VAL A CA 1
ATOM 2904 C C . VAL A 1 388 ? -5.891 2.257 10.498 1.00 95.25 388 VAL A C 1
ATOM 2906 O O . VAL A 1 388 ? -6.590 3.208 10.149 1.00 95.25 388 VAL A O 1
ATOM 2909 N N . ARG A 1 389 ? -6.260 1.450 11.505 1.00 93.06 389 ARG A N 1
ATOM 2910 C CA . ARG A 1 389 ? -7.516 1.610 12.275 1.00 93.06 389 ARG A CA 1
ATOM 2911 C C . ARG A 1 389 ? -7.612 3.001 12.929 1.00 93.06 389 ARG A C 1
ATOM 2913 O O . ARG A 1 389 ? -8.698 3.562 13.016 1.00 93.06 389 ARG A O 1
ATOM 2920 N N . ARG A 1 390 ? -6.481 3.633 13.287 1.00 91.94 390 ARG A N 1
ATOM 2921 C CA . ARG A 1 390 ? -6.441 5.008 13.841 1.00 91.94 390 ARG A CA 1
ATOM 2922 C C . ARG A 1 390 ? -6.897 6.069 12.830 1.00 91.94 390 ARG A C 1
ATOM 2924 O O . ARG A 1 390 ? -7.308 7.156 13.227 1.00 91.94 390 ARG A O 1
ATOM 2931 N N . ARG A 1 391 ? -6.804 5.761 11.534 1.00 91.94 391 ARG A N 1
ATOM 2932 C CA . ARG A 1 391 ? -7.217 6.612 10.405 1.00 91.94 391 ARG A CA 1
ATOM 2933 C C . ARG A 1 391 ? -8.596 6.228 9.875 1.00 91.94 391 ARG A C 1
ATOM 2935 O O . ARG A 1 391 ? -9.358 7.106 9.486 1.00 91.94 391 ARG A O 1
ATOM 2942 N N . VAL A 1 392 ? -8.903 4.932 9.863 1.00 94.56 392 VAL A N 1
ATOM 2943 C CA . VAL A 1 392 ? -10.173 4.362 9.403 1.00 94.56 392 VAL A CA 1
ATOM 2944 C C . VAL A 1 392 ? -10.921 3.800 10.614 1.00 94.56 392 VAL A C 1
ATOM 2946 O O . VAL A 1 392 ? -10.884 2.603 10.900 1.00 94.56 392 VAL A O 1
ATOM 2949 N N . ARG A 1 393 ? -11.589 4.702 11.340 1.00 93.06 393 ARG A N 1
ATOM 2950 C CA . ARG A 1 393 ? -12.468 4.398 12.483 1.00 93.06 393 ARG A CA 1
ATOM 2951 C C . ARG A 1 393 ? -13.837 3.897 12.012 1.00 93.06 393 ARG A C 1
ATOM 2953 O O . ARG A 1 393 ? -14.869 4.461 12.355 1.00 93.06 393 ARG A O 1
ATOM 2960 N N . ASP A 1 394 ? -13.819 2.881 11.163 1.00 92.50 394 ASP A N 1
ATOM 2961 C CA . ASP A 1 394 ? -15.007 2.309 10.538 1.00 92.50 394 ASP A CA 1
ATOM 2962 C C . ASP A 1 394 ? -15.321 0.930 11.154 1.00 92.50 394 ASP A C 1
ATOM 2964 O O . ASP A 1 394 ? -14.380 0.155 11.361 1.00 92.50 394 ASP A O 1
ATOM 2968 N N . PRO A 1 395 ? -16.591 0.605 11.467 1.00 91.69 395 PRO A N 1
ATOM 2969 C CA . PRO A 1 395 ? -16.972 -0.695 12.025 1.00 91.69 395 PRO A CA 1
ATOM 2970 C C . PRO A 1 395 ? -16.967 -1.823 10.974 1.00 91.69 395 PRO A C 1
ATOM 2972 O O . PRO A 1 395 ? -16.665 -2.967 11.306 1.00 91.69 395 PRO A O 1
ATOM 2975 N N . GLY A 1 396 ? -17.243 -1.507 9.705 1.00 91.75 396 GLY A N 1
ATOM 2976 C CA . GLY A 1 396 ? -17.243 -2.443 8.579 1.00 91.75 396 GLY A CA 1
ATOM 2977 C C . GLY A 1 396 ? -15.845 -2.817 8.078 1.00 91.75 396 GLY A C 1
ATOM 2978 O O . GLY A 1 396 ? -15.717 -3.778 7.312 1.00 91.75 396 GLY A O 1
ATOM 2979 N N . LEU A 1 397 ? -14.800 -2.104 8.521 1.00 94.88 397 LEU A N 1
ATOM 2980 C CA . LEU A 1 397 ? -13.398 -2.481 8.335 1.00 94.88 397 LEU A CA 1
ATOM 2981 C C . LEU A 1 397 ? -13.066 -3.733 9.161 1.00 94.88 397 LEU A C 1
ATOM 2983 O O . LEU A 1 397 ? -13.011 -3.697 10.395 1.00 94.88 397 LEU A O 1
ATOM 2987 N N . LYS A 1 398 ? -12.797 -4.828 8.452 1.00 94.81 398 LYS A N 1
ATOM 2988 C CA . LYS A 1 398 ? -12.443 -6.142 8.994 1.00 94.81 398 LYS A CA 1
ATOM 2989 C C . LYS A 1 398 ? -10.979 -6.465 8.733 1.00 94.81 398 LYS A C 1
ATOM 2991 O O . LYS A 1 398 ? -10.428 -6.078 7.704 1.00 94.81 398 LYS A O 1
ATOM 2996 N N . TYR A 1 399 ? -10.399 -7.231 9.649 1.00 96.50 399 TYR A N 1
ATOM 2997 C CA . TYR A 1 399 ? -9.042 -7.762 9.595 1.00 96.50 399 TYR A CA 1
ATOM 2998 C C . TYR A 1 399 ? -9.075 -9.284 9.837 1.00 96.50 399 TYR A C 1
ATOM 3000 O O . TYR A 1 399 ? -9.050 -9.736 10.982 1.00 96.50 399 TYR A O 1
ATOM 3008 N N . GLU A 1 400 ? -9.170 -10.083 8.771 1.00 96.25 400 GLU A N 1
ATOM 3009 C CA . GLU A 1 400 ? -9.195 -11.552 8.863 1.00 96.25 400 GLU A CA 1
ATOM 3010 C C . GLU A 1 400 ? -7.770 -12.125 8.884 1.00 96.25 400 GLU A C 1
ATOM 3012 O O . GLU A 1 400 ? -6.970 -11.842 7.989 1.00 96.25 400 GLU A O 1
ATOM 3017 N N . LEU A 1 401 ? -7.457 -12.943 9.895 1.00 95.69 401 LEU A N 1
ATOM 3018 C CA . LEU A 1 401 ? -6.123 -13.506 10.125 1.00 95.69 401 LEU A CA 1
ATOM 3019 C C . LEU A 1 401 ? -6.016 -14.956 9.621 1.00 95.69 401 LEU A C 1
ATOM 3021 O O . LEU A 1 401 ? -6.858 -15.798 9.937 1.00 95.69 401 LEU A O 1
ATOM 3025 N N . PHE A 1 402 ? -4.946 -15.260 8.887 1.00 95.56 402 PHE A N 1
ATOM 3026 C CA . PHE A 1 402 ? -4.635 -16.581 8.336 1.00 95.56 402 PHE A CA 1
ATOM 3027 C C . PHE A 1 402 ? -3.177 -16.956 8.609 1.00 95.56 402 PHE A C 1
ATOM 3029 O O . PHE A 1 402 ? -2.322 -16.082 8.700 1.00 95.56 402 PHE A O 1
ATOM 3036 N N . ARG A 1 403 ? -2.873 -18.257 8.669 1.00 94.69 403 ARG A N 1
ATOM 3037 C CA . ARG A 1 403 ? -1.496 -18.768 8.775 1.00 94.69 403 ARG A CA 1
ATOM 3038 C C . ARG A 1 403 ? -1.043 -19.379 7.468 1.00 94.69 403 ARG A C 1
ATOM 3040 O O . ARG A 1 403 ? -1.760 -20.198 6.897 1.00 94.69 403 ARG A O 1
ATOM 3047 N N . VAL A 1 404 ? 0.149 -18.994 7.021 1.00 94.38 404 VAL A N 1
ATOM 3048 C CA . VAL A 1 404 ? 0.719 -19.415 5.739 1.00 94.38 404 VAL A CA 1
ATOM 3049 C C . VAL A 1 404 ? 2.017 -20.192 5.952 1.00 94.38 404 VAL A C 1
ATOM 3051 O O . VAL A 1 404 ? 2.928 -19.756 6.656 1.00 94.38 404 VAL A O 1
ATOM 3054 N N . GLY A 1 405 ? 2.103 -21.347 5.291 1.00 92.69 405 GLY A N 1
ATOM 3055 C CA . GLY A 1 405 ? 3.277 -22.215 5.280 1.00 92.69 405 GLY A CA 1
ATOM 3056 C C . GLY A 1 405 ? 3.344 -23.217 6.438 1.00 92.69 405 GLY A C 1
ATOM 3057 O O . GLY A 1 405 ? 3.024 -22.909 7.585 1.00 92.69 405 GLY A O 1
ATOM 3058 N N . ARG A 1 406 ? 3.787 -24.442 6.138 1.00 91.94 406 ARG A N 1
ATOM 3059 C CA . ARG A 1 406 ? 3.733 -25.598 7.054 1.00 91.94 406 ARG A CA 1
ATOM 3060 C C . ARG A 1 406 ? 4.620 -25.465 8.294 1.00 91.94 406 ARG A C 1
ATOM 3062 O O . ARG A 1 406 ? 4.230 -25.919 9.369 1.00 91.94 406 ARG A O 1
ATOM 3069 N N . ARG A 1 407 ? 5.822 -24.898 8.135 1.00 92.56 407 ARG A N 1
ATOM 3070 C CA . ARG A 1 407 ? 6.859 -24.825 9.179 1.00 92.56 407 ARG A CA 1
ATOM 3071 C C . ARG A 1 407 ? 6.918 -23.464 9.859 1.00 92.56 407 ARG A C 1
ATOM 3073 O O . ARG A 1 407 ? 7.051 -23.429 11.075 1.00 92.56 407 ARG A O 1
ATOM 3080 N N . THR A 1 408 ? 6.841 -22.364 9.101 1.00 89.50 408 THR A N 1
ATOM 3081 C CA . THR A 1 408 ? 6.880 -21.013 9.697 1.00 89.50 408 THR A CA 1
ATOM 3082 C C . THR A 1 408 ? 5.531 -20.583 10.263 1.00 89.50 408 THR A C 1
ATOM 3084 O O . THR A 1 408 ? 5.519 -19.828 11.226 1.00 89.50 408 THR A O 1
ATOM 3087 N N . GLN A 1 409 ? 4.418 -21.066 9.690 1.00 92.69 409 GLN A N 1
ATOM 3088 C CA . GLN A 1 409 ? 3.045 -20.692 10.062 1.00 92.69 409 GLN A CA 1
ATOM 3089 C C . GLN A 1 409 ? 2.863 -19.172 10.197 1.00 92.69 409 GLN A C 1
ATOM 3091 O O . GLN A 1 409 ? 2.234 -18.693 11.137 1.00 92.69 409 GLN A O 1
ATOM 3096 N N . THR A 1 410 ? 3.444 -18.423 9.256 1.00 94.75 410 THR A N 1
ATOM 3097 C CA . THR A 1 410 ? 3.517 -16.961 9.297 1.00 94.75 410 THR A CA 1
ATOM 3098 C C . THR A 1 410 ? 2.109 -16.372 9.278 1.00 94.75 410 THR A C 1
ATOM 3100 O O . THR A 1 410 ? 1.315 -16.706 8.393 1.00 94.75 410 THR A O 1
ATOM 3103 N N . ASP A 1 411 ? 1.800 -15.506 10.243 1.00 95.44 411 ASP A N 1
ATOM 3104 C CA . ASP A 1 411 ? 0.505 -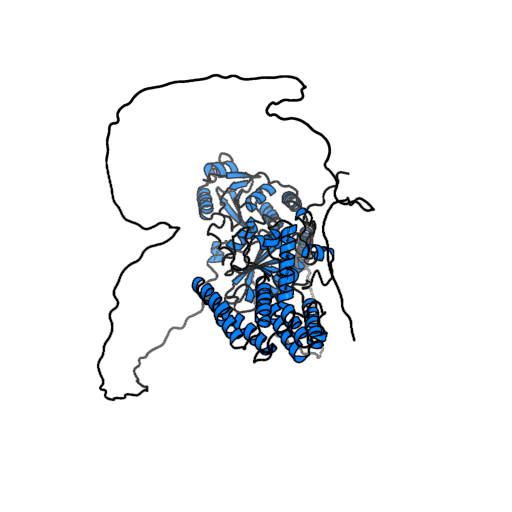14.835 10.335 1.00 95.44 411 ASP A CA 1
ATOM 3105 C C . ASP A 1 411 ? 0.386 -13.749 9.233 1.00 95.44 411 ASP A C 1
ATOM 3107 O O . ASP A 1 411 ? 1.247 -12.881 9.061 1.00 95.44 411 ASP A O 1
ATOM 3111 N N . VAL A 1 412 ? -0.696 -13.823 8.455 1.00 96.62 412 VAL A N 1
ATOM 3112 C CA . VAL A 1 412 ? -1.044 -12.956 7.317 1.00 96.62 412 VAL A CA 1
ATOM 3113 C C . VAL A 1 412 ? -2.447 -12.410 7.546 1.00 96.62 412 VAL A C 1
ATOM 3115 O O . VAL A 1 412 ? -3.385 -13.179 7.753 1.00 96.62 412 VAL A O 1
ATOM 3118 N N . CYS A 1 413 ? -2.619 -11.091 7.474 1.00 96.75 413 CYS A N 1
ATOM 3119 C CA . CYS A 1 413 ? -3.916 -10.451 7.672 1.00 96.75 413 CYS A CA 1
ATOM 3120 C C . CYS A 1 413 ? -4.468 -9.868 6.366 1.00 96.75 413 CYS A C 1
ATOM 3122 O O . CYS A 1 413 ? -3.821 -9.039 5.724 1.00 96.75 413 CYS A O 1
ATOM 3124 N N . VAL A 1 414 ? -5.702 -10.241 6.022 1.00 97.44 414 VAL A N 1
ATOM 3125 C CA . VAL A 1 414 ? -6.487 -9.655 4.928 1.00 97.44 414 VAL A CA 1
ATOM 3126 C C . VAL A 1 414 ? -7.372 -8.553 5.503 1.00 97.44 414 VAL A C 1
ATOM 3128 O O . VAL A 1 414 ? -8.202 -8.828 6.368 1.00 97.44 414 VAL A O 1
ATOM 3131 N N . ALA A 1 415 ? -7.220 -7.315 5.030 1.00 97.38 415 ALA A N 1
ATOM 3132 C CA . ALA A 1 415 ? -8.027 -6.182 5.476 1.00 97.38 415 ALA A CA 1
ATOM 3133 C C . ALA A 1 415 ? -8.868 -5.578 4.344 1.00 97.38 415 ALA A C 1
ATOM 3135 O O . ALA A 1 415 ? -8.387 -5.383 3.224 1.00 97.38 415 ALA A O 1
ATOM 3136 N N . TYR A 1 416 ? -10.134 -5.287 4.644 1.00 96.25 416 TYR A N 1
ATOM 3137 C CA . TYR A 1 416 ? -11.119 -4.746 3.703 1.00 96.25 416 TYR A CA 1
ATOM 3138 C C . TYR A 1 416 ? -12.305 -4.114 4.451 1.00 96.25 416 TYR A C 1
ATOM 3140 O O . TYR A 1 416 ? -12.488 -4.364 5.639 1.00 96.25 416 TYR A O 1
ATOM 3148 N N . ILE A 1 417 ? -13.139 -3.332 3.755 1.00 94.44 417 ILE A N 1
ATOM 3149 C CA . ILE A 1 417 ? -14.394 -2.776 4.298 1.00 94.44 417 ILE A CA 1
ATOM 3150 C C . ILE A 1 417 ? -15.587 -3.468 3.603 1.00 94.44 417 ILE A C 1
ATOM 3152 O O . ILE A 1 417 ? -15.668 -3.445 2.374 1.00 94.44 417 ILE A O 1
ATOM 3156 N N . ASP A 1 418 ? -16.453 -4.161 4.356 1.00 90.56 418 ASP A N 1
ATOM 3157 C CA . ASP A 1 418 ? -17.423 -5.160 3.834 1.00 90.56 418 ASP A CA 1
ATOM 3158 C C . ASP A 1 418 ? -18.525 -4.589 2.916 1.00 90.56 418 ASP A C 1
ATOM 3160 O O . ASP A 1 418 ? -18.973 -5.249 1.970 1.00 90.56 418 ASP A O 1
ATOM 3164 N N . ASP A 1 419 ? -18.969 -3.365 3.195 1.00 88.38 419 ASP A N 1
ATOM 3165 C CA . ASP A 1 419 ? -20.010 -2.617 2.481 1.00 88.38 419 ASP A CA 1
ATOM 3166 C C . ASP A 1 419 ? -19.496 -1.948 1.193 1.00 88.38 419 ASP A C 1
ATOM 3168 O O . ASP A 1 419 ? -20.272 -1.740 0.258 1.00 88.38 419 ASP A O 1
ATOM 3172 N N . ILE A 1 420 ? -18.191 -1.661 1.118 1.00 91.00 420 ILE A N 1
ATOM 3173 C CA . ILE A 1 420 ? -17.539 -1.056 -0.048 1.00 91.00 420 ILE A CA 1
ATOM 3174 C C . ILE A 1 420 ? -16.955 -2.126 -0.982 1.00 91.00 420 ILE A C 1
ATOM 3176 O O . ILE A 1 420 ? -17.112 -2.019 -2.196 1.00 91.00 420 ILE A O 1
ATOM 3180 N N . VAL A 1 421 ? -16.253 -3.142 -0.478 1.00 92.19 421 VAL A N 1
ATOM 3181 C CA . VAL A 1 421 ? -15.423 -4.033 -1.315 1.00 92.19 421 VAL A CA 1
ATOM 3182 C C . VAL A 1 421 ? -16.235 -4.982 -2.217 1.00 92.19 421 VAL A C 1
ATOM 3184 O O . VAL A 1 421 ? -17.341 -5.412 -1.884 1.00 92.19 421 VAL A O 1
ATOM 3187 N N . ASP A 1 422 ? -15.659 -5.382 -3.356 1.00 92.00 422 ASP A N 1
ATOM 3188 C CA . ASP A 1 422 ? -16.138 -6.546 -4.113 1.00 92.00 422 ASP A CA 1
ATOM 3189 C C . ASP A 1 422 ? -15.787 -7.838 -3.355 1.00 92.00 422 ASP A C 1
ATOM 3191 O O . ASP A 1 422 ? -14.647 -8.316 -3.387 1.00 92.00 422 ASP A O 1
ATOM 3195 N N . LYS A 1 423 ? -16.787 -8.436 -2.696 1.00 90.12 423 LYS A N 1
ATOM 3196 C CA . LYS A 1 423 ? -16.641 -9.699 -1.951 1.00 90.12 423 LYS A CA 1
ATOM 3197 C C . LYS A 1 423 ? -16.080 -10.842 -2.811 1.00 90.12 423 LYS A C 1
ATOM 3199 O O . LYS A 1 423 ? -15.396 -11.714 -2.283 1.00 90.12 423 LYS A O 1
ATOM 3204 N N . THR A 1 424 ? -16.284 -10.815 -4.131 1.00 91.56 424 THR A N 1
ATOM 3205 C CA . THR A 1 424 ? -15.714 -11.801 -5.068 1.00 91.56 424 THR A CA 1
ATOM 3206 C C . THR A 1 424 ? -14.186 -11.728 -5.111 1.00 91.56 424 THR A C 1
ATOM 3208 O O . THR A 1 424 ? -13.518 -12.755 -5.227 1.00 91.56 424 THR A O 1
ATOM 3211 N N . GLN A 1 425 ? -13.619 -10.521 -5.008 1.00 90.31 425 GLN A N 1
ATOM 3212 C CA . GLN A 1 425 ? -12.170 -10.310 -4.970 1.00 90.31 425 GLN A CA 1
ATOM 3213 C C . GLN A 1 425 ? -11.599 -10.719 -3.608 1.00 90.31 425 GLN A C 1
ATOM 3215 O O . GLN A 1 425 ? -10.597 -11.429 -3.576 1.00 90.31 425 GLN A O 1
ATOM 3220 N N . VAL A 1 426 ? -12.275 -10.370 -2.504 1.00 93.38 426 VAL A N 1
ATOM 3221 C CA . VAL A 1 426 ? -11.900 -10.809 -1.144 1.00 93.38 426 VAL A CA 1
ATOM 3222 C C . VAL A 1 426 ? -11.841 -12.335 -1.052 1.00 93.38 426 VAL A C 1
ATOM 3224 O O . VAL A 1 426 ? -10.801 -12.880 -0.691 1.00 93.38 426 VAL A O 1
ATOM 3227 N N . MET A 1 427 ? -12.909 -13.035 -1.453 1.00 93.31 427 MET A N 1
ATOM 3228 C CA . MET A 1 427 ? -12.938 -14.503 -1.437 1.00 93.31 427 MET A CA 1
ATOM 3229 C C . MET A 1 427 ? -11.849 -15.099 -2.338 1.00 93.31 427 MET A C 1
ATOM 3231 O O . MET A 1 427 ? -11.105 -15.963 -1.893 1.00 93.31 427 MET A O 1
ATOM 3235 N N . SER A 1 428 ? -11.658 -14.575 -3.555 1.00 92.69 428 SER A N 1
ATOM 3236 C CA . SER A 1 428 ? -10.601 -15.057 -4.456 1.00 92.69 428 SER A CA 1
ATOM 3237 C C . SER A 1 428 ? -9.178 -14.870 -3.909 1.00 92.69 428 SER A C 1
ATOM 3239 O O . SER A 1 428 ? -8.297 -15.641 -4.288 1.00 92.69 428 SER A O 1
ATOM 3241 N N . VAL A 1 429 ? -8.934 -13.871 -3.056 1.00 94.00 429 VAL A N 1
ATOM 3242 C CA . VAL A 1 429 ? -7.648 -13.674 -2.366 1.00 94.00 429 VAL A CA 1
ATOM 3243 C C . VAL A 1 429 ? -7.523 -14.632 -1.177 1.00 94.00 429 VAL A C 1
ATOM 3245 O O . VAL A 1 429 ? -6.509 -15.316 -1.062 1.00 94.00 429 VAL A O 1
ATOM 3248 N N . ILE A 1 430 ? -8.562 -14.752 -0.347 1.00 94.94 430 ILE A N 1
ATOM 3249 C CA . ILE A 1 430 ? -8.601 -15.662 0.811 1.00 94.94 430 ILE A CA 1
ATOM 3250 C C . ILE A 1 430 ? -8.444 -17.131 0.388 1.00 94.94 430 ILE A C 1
ATOM 3252 O O . ILE A 1 430 ? -7.655 -17.861 0.985 1.00 94.94 430 ILE A O 1
ATOM 3256 N N . ASP A 1 431 ? -9.159 -17.572 -0.648 1.00 94.50 431 ASP A N 1
ATOM 3257 C CA . ASP A 1 431 ? -9.100 -18.950 -1.147 1.00 94.50 431 ASP A CA 1
ATOM 3258 C C . ASP A 1 431 ? -7.716 -19.271 -1.724 1.00 94.50 431 ASP A C 1
ATOM 3260 O O . ASP A 1 431 ? -7.180 -20.356 -1.495 1.00 94.50 431 ASP A O 1
ATOM 3264 N N . LYS A 1 432 ? -7.086 -18.300 -2.402 1.00 93.06 432 LYS A N 1
ATOM 3265 C CA . LYS A 1 432 ? -5.702 -18.428 -2.866 1.00 93.06 432 LYS A CA 1
ATOM 3266 C C . LYS A 1 432 ? -4.714 -18.504 -1.699 1.00 93.06 432 LYS A C 1
ATOM 3268 O O . LYS A 1 432 ? -3.893 -19.414 -1.708 1.00 93.06 432 LYS A O 1
ATOM 3273 N N . ILE A 1 433 ? -4.832 -17.652 -0.674 1.00 94.88 433 ILE A N 1
ATOM 3274 C CA . ILE A 1 433 ? -4.008 -17.714 0.553 1.00 94.88 433 ILE A CA 1
ATOM 3275 C C . ILE A 1 433 ? -4.126 -19.089 1.230 1.00 94.88 433 ILE A C 1
ATOM 3277 O O . ILE A 1 433 ? -3.115 -19.698 1.570 1.00 94.88 433 ILE A O 1
ATOM 3281 N N . LYS A 1 434 ? -5.347 -19.623 1.355 1.00 94.12 434 LYS A N 1
ATOM 3282 C CA . LYS A 1 434 ? -5.608 -20.960 1.920 1.00 94.12 434 LYS A CA 1
ATOM 3283 C C . LYS A 1 434 ? -5.065 -22.114 1.069 1.00 94.12 434 LYS A C 1
ATOM 3285 O O . LYS A 1 434 ? -4.883 -23.206 1.596 1.00 94.12 434 LYS A O 1
ATOM 3290 N N . SER A 1 435 ? -4.811 -21.894 -0.223 1.00 93.12 435 SER A N 1
ATOM 3291 C CA . SER A 1 435 ? -4.249 -22.903 -1.135 1.00 93.12 435 SER A CA 1
ATOM 3292 C C . SER A 1 435 ? -2.713 -22.986 -1.129 1.00 93.12 435 SER A C 1
ATOM 3294 O O . SER A 1 435 ? -2.148 -23.823 -1.833 1.00 93.12 435 SER A O 1
ATOM 3296 N N . ILE A 1 436 ? -2.025 -22.144 -0.347 1.00 92.25 436 ILE A N 1
ATOM 3297 C CA . ILE A 1 436 ? -0.558 -22.101 -0.283 1.00 92.25 436 ILE A CA 1
ATOM 3298 C C . ILE A 1 436 ? -0.012 -23.269 0.564 1.00 92.25 436 ILE A C 1
ATOM 3300 O O . ILE A 1 436 ? 0.110 -23.161 1.785 1.00 92.25 436 ILE A O 1
ATOM 3304 N N . ASP A 1 437 ? 0.387 -24.364 -0.091 1.00 90.69 437 ASP A N 1
ATOM 3305 C CA . ASP A 1 437 ? 1.189 -25.439 0.518 1.00 90.69 437 ASP A CA 1
ATOM 3306 C C . ASP A 1 437 ? 2.685 -25.284 0.186 1.00 90.69 437 ASP A C 1
ATOM 3308 O O . ASP A 1 437 ? 3.187 -25.795 -0.816 1.00 90.69 437 ASP A O 1
ATOM 3312 N N . ILE A 1 438 ? 3.405 -24.560 1.046 1.00 91.94 438 ILE A N 1
ATOM 3313 C CA . ILE A 1 438 ? 4.871 -24.418 1.027 1.00 91.94 438 ILE A CA 1
ATOM 3314 C C . ILE A 1 438 ? 5.422 -24.528 2.453 1.00 91.94 438 ILE A C 1
ATOM 3316 O O . ILE A 1 438 ? 4.676 -24.447 3.428 1.00 91.94 438 ILE A O 1
ATOM 3320 N N . ASP A 1 439 ? 6.735 -24.695 2.618 1.00 91.88 439 ASP A N 1
ATOM 3321 C CA . ASP A 1 439 ? 7.325 -24.824 3.959 1.00 91.88 439 ASP A CA 1
ATOM 3322 C C . ASP A 1 439 ? 7.255 -23.527 4.792 1.00 91.88 439 ASP A C 1
ATOM 3324 O O . ASP A 1 439 ? 7.139 -23.607 6.015 1.00 91.88 439 ASP A O 1
ATOM 3328 N N . GLY A 1 440 ? 7.258 -22.345 4.172 1.00 90.94 440 GLY A N 1
ATOM 3329 C CA . GLY A 1 440 ? 7.129 -21.064 4.872 1.00 90.94 440 GLY A CA 1
ATOM 3330 C C . GLY A 1 440 ? 7.315 -19.845 3.972 1.00 90.94 440 GLY A C 1
ATOM 3331 O O . GLY A 1 440 ? 7.740 -19.991 2.827 1.00 90.94 440 GLY A O 1
ATOM 3332 N N . ILE A 1 441 ? 7.040 -18.655 4.517 1.00 93.19 441 ILE A N 1
ATOM 3333 C CA . ILE A 1 441 ? 7.299 -17.350 3.873 1.00 93.19 441 ILE A CA 1
ATOM 3334 C C . ILE A 1 441 ? 8.242 -16.455 4.712 1.00 93.19 441 ILE A C 1
ATOM 3336 O O . ILE A 1 441 ? 7.839 -15.392 5.178 1.00 93.19 441 ILE A O 1
ATOM 3340 N N . PRO A 1 442 ? 9.506 -16.862 4.959 1.00 88.94 442 PRO A N 1
ATOM 3341 C CA . PRO A 1 442 ? 10.464 -16.075 5.748 1.00 88.94 442 PRO A CA 1
ATOM 3342 C C . PRO A 1 442 ? 10.926 -14.764 5.080 1.00 88.94 442 PRO A C 1
ATOM 3344 O O . PRO A 1 442 ? 11.547 -13.947 5.747 1.00 88.94 442 PRO A O 1
ATOM 3347 N N . LEU A 1 443 ? 10.637 -14.551 3.789 1.00 87.50 443 LEU A N 1
ATOM 3348 C CA . LEU A 1 443 ? 10.785 -13.259 3.094 1.00 87.50 443 LEU A CA 1
ATOM 3349 C C . LEU A 1 443 ? 9.415 -12.582 2.869 1.00 87.50 443 LEU A C 1
ATOM 3351 O O . LEU A 1 443 ? 9.215 -11.869 1.885 1.00 87.50 443 LEU A O 1
ATOM 3355 N N . ALA A 1 444 ? 8.469 -12.870 3.767 1.00 90.31 444 ALA A N 1
ATOM 3356 C CA . ALA A 1 444 ? 7.196 -12.194 3.975 1.00 90.31 444 ALA A CA 1
ATOM 3357 C C . ALA A 1 444 ? 6.431 -11.800 2.692 1.00 90.31 444 ALA A C 1
ATOM 3359 O O . ALA A 1 444 ? 5.865 -12.657 2.009 1.00 90.31 444 ALA A O 1
ATOM 3360 N N . ASP A 1 445 ? 6.357 -10.504 2.388 1.00 90.62 445 ASP A N 1
ATOM 3361 C CA . ASP A 1 445 ? 5.421 -9.920 1.427 1.00 90.62 445 ASP A CA 1
ATOM 3362 C C . ASP A 1 445 ? 5.709 -10.277 -0.040 1.00 90.62 445 ASP A C 1
ATOM 3364 O O . ASP A 1 445 ? 4.760 -10.495 -0.799 1.00 90.62 445 ASP A O 1
ATOM 3368 N N . LYS A 1 446 ? 6.976 -10.424 -0.454 1.00 89.88 446 LYS A N 1
ATOM 3369 C CA . LYS A 1 446 ? 7.285 -10.822 -1.841 1.00 89.88 446 LYS A CA 1
ATOM 3370 C C . LYS A 1 446 ? 6.988 -12.296 -2.103 1.00 89.88 446 LYS A C 1
ATOM 3372 O O . LYS A 1 446 ? 6.377 -12.632 -3.115 1.00 89.88 446 LYS A O 1
ATOM 3377 N N . GLN A 1 447 ? 7.338 -13.170 -1.158 1.00 91.81 447 GLN A N 1
ATOM 3378 C CA . GLN A 1 447 ? 6.986 -14.592 -1.240 1.00 91.81 447 GLN A CA 1
ATOM 3379 C C . GLN A 1 447 ? 5.469 -14.805 -1.186 1.00 91.81 447 GLN A C 1
ATOM 3381 O O . GLN A 1 447 ? 4.953 -15.697 -1.860 1.00 91.81 447 GLN A O 1
ATOM 3386 N N . LEU A 1 448 ? 4.742 -13.961 -0.446 1.00 93.31 448 LEU A N 1
ATOM 3387 C CA . LEU A 1 448 ? 3.285 -13.976 -0.464 1.00 93.31 448 LEU A CA 1
ATOM 3388 C C . LEU A 1 448 ? 2.709 -13.483 -1.807 1.00 93.31 448 LEU A C 1
ATOM 3390 O O . LEU A 1 448 ? 1.778 -14.114 -2.305 1.00 93.31 448 LEU A O 1
ATOM 3394 N N . GLU A 1 449 ? 3.250 -12.426 -2.435 1.00 91.69 449 GLU A N 1
ATOM 3395 C CA . GLU A 1 449 ? 2.822 -12.027 -3.793 1.00 91.69 449 GLU A CA 1
ATOM 3396 C C . GLU A 1 449 ? 2.964 -13.204 -4.768 1.00 91.69 449 GLU A C 1
ATOM 3398 O O . GLU A 1 449 ? 1.987 -13.588 -5.415 1.00 91.69 449 GLU A O 1
ATOM 3403 N N . GLU A 1 450 ? 4.156 -13.798 -4.849 1.00 90.06 450 GLU A N 1
ATOM 3404 C CA . GLU A 1 450 ? 4.454 -14.884 -5.788 1.00 90.06 450 GLU A CA 1
ATOM 3405 C C . GLU A 1 450 ? 3.558 -16.111 -5.561 1.00 90.06 450 GLU A C 1
ATOM 3407 O O . GLU A 1 450 ? 3.083 -16.711 -6.529 1.00 90.06 450 GLU A O 1
ATOM 3412 N N . ALA A 1 451 ? 3.261 -16.446 -4.300 1.00 90.12 451 ALA A N 1
ATOM 3413 C CA . ALA A 1 451 ? 2.395 -17.566 -3.944 1.00 90.12 451 ALA A CA 1
ATOM 3414 C C . ALA A 1 451 ? 0.908 -17.318 -4.268 1.00 90.12 451 ALA A C 1
ATOM 3416 O O . ALA A 1 451 ? 0.246 -18.212 -4.797 1.00 90.12 451 ALA A O 1
ATOM 3417 N N . ILE A 1 452 ? 0.364 -16.121 -3.996 1.00 90.19 452 ILE A N 1
ATOM 3418 C CA . ILE A 1 452 ? -1.051 -15.825 -4.289 1.00 90.19 452 ILE A CA 1
ATOM 3419 C C . ILE A 1 452 ? -1.246 -15.542 -5.793 1.00 90.19 452 ILE A C 1
ATOM 3421 O O . ILE A 1 452 ? -2.264 -15.937 -6.364 1.00 90.19 452 ILE A O 1
ATOM 3425 N N . ILE A 1 453 ? -0.305 -14.884 -6.481 1.00 83.12 453 ILE A N 1
ATOM 3426 C CA . ILE A 1 453 ? -0.440 -14.531 -7.910 1.00 83.12 453 ILE A CA 1
ATOM 3427 C C . ILE A 1 453 ? -0.081 -15.700 -8.830 1.00 83.12 453 ILE A C 1
ATOM 3429 O O . ILE A 1 453 ? -0.821 -15.952 -9.787 1.00 83.12 453 ILE A O 1
ATOM 3433 N N . GLY A 1 454 ? 0.980 -16.438 -8.501 1.00 69.75 454 GLY A N 1
ATOM 3434 C CA . GLY A 1 454 ? 1.563 -17.510 -9.303 1.00 69.75 454 GLY A CA 1
ATOM 3435 C C . GLY A 1 454 ? 2.848 -17.063 -10.007 1.00 69.75 454 GLY A C 1
ATOM 3436 O O . GLY A 1 454 ? 2.871 -16.038 -10.690 1.00 69.75 454 GLY A O 1
ATOM 3437 N N . GLY A 1 455 ? 3.915 -17.855 -9.865 1.00 58.16 455 GLY A N 1
ATOM 3438 C CA . GLY A 1 455 ? 5.237 -17.556 -10.419 1.00 58.16 455 GLY A CA 1
ATOM 3439 C C . GLY A 1 455 ? 5.260 -17.525 -11.950 1.00 58.16 455 GLY A C 1
ATOM 3440 O O . GLY A 1 455 ? 5.176 -18.563 -12.608 1.00 58.16 455 GLY A O 1
ATOM 3441 N N . GLY A 1 456 ? 5.421 -16.332 -12.522 1.00 67.88 456 GLY A N 1
ATOM 3442 C CA . GLY A 1 456 ? 5.570 -16.110 -13.958 1.00 67.88 456 GLY A CA 1
ATOM 3443 C C . GLY A 1 456 ? 6.664 -15.087 -14.257 1.00 67.88 456 GLY A C 1
ATOM 3444 O O . GLY A 1 456 ? 6.893 -14.171 -13.477 1.00 67.88 456 GLY A O 1
ATOM 3445 N N . TRP A 1 457 ? 7.312 -15.209 -15.418 1.00 79.44 457 TRP A N 1
ATOM 3446 C CA . TRP A 1 457 ? 8.434 -14.360 -15.858 1.00 79.44 457 TRP A CA 1
ATOM 3447 C C . TRP A 1 457 ? 7.996 -12.952 -16.325 1.00 79.44 457 TRP A C 1
ATOM 3449 O O . TRP A 1 457 ? 8.565 -12.381 -17.254 1.00 79.44 457 TRP A O 1
ATOM 3459 N N . ASN A 1 458 ? 6.944 -12.399 -15.721 1.00 85.75 458 ASN A N 1
ATOM 3460 C CA . ASN A 1 458 ? 6.455 -11.054 -16.002 1.00 85.75 458 ASN A CA 1
ATOM 3461 C C . ASN A 1 458 ? 7.232 -10.036 -15.143 1.00 85.75 458 ASN A C 1
ATOM 3463 O O . ASN A 1 458 ? 7.131 -10.108 -13.921 1.00 85.75 458 ASN A O 1
ATOM 3467 N N . PRO A 1 459 ? 7.951 -9.064 -15.736 1.00 87.62 459 PRO A N 1
ATOM 3468 C CA . PRO A 1 459 ? 8.702 -8.075 -14.968 1.00 87.62 459 PRO A CA 1
ATOM 3469 C C . PRO A 1 459 ? 7.821 -6.981 -14.342 1.00 87.62 459 PRO A C 1
ATOM 3471 O O . PRO A 1 459 ? 8.303 -6.255 -13.480 1.00 87.62 459 PRO A O 1
ATOM 3474 N N . TYR A 1 460 ? 6.563 -6.814 -14.774 1.00 91.06 460 TYR A N 1
ATOM 3475 C CA . TYR A 1 460 ? 5.688 -5.746 -14.281 1.00 91.06 460 TYR A CA 1
ATOM 3476 C C . TYR A 1 460 ? 4.971 -6.134 -12.977 1.00 91.06 460 TYR A C 1
ATOM 3478 O O . TYR A 1 460 ? 4.275 -7.152 -12.967 1.00 91.06 460 TYR A O 1
ATOM 3486 N N . PRO A 1 461 ? 5.051 -5.315 -11.909 1.00 90.38 461 PRO A N 1
ATOM 3487 C CA . PRO A 1 461 ? 4.419 -5.624 -10.627 1.00 90.38 461 PRO A CA 1
ATOM 3488 C C . PRO A 1 461 ? 2.895 -5.696 -10.748 1.00 90.38 461 PRO A C 1
ATOM 3490 O O . PRO A 1 461 ? 2.264 -4.841 -11.383 1.00 90.38 461 PRO A O 1
ATOM 3493 N N . MET A 1 462 ? 2.304 -6.710 -10.113 1.00 89.31 462 MET A N 1
ATOM 3494 C CA . MET A 1 462 ? 0.859 -6.977 -10.137 1.00 89.31 462 MET A CA 1
ATOM 3495 C C . MET A 1 462 ? 0.131 -6.483 -8.884 1.00 89.31 462 MET A C 1
ATOM 3497 O O . MET A 1 462 ? -1.104 -6.525 -8.826 1.00 89.31 462 MET A O 1
ATOM 3501 N N . VAL A 1 463 ? 0.888 -5.975 -7.914 1.00 92.19 463 VAL A N 1
ATOM 3502 C CA . VAL A 1 463 ? 0.428 -5.372 -6.661 1.00 92.19 463 VAL A CA 1
ATOM 3503 C C . VAL A 1 463 ? 1.010 -3.973 -6.508 1.00 92.19 463 VAL A C 1
ATOM 3505 O O . VAL A 1 463 ? 2.014 -3.642 -7.139 1.00 92.19 463 VAL A O 1
ATOM 3508 N N . ARG A 1 464 ? 0.406 -3.136 -5.659 1.00 92.56 464 ARG A N 1
ATOM 3509 C CA . ARG A 1 464 ? 1.091 -1.938 -5.160 1.00 92.56 464 ARG A CA 1
ATOM 3510 C C . ARG A 1 464 ? 1.572 -2.188 -3.734 1.00 92.56 464 ARG A C 1
ATOM 3512 O O . ARG A 1 464 ? 0.759 -2.383 -2.841 1.00 92.56 464 ARG A O 1
ATOM 3519 N N . TYR A 1 465 ? 2.878 -2.105 -3.529 1.00 92.62 465 TYR A N 1
ATOM 3520 C CA . TYR A 1 465 ? 3.485 -2.013 -2.205 1.00 92.62 465 TYR A CA 1
ATOM 3521 C C . TYR A 1 465 ? 3.353 -0.594 -1.631 1.00 92.62 465 TYR A C 1
ATOM 3523 O O . TYR A 1 465 ? 3.332 0.385 -2.386 1.00 92.62 465 TYR A O 1
ATOM 3531 N N . SER A 1 466 ? 3.274 -0.471 -0.304 1.00 92.62 466 SER A N 1
ATOM 3532 C CA . SER A 1 466 ? 3.468 0.800 0.401 1.00 92.62 466 SER A CA 1
ATOM 3533 C C . SER A 1 466 ? 3.922 0.591 1.846 1.00 92.62 466 SER A C 1
ATOM 3535 O O . SER A 1 466 ? 3.415 -0.279 2.551 1.00 92.62 466 SER A O 1
ATOM 3537 N N . GLU A 1 467 ? 4.831 1.449 2.306 1.00 91.19 467 GLU A N 1
ATOM 3538 C CA . GLU A 1 467 ? 5.272 1.532 3.708 1.00 91.19 467 GLU A CA 1
ATOM 3539 C C . GLU A 1 467 ? 4.341 2.430 4.558 1.00 91.19 467 GLU A C 1
ATOM 3541 O O . GLU A 1 467 ? 4.664 2.734 5.703 1.00 91.19 467 GLU A O 1
ATOM 3546 N N . ARG A 1 468 ? 3.222 2.938 4.009 1.00 90.44 468 ARG A N 1
ATOM 3547 C CA . ARG A 1 468 ? 2.466 4.060 4.600 1.00 90.44 468 ARG A CA 1
ATOM 3548 C C . ARG A 1 468 ? 1.037 3.726 5.047 1.00 90.44 468 ARG A C 1
ATOM 3550 O O . ARG A 1 468 ? 0.180 3.454 4.197 1.00 90.44 468 ARG A O 1
ATOM 3557 N N . PRO A 1 469 ? 0.689 3.950 6.329 1.00 92.50 469 PRO A N 1
ATOM 3558 C CA . PRO A 1 469 ? -0.682 3.808 6.809 1.00 92.50 469 PRO A CA 1
ATOM 3559 C C . PRO A 1 469 ? -1.670 4.820 6.206 1.00 92.50 469 PRO A C 1
ATOM 3561 O O . PRO A 1 469 ? -2.851 4.502 6.086 1.00 92.50 469 PRO A O 1
ATOM 3564 N N . ASP A 1 470 ? -1.240 6.029 5.805 1.00 91.31 470 ASP A N 1
ATOM 3565 C CA . ASP A 1 470 ? -2.145 7.009 5.169 1.00 91.31 470 ASP A CA 1
ATOM 3566 C C . ASP A 1 470 ? -2.478 6.665 3.706 1.00 91.31 470 ASP A C 1
ATOM 3568 O O . ASP A 1 470 ? -3.606 6.892 3.265 1.00 91.31 470 ASP A O 1
ATOM 3572 N N . VAL A 1 471 ? -1.549 6.034 2.983 1.00 91.94 471 VAL A N 1
ATOM 3573 C CA . VAL A 1 471 ? -1.799 5.474 1.646 1.00 91.94 471 VAL A CA 1
ATOM 3574 C C . VAL A 1 471 ? -2.707 4.249 1.745 1.00 91.94 471 VAL A C 1
ATOM 3576 O O . VAL A 1 471 ? -3.693 4.170 1.013 1.00 91.94 471 VAL A O 1
ATOM 3579 N N . VAL A 1 472 ? -2.443 3.322 2.672 1.00 95.50 472 VAL A N 1
ATOM 3580 C CA . VAL A 1 472 ? -3.289 2.131 2.880 1.00 95.50 472 VAL A CA 1
ATOM 3581 C C . VAL A 1 472 ? -4.714 2.511 3.300 1.00 95.50 472 VAL A C 1
ATOM 3583 O O . VAL A 1 472 ? -5.669 2.035 2.687 1.00 95.50 472 VAL A O 1
ATOM 3586 N N . ALA A 1 473 ? -4.876 3.441 4.248 1.00 95.12 473 ALA A N 1
ATOM 3587 C CA . ALA A 1 473 ? -6.184 3.970 4.643 1.00 95.12 473 ALA A CA 1
ATOM 3588 C C . ALA A 1 473 ? -6.961 4.572 3.456 1.00 95.12 473 ALA A C 1
ATOM 3590 O O . ALA A 1 473 ? -8.151 4.306 3.290 1.00 95.12 473 ALA A O 1
ATOM 3591 N N . SER A 1 474 ? -6.287 5.330 2.581 1.00 92.50 474 SER A N 1
ATOM 3592 C CA . SER A 1 474 ? -6.917 5.867 1.369 1.00 92.50 474 SER A CA 1
ATOM 3593 C C . SER A 1 474 ? -7.359 4.766 0.397 1.00 92.50 474 SER A C 1
ATOM 3595 O O . SER A 1 474 ? -8.396 4.924 -0.241 1.00 92.50 474 SER A O 1
ATOM 3597 N N . ASN A 1 475 ? -6.601 3.669 0.279 1.00 94.12 475 ASN A N 1
ATOM 3598 C CA . ASN A 1 475 ? -6.909 2.549 -0.618 1.00 94.12 475 ASN A CA 1
ATOM 3599 C C . ASN A 1 475 ? -8.076 1.682 -0.113 1.00 94.12 475 ASN A C 1
ATOM 3601 O O . ASN A 1 475 ? -8.919 1.283 -0.918 1.00 94.12 475 ASN A O 1
ATOM 3605 N N . LEU A 1 476 ? -8.195 1.470 1.203 1.00 95.38 476 LEU A N 1
ATOM 3606 C CA . LEU A 1 476 ? -9.377 0.843 1.816 1.00 95.38 476 LEU A CA 1
ATOM 3607 C C . LEU A 1 476 ? -10.660 1.615 1.471 1.00 95.38 476 LEU A C 1
ATOM 3609 O O . LEU A 1 476 ? -11.638 1.024 1.018 1.00 95.38 476 LEU A O 1
ATOM 3613 N N . LEU A 1 477 ? -10.627 2.949 1.565 1.00 93.06 477 LEU A N 1
ATOM 3614 C CA . LEU A 1 477 ? -11.749 3.824 1.195 1.00 93.06 477 LEU A CA 1
ATOM 3615 C C . LEU A 1 477 ? -12.036 3.866 -0.323 1.00 93.06 477 LEU A C 1
ATOM 3617 O O . LEU A 1 477 ? -13.104 4.326 -0.739 1.00 93.06 477 LEU A O 1
ATOM 3621 N N . GLU A 1 478 ? -11.127 3.372 -1.173 1.00 91.31 478 GLU A N 1
ATOM 3622 C CA . GLU A 1 478 ? -11.404 3.105 -2.593 1.00 91.31 478 GLU A CA 1
ATOM 3623 C C . GLU A 1 478 ? -12.082 1.747 -2.838 1.00 91.31 478 GLU A C 1
ATOM 3625 O O . GLU A 1 478 ? -12.504 1.493 -3.967 1.00 91.31 478 GLU A O 1
ATOM 3630 N N . GLY A 1 479 ? -12.190 0.885 -1.821 1.00 92.44 479 GLY A N 1
ATOM 3631 C CA . GLY A 1 479 ? -12.688 -0.486 -1.947 1.00 92.44 479 GLY A CA 1
ATOM 3632 C C . GLY A 1 479 ? -11.647 -1.490 -2.441 1.00 92.44 479 GLY A C 1
ATOM 3633 O O . GLY A 1 479 ? -12.007 -2.418 -3.163 1.00 92.44 479 GLY A O 1
ATOM 3634 N N . ARG A 1 480 ? -10.368 -1.290 -2.098 1.00 94.50 480 ARG A N 1
ATOM 3635 C CA . ARG A 1 480 ? -9.284 -2.250 -2.366 1.00 94.50 480 ARG A CA 1
ATOM 3636 C C . ARG A 1 480 ? -9.114 -3.235 -1.204 1.00 94.50 480 ARG A C 1
ATOM 3638 O O . ARG A 1 480 ? -9.406 -2.907 -0.056 1.00 94.50 480 ARG A O 1
ATOM 3645 N N . VAL A 1 481 ? -8.612 -4.427 -1.517 1.00 96.00 481 VAL A N 1
ATOM 3646 C CA . VAL A 1 481 ? -8.175 -5.443 -0.551 1.00 96.00 481 VAL A CA 1
ATOM 3647 C C . VAL A 1 481 ? -6.718 -5.170 -0.181 1.00 96.00 481 VAL A C 1
ATOM 3649 O O . VAL A 1 481 ? -5.894 -4.868 -1.046 1.00 96.00 481 VAL A O 1
ATOM 3652 N N . ILE A 1 482 ? -6.396 -5.279 1.102 1.00 97.31 482 ILE A N 1
ATOM 3653 C CA . ILE A 1 482 ? -5.059 -5.042 1.645 1.00 97.31 482 ILE A CA 1
ATOM 3654 C C . ILE A 1 482 ? -4.539 -6.336 2.274 1.00 97.31 482 ILE A C 1
ATOM 3656 O O . ILE A 1 482 ? -5.301 -7.023 2.954 1.00 97.31 482 ILE A O 1
ATOM 3660 N N . LEU A 1 483 ? -3.256 -6.653 2.087 1.00 97.12 483 LEU A N 1
ATOM 3661 C CA . LEU A 1 483 ? -2.579 -7.744 2.794 1.00 97.12 483 LEU A CA 1
ATOM 3662 C C . LEU A 1 483 ? -1.427 -7.200 3.637 1.00 97.12 483 LEU A C 1
ATOM 3664 O O . LEU A 1 483 ? -0.530 -6.532 3.121 1.00 97.12 483 LEU A O 1
ATOM 3668 N N . PHE A 1 484 ? -1.444 -7.543 4.920 1.00 97.06 484 PHE A N 1
ATOM 3669 C CA . PHE A 1 484 ? -0.322 -7.382 5.836 1.00 97.06 484 PHE A CA 1
ATOM 3670 C C . PHE A 1 484 ? 0.314 -8.755 6.070 1.00 97.06 484 PHE A C 1
ATOM 3672 O O . PHE A 1 484 ? -0.401 -9.752 6.195 1.00 97.06 484 PHE A O 1
ATOM 3679 N N . VAL A 1 485 ? 1.638 -8.801 6.180 1.00 96.06 485 VAL A N 1
ATOM 3680 C CA . VAL A 1 485 ? 2.390 -10.006 6.555 1.00 96.06 485 VAL A CA 1
ATOM 3681 C C . VAL A 1 485 ? 3.188 -9.673 7.803 1.00 96.06 485 VAL A C 1
ATOM 3683 O O . VAL A 1 485 ? 3.851 -8.635 7.832 1.00 96.06 485 VAL A O 1
ATOM 3686 N N . ASP A 1 486 ? 3.114 -10.508 8.840 1.00 93.69 486 ASP A N 1
ATOM 3687 C CA . ASP A 1 486 ? 3.977 -10.311 10.005 1.00 93.69 486 ASP A CA 1
ATOM 3688 C C . ASP A 1 486 ? 5.458 -10.434 9.607 1.00 93.69 486 ASP A C 1
ATOM 3690 O O . ASP A 1 486 ? 5.801 -11.119 8.642 1.00 93.69 486 ASP A O 1
ATOM 3694 N N . THR A 1 487 ? 6.341 -9.749 10.333 1.00 91.44 487 THR A N 1
ATOM 3695 C CA . THR A 1 487 ? 7.768 -9.536 10.019 1.00 91.44 487 THR A CA 1
ATOM 3696 C C . THR A 1 487 ? 8.091 -8.607 8.835 1.00 91.44 487 THR A C 1
ATOM 3698 O O . THR A 1 487 ? 9.273 -8.376 8.585 1.00 91.44 487 THR A O 1
ATOM 3701 N N . SER A 1 488 ? 7.105 -7.995 8.156 1.00 92.69 488 SER A N 1
ATOM 3702 C CA . SER A 1 488 ? 7.355 -6.990 7.099 1.00 92.69 488 SER A CA 1
ATOM 3703 C C . SER A 1 488 ? 6.842 -5.578 7.441 1.00 92.69 488 SER A C 1
ATOM 3705 O O . SER A 1 488 ? 5.689 -5.428 7.856 1.00 92.69 488 SER A O 1
ATOM 3707 N N . PRO A 1 489 ? 7.642 -4.516 7.199 1.00 91.50 489 PRO A N 1
ATOM 3708 C CA . PRO A 1 489 ? 7.203 -3.122 7.236 1.00 91.50 489 PRO A CA 1
ATOM 3709 C C . PRO A 1 489 ? 6.561 -2.665 5.908 1.00 91.50 489 PRO A C 1
ATOM 3711 O O . PRO A 1 489 ? 6.402 -1.466 5.676 1.00 91.50 489 PRO A O 1
ATOM 3714 N N . ILE A 1 490 ? 6.207 -3.587 5.006 1.00 92.38 490 ILE A N 1
ATOM 3715 C CA . ILE A 1 490 ? 5.599 -3.281 3.707 1.00 92.38 490 ILE A CA 1
ATOM 3716 C C . ILE A 1 490 ? 4.224 -3.950 3.609 1.00 92.38 490 ILE A C 1
ATOM 3718 O O . ILE A 1 490 ? 4.044 -5.118 3.947 1.00 92.38 490 ILE A O 1
ATOM 3722 N N . VAL A 1 491 ? 3.234 -3.195 3.130 1.00 95.31 491 VAL A N 1
ATOM 3723 C CA . VAL A 1 491 ? 1.844 -3.644 2.993 1.00 95.31 491 VAL A CA 1
ATOM 3724 C C . VAL A 1 491 ? 1.445 -3.700 1.518 1.00 95.31 491 VAL A C 1
ATOM 3726 O O . VAL A 1 491 ? 1.783 -2.811 0.731 1.00 95.31 491 VAL A O 1
ATOM 3729 N N . ILE A 1 492 ? 0.726 -4.760 1.140 1.00 95.62 492 ILE A N 1
ATOM 3730 C CA . ILE A 1 492 ? 0.349 -5.074 -0.243 1.00 95.62 492 ILE A CA 1
ATOM 3731 C C . ILE A 1 492 ? -1.074 -4.570 -0.523 1.00 95.62 492 ILE A C 1
ATOM 3733 O O . ILE A 1 492 ? -1.997 -4.832 0.247 1.00 95.62 492 ILE A O 1
ATOM 3737 N N . VAL A 1 493 ? -1.273 -3.887 -1.651 1.00 95.31 493 VAL A N 1
ATOM 3738 C CA . VAL A 1 493 ? -2.560 -3.325 -2.095 1.00 95.31 493 VAL A CA 1
ATOM 3739 C C . VAL A 1 493 ? -3.031 -3.997 -3.391 1.00 95.31 493 VAL A C 1
ATOM 3741 O O . VAL A 1 493 ? -2.291 -4.042 -4.380 1.00 95.31 493 VAL A O 1
ATOM 3744 N N . LEU A 1 494 ? -4.279 -4.483 -3.390 1.00 93.19 494 LEU A N 1
ATOM 3745 C CA . LEU A 1 494 ? -4.910 -5.275 -4.454 1.00 93.19 494 LEU A CA 1
ATOM 3746 C C . LEU A 1 494 ? -6.340 -4.786 -4.780 1.00 93.19 494 LEU A C 1
ATOM 3748 O O . LEU A 1 494 ? -7.098 -4.498 -3.858 1.00 93.19 494 LEU A O 1
ATOM 3752 N N . PRO A 1 495 ? -6.789 -4.781 -6.049 1.00 92.25 495 PRO A N 1
ATOM 3753 C CA . PRO A 1 495 ? -5.999 -4.856 -7.276 1.00 92.25 495 PRO A CA 1
ATOM 3754 C C . PRO A 1 495 ? -5.219 -3.553 -7.533 1.00 92.25 495 PRO A C 1
ATOM 3756 O O . PRO A 1 495 ? -5.494 -2.505 -6.938 1.00 92.25 495 PRO A O 1
ATOM 3759 N N . THR A 1 496 ? -4.273 -3.604 -8.473 1.00 91.62 496 THR A N 1
ATOM 3760 C CA . THR A 1 496 ? -3.538 -2.423 -8.958 1.00 91.62 496 THR A CA 1
ATOM 3761 C C . THR A 1 496 ? -3.597 -2.297 -10.480 1.00 91.62 496 THR A C 1
ATOM 3763 O O . THR A 1 496 ? -3.766 -3.284 -11.201 1.00 91.62 496 THR A O 1
ATOM 3766 N N . THR A 1 497 ? -3.410 -1.079 -10.975 1.00 92.69 497 THR A N 1
ATOM 3767 C CA . THR A 1 497 ? -3.234 -0.761 -12.397 1.00 92.69 497 THR A CA 1
ATOM 3768 C C . THR A 1 497 ? -1.860 -0.140 -12.644 1.00 92.69 497 THR A C 1
ATOM 3770 O O . THR A 1 497 ? -1.242 0.421 -11.736 1.00 92.69 497 THR A O 1
ATOM 3773 N N . PHE A 1 498 ? -1.396 -0.157 -13.896 1.00 92.56 498 PHE A N 1
ATOM 3774 C CA . PHE A 1 498 ? -0.185 0.557 -14.316 1.00 92.56 498 PHE A CA 1
ATOM 3775 C C . PHE A 1 498 ? -0.208 2.038 -13.882 1.00 92.56 498 PHE A C 1
ATOM 3777 O O . PHE A 1 498 ? 0.795 2.587 -13.431 1.00 92.56 498 PHE A O 1
ATOM 3784 N N . PHE A 1 499 ? -1.376 2.687 -13.953 1.00 91.44 499 PHE A N 1
ATOM 3785 C CA . PHE A 1 499 ? -1.531 4.096 -13.591 1.00 91.44 499 PHE A CA 1
ATOM 3786 C C . PHE A 1 499 ? -1.565 4.353 -12.074 1.00 91.44 499 PHE A C 1
ATOM 3788 O O . PHE A 1 499 ? -1.197 5.452 -11.655 1.00 91.44 499 PHE A O 1
ATOM 3795 N N . ASP A 1 500 ? -1.960 3.379 -11.247 1.00 90.19 500 ASP A N 1
ATOM 3796 C CA . ASP A 1 500 ? -1.840 3.467 -9.779 1.00 90.19 500 ASP A CA 1
ATOM 3797 C C . ASP A 1 500 ? -0.372 3.430 -9.330 1.00 90.19 500 ASP A C 1
ATOM 3799 O O . ASP A 1 500 ? 0.022 4.113 -8.383 1.00 90.19 500 ASP A O 1
ATOM 3803 N N . LEU A 1 501 ? 0.450 2.638 -10.024 1.00 91.94 501 LEU A N 1
ATOM 3804 C CA . LEU A 1 501 ? 1.880 2.466 -9.748 1.00 91.94 501 LEU A CA 1
ATOM 3805 C C . LEU A 1 501 ? 2.716 3.691 -10.162 1.00 91.94 501 LEU A C 1
ATOM 3807 O O . LEU A 1 501 ? 3.763 3.956 -9.573 1.00 91.94 501 LEU A O 1
ATOM 3811 N N . CYS A 1 502 ? 2.227 4.473 -11.129 1.00 91.75 502 CYS A N 1
ATOM 3812 C CA . CYS A 1 502 ? 2.800 5.763 -11.523 1.00 91.75 502 CYS A CA 1
ATOM 3813 C C . CYS A 1 502 ? 2.449 6.923 -10.567 1.00 91.75 502 CYS A C 1
ATOM 3815 O O . CYS A 1 502 ? 3.084 7.976 -10.631 1.00 91.75 502 CYS A O 1
ATOM 3817 N N . GLN A 1 503 ? 1.442 6.784 -9.700 1.00 88.38 503 GLN A N 1
ATOM 3818 C CA . GLN A 1 503 ? 1.010 7.856 -8.791 1.00 88.38 503 GLN A CA 1
ATOM 3819 C C . GLN A 1 503 ? 1.789 7.847 -7.468 1.00 88.38 503 GLN A C 1
ATOM 3821 O O . GLN A 1 503 ? 2.211 6.796 -6.982 1.00 88.38 503 GLN A O 1
ATOM 3826 N N . HIS A 1 504 ? 1.953 9.024 -6.857 1.00 87.31 504 HIS A N 1
ATOM 3827 C CA . HIS A 1 504 ? 2.577 9.177 -5.536 1.00 87.31 504 HIS A CA 1
ATOM 3828 C C . HIS A 1 504 ? 1.699 9.984 -4.583 1.00 87.31 504 HIS A C 1
ATOM 3830 O O . HIS A 1 504 ? 0.969 10.883 -5.005 1.00 87.31 504 HIS A O 1
ATOM 3836 N N . ALA A 1 505 ? 1.823 9.708 -3.285 1.00 82.69 505 ALA A N 1
ATOM 3837 C CA . ALA A 1 505 ? 1.077 10.385 -2.229 1.00 82.69 505 ALA A CA 1
ATOM 3838 C C . ALA A 1 505 ? 1.282 11.912 -2.246 1.00 82.69 505 ALA A C 1
ATOM 3840 O O . ALA A 1 505 ? 0.339 12.661 -2.000 1.00 82.69 505 ALA A O 1
ATOM 3841 N N . GLU A 1 506 ? 2.485 12.386 -2.581 1.00 83.00 506 GLU A N 1
ATOM 3842 C CA . GLU A 1 506 ? 2.845 13.810 -2.559 1.00 83.00 506 GLU A CA 1
ATOM 3843 C C . GLU A 1 506 ? 1.957 14.699 -3.446 1.00 83.00 506 GLU A C 1
ATOM 3845 O O . GLU A 1 506 ? 1.526 15.771 -3.015 1.00 83.00 506 GLU A O 1
ATOM 3850 N N . GLU A 1 507 ? 1.595 14.236 -4.647 1.00 85.06 507 GLU A N 1
ATOM 3851 C CA . GLU A 1 507 ? 0.694 14.964 -5.555 1.00 85.06 507 GLU A CA 1
ATOM 3852 C C . GLU A 1 507 ? -0.653 15.263 -4.899 1.00 85.06 507 GLU A C 1
ATOM 3854 O O . GLU A 1 507 ? -1.242 16.326 -5.112 1.00 85.06 507 GLU A O 1
ATOM 3859 N N . ASN A 1 508 ? -1.127 14.319 -4.080 1.00 83.75 508 ASN A N 1
ATOM 3860 C CA . ASN A 1 508 ? -2.393 14.400 -3.371 1.00 83.75 508 ASN A CA 1
ATOM 3861 C C . ASN A 1 508 ? -2.333 15.314 -2.137 1.00 83.75 508 ASN A C 1
ATOM 3863 O O . ASN A 1 508 ? -3.390 15.680 -1.620 1.00 83.75 508 ASN A O 1
ATOM 3867 N N . ARG A 1 509 ? -1.136 15.754 -1.721 1.00 83.31 509 ARG A N 1
ATOM 3868 C CA . ARG A 1 509 ? -0.903 16.643 -0.566 1.00 83.31 509 ARG A CA 1
ATOM 3869 C C . ARG A 1 509 ? -0.573 18.096 -0.952 1.00 83.31 509 ARG A C 1
ATOM 3871 O O . ARG A 1 509 ? -0.537 18.959 -0.077 1.00 83.31 509 ARG A O 1
ATOM 3878 N N . GLN A 1 510 ? -0.404 18.382 -2.246 1.00 86.94 510 GLN A N 1
ATOM 3879 C CA . GLN A 1 510 ? -0.274 19.739 -2.805 1.00 86.94 510 GLN A CA 1
ATOM 3880 C C . GLN A 1 510 ? -1.638 20.354 -3.190 1.00 86.94 510 GLN A C 1
ATOM 3882 O O . GLN A 1 510 ? -2.684 19.709 -3.065 1.00 86.94 510 GLN A O 1
ATOM 3887 N N . THR A 1 511 ? -1.663 21.584 -3.718 1.00 89.44 511 THR A N 1
ATOM 3888 C CA . THR A 1 511 ? -2.868 22.152 -4.366 1.00 89.44 511 THR A CA 1
ATOM 3889 C C . THR A 1 511 ? -3.212 21.392 -5.663 1.00 89.44 511 THR A C 1
ATOM 3891 O O . THR A 1 511 ? -2.313 20.793 -6.258 1.00 89.44 511 THR A O 1
ATOM 3894 N N . PRO A 1 512 ? -4.478 21.370 -6.135 1.00 89.81 512 PRO A N 1
ATOM 3895 C CA . PRO A 1 512 ? -4.876 20.596 -7.323 1.00 89.81 512 PRO A CA 1
ATOM 3896 C C . PRO A 1 512 ? -4.064 20.922 -8.587 1.00 89.81 512 PRO A C 1
ATOM 3898 O O . PRO A 1 512 ? -3.666 20.014 -9.317 1.00 89.81 512 PRO A O 1
ATOM 3901 N N . PHE A 1 513 ? -3.744 22.204 -8.797 1.00 91.50 513 PHE A N 1
ATOM 3902 C CA . PHE A 1 513 ? -2.909 22.667 -9.908 1.00 91.50 513 PHE A CA 1
ATOM 3903 C C . PHE A 1 513 ? -1.464 22.154 -9.799 1.00 91.50 513 PHE A C 1
ATOM 3905 O O . PHE A 1 513 ? -0.984 21.488 -10.713 1.00 91.50 513 PHE A O 1
ATOM 3912 N N . MET A 1 514 ? -0.792 22.370 -8.660 1.00 91.88 514 MET A N 1
ATOM 3913 C CA . MET A 1 514 ? 0.604 21.943 -8.486 1.00 91.88 514 MET A CA 1
ATOM 3914 C C . MET A 1 514 ? 0.750 20.416 -8.444 1.00 91.88 514 MET A C 1
ATOM 3916 O O . MET A 1 514 ? 1.694 19.873 -9.008 1.00 91.88 514 MET A O 1
ATOM 3920 N N . GLY A 1 515 ? -0.220 19.703 -7.862 1.00 91.50 515 GLY A N 1
ATOM 3921 C CA . GLY A 1 515 ? -0.277 18.240 -7.929 1.00 91.50 515 GLY A CA 1
ATOM 3922 C C . GLY A 1 515 ? -0.463 17.720 -9.359 1.00 91.50 515 GLY A C 1
ATOM 3923 O O . GLY A 1 515 ? 0.143 16.717 -9.720 1.00 91.50 515 GLY A O 1
ATOM 3924 N N . THR A 1 516 ? -1.235 18.425 -10.196 1.00 93.06 516 THR A N 1
ATOM 3925 C CA . THR A 1 516 ? -1.356 18.111 -11.631 1.00 93.06 516 THR A CA 1
ATOM 3926 C C . THR A 1 516 ? -0.039 18.365 -12.368 1.00 93.06 516 THR A C 1
ATOM 3928 O O . THR A 1 516 ? 0.403 17.501 -13.119 1.00 93.06 516 THR A O 1
ATOM 3931 N N . TYR A 1 517 ? 0.629 19.498 -12.127 1.00 94.31 517 TYR A N 1
ATOM 3932 C CA . TYR A 1 517 ? 1.938 19.798 -12.722 1.00 94.31 517 TYR A CA 1
ATOM 3933 C C . TYR A 1 517 ? 2.987 18.722 -12.395 1.00 94.31 517 TYR A C 1
ATOM 3935 O O . TYR A 1 517 ? 3.583 18.153 -13.309 1.00 94.31 517 TYR A O 1
ATOM 3943 N N . LEU A 1 518 ? 3.153 18.374 -11.111 1.00 91.88 518 LEU A N 1
ATOM 3944 C CA . LEU A 1 518 ? 4.081 17.321 -10.676 1.00 91.88 518 LEU A CA 1
ATOM 3945 C C . LEU A 1 518 ? 3.770 15.966 -11.330 1.00 91.88 518 LEU A C 1
ATOM 3947 O O . LEU A 1 518 ? 4.687 15.234 -11.704 1.00 91.88 518 LEU A O 1
ATOM 3951 N N . ARG A 1 519 ? 2.484 15.657 -11.526 1.00 92.12 519 ARG A N 1
ATOM 3952 C CA . ARG A 1 519 ? 2.047 14.433 -12.199 1.00 92.12 519 ARG A CA 1
ATOM 3953 C C . ARG A 1 519 ? 2.418 14.407 -13.683 1.00 92.12 519 ARG A C 1
ATOM 3955 O O . ARG A 1 519 ? 2.889 13.380 -14.164 1.00 92.12 519 ARG A O 1
ATOM 3962 N N . TRP A 1 520 ? 2.270 15.522 -14.403 1.00 93.31 520 TRP A N 1
ATOM 3963 C CA . TRP A 1 520 ? 2.740 15.629 -15.792 1.00 93.31 520 TRP A CA 1
ATOM 3964 C C . TRP A 1 520 ? 4.261 15.505 -15.890 1.00 93.31 520 TRP A C 1
ATOM 3966 O O . TRP A 1 520 ? 4.741 14.735 -16.720 1.00 93.31 520 TRP A O 1
ATOM 3976 N N . VAL A 1 521 ? 5.014 16.175 -15.009 1.00 93.38 521 VAL A N 1
ATOM 3977 C CA . VAL A 1 521 ? 6.480 16.033 -14.927 1.00 93.38 521 VAL A CA 1
ATOM 3978 C C . VAL A 1 521 ? 6.871 14.569 -14.712 1.00 93.38 521 VAL A C 1
ATOM 3980 O O . VAL A 1 521 ? 7.737 14.058 -15.423 1.00 93.38 521 VAL A O 1
ATOM 3983 N N . ARG A 1 522 ? 6.192 13.854 -13.803 1.00 93.44 522 ARG A N 1
ATOM 3984 C CA . ARG A 1 522 ? 6.438 12.424 -13.595 1.00 93.44 522 ARG A CA 1
ATOM 3985 C C . ARG A 1 522 ? 6.076 11.579 -14.811 1.00 93.44 522 ARG A C 1
ATOM 3987 O O . ARG A 1 522 ? 6.903 10.770 -15.214 1.00 93.44 522 ARG A O 1
ATOM 3994 N N . PHE A 1 523 ? 4.883 11.722 -15.393 1.00 93.12 523 PHE A N 1
ATOM 3995 C CA . PHE A 1 523 ? 4.503 10.923 -16.564 1.00 93.12 523 PHE A CA 1
ATOM 3996 C C . PHE A 1 523 ? 5.494 11.127 -17.716 1.00 93.12 523 PHE A C 1
ATOM 3998 O O . PHE A 1 523 ? 5.935 10.146 -18.310 1.00 93.12 523 PHE A O 1
ATOM 4005 N N . ILE A 1 524 ? 5.916 12.369 -17.977 1.00 94.56 524 ILE A N 1
ATOM 4006 C CA . ILE A 1 524 ? 6.955 12.683 -18.966 1.00 94.56 524 ILE A CA 1
ATOM 4007 C C . ILE A 1 524 ? 8.282 12.003 -18.595 1.00 94.56 524 ILE A C 1
ATOM 4009 O O . ILE A 1 524 ? 8.889 11.374 -19.456 1.00 94.56 524 ILE A O 1
ATOM 4013 N N . GLY A 1 525 ? 8.701 12.048 -17.326 1.00 94.31 525 GLY A N 1
ATOM 4014 C CA . GLY A 1 525 ? 9.895 11.349 -16.837 1.00 94.31 525 GLY A CA 1
ATOM 4015 C C . GLY A 1 525 ? 9.838 9.827 -17.022 1.00 94.31 525 GLY A C 1
ATOM 4016 O O . GLY A 1 525 ? 10.801 9.234 -17.505 1.00 94.31 525 GLY A O 1
ATOM 4017 N N . ILE A 1 526 ? 8.704 9.191 -16.715 1.00 94.62 526 ILE A N 1
ATOM 4018 C CA . ILE A 1 526 ? 8.494 7.746 -16.895 1.00 94.62 526 ILE A CA 1
ATOM 4019 C C . ILE A 1 526 ? 8.509 7.378 -18.388 1.00 94.62 526 ILE A C 1
ATOM 4021 O O . ILE A 1 526 ? 9.208 6.447 -18.781 1.00 94.62 526 ILE A O 1
ATOM 4025 N N . PHE A 1 527 ? 7.807 8.126 -19.245 1.00 94.06 527 PHE A N 1
ATOM 4026 C CA . PHE A 1 527 ? 7.823 7.876 -20.691 1.00 94.06 527 PHE A CA 1
ATOM 4027 C C . PHE A 1 527 ? 9.206 8.115 -21.312 1.00 94.06 527 PHE A C 1
ATOM 4029 O O . PHE A 1 527 ? 9.653 7.315 -22.136 1.00 94.06 527 PHE A O 1
ATOM 4036 N N . ALA A 1 528 ? 9.917 9.162 -20.885 1.00 94.38 528 ALA A N 1
ATOM 4037 C CA . ALA A 1 528 ? 11.292 9.418 -21.298 1.00 94.38 528 ALA A CA 1
ATOM 4038 C C . ALA A 1 528 ? 12.236 8.295 -20.842 1.00 94.38 528 ALA A C 1
ATOM 4040 O O . ALA A 1 528 ? 13.060 7.843 -21.636 1.00 94.38 528 ALA A O 1
ATOM 4041 N N . SER A 1 529 ? 12.086 7.783 -19.613 1.00 94.25 529 SER A N 1
ATOM 4042 C CA . SER A 1 529 ? 12.933 6.696 -19.109 1.00 94.25 529 SER A CA 1
ATOM 4043 C C . SER A 1 529 ? 12.822 5.421 -19.938 1.00 94.25 529 SER A C 1
ATOM 4045 O O . SER A 1 529 ? 13.814 4.711 -20.053 1.00 94.25 529 SER A O 1
ATOM 4047 N N . MET A 1 530 ? 11.673 5.143 -20.558 1.00 93.50 530 MET A N 1
ATOM 4048 C CA . MET A 1 530 ? 11.478 3.933 -21.359 1.00 93.50 530 MET A CA 1
ATOM 4049 C C . MET A 1 530 ? 11.765 4.136 -22.855 1.00 93.50 530 MET A C 1
ATOM 4051 O O . MET A 1 530 ? 12.384 3.275 -23.481 1.00 93.50 530 MET A O 1
ATOM 4055 N N . PHE A 1 531 ? 11.348 5.267 -23.439 1.00 94.94 531 PHE A N 1
ATOM 4056 C CA . PHE A 1 531 ? 11.371 5.467 -24.896 1.00 94.94 531 PHE A CA 1
ATOM 4057 C C . PHE A 1 531 ? 12.475 6.390 -25.424 1.00 94.94 531 PHE A C 1
ATOM 4059 O O . PHE A 1 531 ? 12.834 6.255 -26.593 1.00 94.94 531 PHE A O 1
ATOM 4066 N N . LEU A 1 532 ? 13.038 7.302 -24.618 1.00 93.75 532 LEU A N 1
ATOM 4067 C CA . LEU A 1 532 ? 13.943 8.346 -25.128 1.00 93.75 532 LEU A CA 1
ATOM 4068 C C . LEU A 1 532 ? 15.221 7.770 -25.756 1.00 93.75 532 LEU A C 1
ATOM 4070 O O . LEU A 1 532 ? 15.649 8.249 -26.802 1.00 93.75 532 LEU A O 1
ATOM 4074 N N . LEU A 1 533 ? 15.803 6.726 -25.159 1.00 92.50 533 LEU A N 1
ATOM 4075 C CA . LEU A 1 533 ? 17.047 6.116 -25.648 1.00 92.50 533 LEU A CA 1
ATOM 4076 C C . LEU A 1 533 ? 16.847 5.279 -26.920 1.00 92.50 533 LEU A C 1
ATOM 4078 O O . LEU A 1 533 ? 17.553 5.550 -27.892 1.00 92.50 533 LEU A O 1
ATOM 4082 N N . PRO A 1 534 ? 15.890 4.325 -26.983 1.00 93.75 534 PRO A N 1
ATOM 4083 C CA . PRO A 1 534 ? 15.577 3.632 -28.232 1.00 93.75 534 PRO A CA 1
ATOM 4084 C C . PRO A 1 534 ? 15.206 4.595 -29.368 1.00 93.75 534 PRO A C 1
ATOM 4086 O O . PRO A 1 534 ? 15.656 4.406 -30.496 1.00 93.75 534 PRO A O 1
ATOM 4089 N N . LEU A 1 535 ? 14.437 5.653 -29.075 1.00 92.62 535 LEU A N 1
ATOM 4090 C CA . LEU A 1 535 ? 14.038 6.648 -30.070 1.00 92.62 535 LEU A CA 1
ATOM 4091 C C . LEU A 1 535 ? 15.220 7.508 -30.541 1.00 92.62 535 LEU A C 1
ATOM 4093 O O . LEU A 1 535 ? 15.383 7.699 -31.743 1.00 92.62 535 LEU A O 1
ATOM 4097 N N . TRP A 1 536 ? 16.076 7.992 -29.635 1.00 91.44 536 TRP A N 1
ATOM 4098 C CA . TRP A 1 536 ? 17.275 8.742 -30.025 1.00 91.44 536 TRP A CA 1
ATOM 4099 C C . TRP A 1 536 ? 18.238 7.879 -30.843 1.00 91.44 536 TRP A C 1
ATOM 4101 O O . TRP A 1 536 ? 18.704 8.310 -31.894 1.00 91.44 536 TRP A O 1
ATOM 4111 N N . MET A 1 537 ? 18.479 6.634 -30.418 1.00 90.50 537 MET A N 1
ATOM 4112 C CA . MET A 1 537 ? 19.296 5.685 -31.176 1.00 90.50 537 MET A CA 1
ATOM 4113 C C . MET A 1 537 ? 18.740 5.473 -32.591 1.00 90.50 537 MET A C 1
ATOM 4115 O O . MET A 1 537 ? 19.511 5.438 -33.550 1.00 90.50 537 MET A O 1
ATOM 4119 N N . LEU A 1 538 ? 17.414 5.399 -32.742 1.00 91.38 538 LEU A N 1
ATOM 4120 C CA . LEU A 1 538 ? 16.765 5.290 -34.046 1.00 91.38 538 LEU A CA 1
ATOM 4121 C C . LEU A 1 538 ? 16.992 6.534 -34.924 1.00 91.38 538 LEU A C 1
ATOM 4123 O O . LEU A 1 538 ? 17.313 6.379 -36.099 1.00 91.38 538 LEU A O 1
ATOM 4127 N N . LEU A 1 539 ? 16.894 7.745 -34.363 1.00 88.69 539 LEU A N 1
ATOM 4128 C CA . LEU A 1 539 ? 17.154 9.010 -35.076 1.00 88.69 539 LEU A CA 1
ATOM 4129 C C . LEU A 1 539 ? 18.631 9.207 -35.469 1.00 88.69 539 LEU A C 1
ATOM 4131 O O . LEU A 1 539 ? 18.921 9.962 -36.393 1.00 88.69 539 LEU A O 1
ATOM 4135 N N . VAL A 1 540 ? 19.566 8.538 -34.786 1.00 87.56 540 VAL A N 1
ATOM 4136 C CA . VAL A 1 540 ? 20.992 8.527 -35.162 1.00 87.56 540 VAL A CA 1
ATOM 4137 C C . VAL A 1 540 ? 21.282 7.502 -36.265 1.00 87.56 540 VAL A C 1
ATOM 4139 O O . VAL A 1 540 ? 22.143 7.748 -37.105 1.00 87.56 540 VAL A O 1
ATOM 4142 N N . ILE A 1 541 ? 20.562 6.375 -36.293 1.00 86.56 541 ILE A N 1
ATOM 4143 C CA . ILE A 1 541 ? 20.664 5.372 -37.370 1.00 86.56 541 ILE A CA 1
ATOM 4144 C C . ILE A 1 541 ? 19.964 5.856 -38.650 1.00 86.56 541 ILE A C 1
ATOM 4146 O O . ILE A 1 541 ? 20.461 5.593 -39.742 1.00 86.56 541 ILE A O 1
ATOM 4150 N N . HIS A 1 542 ? 18.854 6.587 -38.511 1.00 86.69 542 HIS A N 1
ATOM 4151 C CA . HIS A 1 542 ? 18.067 7.161 -39.605 1.00 86.69 542 HIS A CA 1
ATOM 4152 C C . HIS A 1 542 ? 17.916 8.686 -39.455 1.00 86.69 542 HIS A C 1
ATOM 4154 O O . HIS A 1 542 ? 16.860 9.162 -39.013 1.00 86.69 542 HIS A O 1
ATOM 4160 N N . PRO A 1 543 ? 18.941 9.482 -39.820 1.00 82.56 543 PRO A N 1
ATOM 4161 C CA . PRO A 1 543 ? 18.865 10.943 -39.800 1.00 82.56 543 PRO A CA 1
ATOM 4162 C C . PRO A 1 543 ? 17.699 11.510 -40.622 1.00 82.56 543 PRO A C 1
ATOM 4164 O O . PRO A 1 543 ? 17.178 12.567 -40.283 1.00 82.56 543 PRO A O 1
ATOM 4167 N N . GLU A 1 544 ? 17.245 10.799 -41.658 1.00 83.69 544 GLU A N 1
ATOM 4168 C CA . GLU A 1 544 ? 16.095 11.148 -42.499 1.00 83.69 544 GLU A CA 1
ATOM 4169 C C . GLU A 1 544 ? 14.744 11.173 -41.759 1.00 83.69 544 GLU A C 1
ATOM 4171 O O . GLU A 1 544 ? 13.770 11.714 -42.281 1.00 83.69 544 GLU A O 1
ATOM 4176 N N . LEU A 1 545 ? 14.672 10.618 -40.543 1.00 83.25 545 LEU A N 1
ATOM 4177 C CA . LEU A 1 545 ? 13.492 10.698 -39.675 1.00 83.25 545 LEU A CA 1
ATOM 4178 C C . LEU A 1 545 ? 13.486 11.948 -38.782 1.00 83.25 545 LEU A C 1
ATOM 4180 O O . LEU A 1 545 ? 12.486 12.205 -38.107 1.00 83.25 545 LEU A O 1
ATOM 4184 N N . LYS A 1 546 ? 14.577 12.725 -38.744 1.00 80.31 546 LYS A N 1
ATOM 4185 C CA . LYS A 1 546 ? 14.637 13.965 -37.966 1.00 80.31 546 LYS A CA 1
ATOM 4186 C C . LYS A 1 546 ? 13.869 15.084 -38.685 1.00 80.31 546 LYS A C 1
ATOM 4188 O O . LYS A 1 546 ? 14.171 15.392 -39.836 1.00 80.31 546 LYS A O 1
ATOM 4193 N N . PRO A 1 547 ? 12.923 15.769 -38.018 1.00 80.81 547 PRO A N 1
ATOM 4194 C CA . PRO A 1 547 ? 12.459 17.075 -38.473 1.00 80.81 547 PRO A CA 1
ATOM 4195 C C . PRO A 1 547 ? 13.628 18.068 -38.440 1.00 80.81 547 PRO A C 1
ATOM 4197 O O . PRO A 1 547 ? 14.368 18.082 -37.459 1.00 80.81 547 PRO A O 1
ATOM 4200 N N . ALA A 1 548 ? 13.742 18.958 -39.430 1.00 75.81 548 ALA A N 1
ATOM 4201 C CA . ALA A 1 548 ? 14.854 19.921 -39.522 1.00 75.81 548 ALA A CA 1
ATOM 4202 C C . ALA A 1 548 ? 15.024 20.820 -38.272 1.00 75.81 548 ALA A C 1
ATOM 4204 O O . ALA A 1 548 ? 16.119 21.259 -37.934 1.00 75.81 548 ALA A O 1
ATOM 4205 N N . MET A 1 549 ? 13.943 21.035 -37.512 1.00 76.69 549 MET A N 1
ATOM 4206 C CA . MET A 1 549 ? 13.962 21.752 -36.224 1.00 76.69 549 MET A CA 1
ATOM 4207 C C . MET A 1 549 ? 14.768 21.032 -35.123 1.00 76.69 549 MET A C 1
ATOM 4209 O O . MET A 1 549 ? 15.042 21.620 -34.081 1.00 76.69 549 MET A O 1
ATOM 4213 N N . LEU A 1 550 ? 15.136 19.765 -35.338 1.00 77.69 550 LEU A N 1
ATOM 4214 C CA . LEU A 1 550 ? 15.919 18.916 -34.439 1.00 77.69 550 LEU A CA 1
ATOM 4215 C C . LEU A 1 550 ? 17.280 18.526 -35.043 1.00 77.69 550 LEU A C 1
ATOM 4217 O O . LEU A 1 550 ? 17.907 17.575 -34.577 1.00 77.69 550 LEU A O 1
ATOM 4221 N N . ASP A 1 551 ? 17.773 19.235 -36.065 1.00 73.38 551 ASP A N 1
ATOM 4222 C CA . ASP A 1 551 ? 19.024 18.851 -36.733 1.00 73.38 551 ASP A CA 1
ATOM 4223 C C . ASP A 1 551 ? 20.268 18.927 -35.838 1.00 73.38 551 ASP A C 1
ATOM 4225 O O . ASP A 1 551 ? 21.210 18.163 -36.051 1.00 73.38 551 ASP A O 1
ATOM 4229 N N . PHE A 1 552 ? 20.222 19.732 -34.771 1.00 75.44 552 PHE A N 1
ATOM 4230 C CA . PHE A 1 552 ? 21.233 19.760 -33.709 1.00 75.44 552 PHE A CA 1
ATOM 4231 C C . PHE A 1 552 ? 21.359 18.433 -32.930 1.00 75.44 552 PHE A C 1
ATOM 4233 O O . PHE A 1 552 ? 22.351 18.226 -32.233 1.00 75.44 552 PHE A O 1
ATOM 4240 N N . ILE A 1 553 ? 20.374 17.531 -33.032 1.00 76.62 553 ILE A N 1
ATOM 4241 C CA . ILE A 1 553 ? 20.388 16.222 -32.375 1.00 76.62 553 ILE A CA 1
ATOM 4242 C C . ILE A 1 553 ? 21.152 15.210 -33.238 1.00 76.62 553 ILE A C 1
ATOM 4244 O O . ILE A 1 553 ? 20.728 14.832 -34.334 1.00 76.62 553 ILE A O 1
ATOM 4248 N N . GLY A 1 554 ? 22.273 14.736 -32.701 1.00 69.00 554 GLY A N 1
ATOM 4249 C CA . GLY A 1 554 ? 23.122 13.689 -33.266 1.00 69.00 554 GLY A CA 1
ATOM 4250 C C . GLY A 1 554 ? 24.526 13.757 -32.655 1.00 69.00 554 GLY A C 1
ATOM 4251 O O . GLY A 1 554 ? 24.928 14.843 -32.240 1.00 69.00 554 GLY A O 1
ATOM 4252 N N . PRO A 1 555 ? 25.265 12.635 -32.567 1.00 67.25 555 PRO A N 1
ATOM 4253 C CA . PRO A 1 555 ? 26.585 12.602 -31.944 1.00 67.25 555 PRO A CA 1
ATOM 4254 C C . PRO A 1 555 ? 27.588 13.469 -32.715 1.00 67.25 555 PRO A C 1
ATOM 4256 O O . PRO A 1 555 ? 27.966 13.138 -33.838 1.00 67.25 555 PRO A O 1
ATOM 4259 N N . GLN A 1 556 ? 28.070 14.549 -32.095 1.00 65.06 556 GLN A N 1
ATOM 4260 C CA . GLN A 1 556 ? 29.023 15.482 -32.723 1.00 65.06 556 GLN A CA 1
ATOM 4261 C C . GLN A 1 556 ? 30.421 14.873 -32.960 1.00 65.06 556 GLN A C 1
ATOM 4263 O O . GLN A 1 556 ? 31.246 15.448 -33.671 1.00 65.06 556 GLN A O 1
ATOM 4268 N N . LYS A 1 557 ? 30.718 13.715 -32.352 1.00 66.44 557 LYS A N 1
ATOM 4269 C CA . LYS A 1 557 ? 31.968 12.959 -32.526 1.00 66.44 557 LYS A CA 1
ATOM 4270 C C . LYS A 1 557 ? 31.690 11.457 -32.571 1.00 66.44 557 LYS A C 1
ATOM 4272 O O . LYS A 1 557 ? 30.931 10.935 -31.759 1.00 66.44 557 LYS A O 1
ATOM 4277 N N . THR A 1 558 ? 32.373 10.740 -33.457 1.00 65.94 558 THR A N 1
ATOM 4278 C CA . THR A 1 558 ? 32.329 9.271 -33.497 1.00 65.94 558 THR A CA 1
ATOM 4279 C C . THR A 1 558 ? 33.214 8.688 -32.392 1.00 65.94 558 THR A C 1
ATOM 4281 O O . THR A 1 558 ? 34.438 8.796 -32.456 1.00 65.94 558 THR A O 1
ATOM 4284 N N . ALA A 1 559 ? 32.608 8.069 -31.377 1.00 73.56 559 ALA A N 1
ATOM 4285 C CA . ALA A 1 559 ? 33.334 7.319 -30.347 1.00 73.56 559 ALA A CA 1
ATOM 4286 C C . ALA A 1 559 ? 33.877 5.976 -30.879 1.00 73.56 559 ALA A C 1
ATOM 4288 O O . ALA A 1 559 ? 33.462 5.484 -31.928 1.00 73.56 559 ALA A O 1
ATOM 4289 N N . ARG A 1 560 ? 34.812 5.369 -30.137 1.00 77.56 560 ARG A N 1
ATOM 4290 C CA . ARG A 1 560 ? 35.554 4.165 -30.567 1.00 77.56 560 ARG A CA 1
ATOM 4291 C C . ARG A 1 560 ? 34.725 2.877 -30.584 1.00 77.56 560 ARG A C 1
ATOM 4293 O O . ARG A 1 560 ? 35.138 1.913 -31.223 1.00 77.56 560 ARG A O 1
ATOM 4300 N N . ILE A 1 561 ? 33.597 2.841 -29.873 1.00 86.19 561 ILE A N 1
ATOM 4301 C CA . ILE A 1 561 ? 32.723 1.665 -29.749 1.00 86.19 561 ILE A CA 1
ATOM 4302 C C . ILE A 1 561 ? 31.297 1.955 -30.257 1.00 86.19 561 ILE A C 1
ATOM 4304 O O . ILE A 1 561 ? 30.826 3.090 -30.130 1.00 86.19 561 ILE A O 1
ATOM 4308 N N . PRO A 1 562 ? 30.578 0.954 -30.811 1.00 87.38 562 PRO A N 1
ATOM 4309 C CA . PRO A 1 562 ? 29.221 1.138 -31.328 1.00 87.38 562 PRO A CA 1
ATOM 4310 C C . PRO A 1 562 ? 28.248 1.695 -30.283 1.00 87.38 562 PRO A C 1
ATOM 4312 O O . PRO A 1 562 ? 28.320 1.334 -29.110 1.00 87.38 562 PRO A O 1
ATOM 4315 N N . ILE A 1 563 ? 27.286 2.514 -30.714 1.00 87.44 563 ILE A N 1
ATOM 4316 C CA . ILE A 1 563 ? 26.332 3.201 -29.822 1.00 87.44 563 ILE A CA 1
ATOM 4317 C C . ILE A 1 563 ? 25.529 2.214 -28.953 1.00 87.44 563 ILE A C 1
ATOM 4319 O O . ILE A 1 563 ? 25.348 2.464 -27.764 1.00 87.44 563 ILE A O 1
ATOM 4323 N N . LEU A 1 564 ? 25.136 1.048 -29.490 1.00 89.69 564 LEU A N 1
ATOM 4324 C CA . LEU A 1 564 ? 24.513 -0.016 -28.688 1.00 89.69 564 LEU A CA 1
ATOM 4325 C C . LEU A 1 564 ? 25.428 -0.487 -27.547 1.00 89.69 564 LEU A C 1
ATOM 4327 O O . LEU A 1 564 ? 24.969 -0.652 -26.422 1.00 89.69 564 LEU A O 1
ATOM 4331 N N . ALA A 1 565 ? 26.715 -0.706 -27.831 1.00 90.31 565 ALA A N 1
ATOM 4332 C CA . ALA A 1 565 ? 27.674 -1.163 -26.831 1.00 90.31 565 ALA A CA 1
ATOM 4333 C C . ALA A 1 565 ? 27.895 -0.096 -25.750 1.00 90.31 565 ALA A C 1
ATOM 4335 O O . ALA A 1 565 ? 27.967 -0.442 -24.577 1.00 90.31 565 ALA A O 1
ATOM 4336 N N . GLN A 1 566 ? 27.916 1.191 -26.119 1.00 90.19 566 GLN A N 1
ATOM 4337 C CA . GLN A 1 566 ? 27.951 2.290 -25.148 1.00 90.19 566 GLN A CA 1
ATOM 4338 C C . GLN A 1 566 ? 26.736 2.237 -24.216 1.00 90.19 566 GLN A C 1
ATOM 4340 O O . GLN A 1 566 ? 26.913 2.209 -23.001 1.00 90.19 566 GLN A O 1
ATOM 4345 N N . PHE A 1 567 ? 25.516 2.151 -24.764 1.00 89.12 567 PHE A N 1
ATOM 4346 C CA . PHE A 1 567 ? 24.309 2.051 -23.942 1.00 89.12 567 PHE A CA 1
ATOM 4347 C C . PHE A 1 567 ? 24.324 0.819 -23.035 1.00 89.12 567 PHE A C 1
ATOM 4349 O O . PHE A 1 567 ? 24.098 0.970 -21.843 1.00 89.12 567 PHE A O 1
ATOM 4356 N N . LEU A 1 568 ? 24.653 -0.373 -23.544 1.00 91.19 568 LEU A N 1
ATOM 4357 C CA . LEU A 1 568 ? 24.705 -1.591 -22.723 1.00 91.19 568 LEU A CA 1
ATOM 4358 C C . LEU A 1 568 ? 25.764 -1.512 -21.606 1.00 91.19 568 LEU A C 1
ATOM 4360 O O . LEU A 1 568 ? 25.510 -1.982 -20.499 1.00 91.19 568 LEU A O 1
ATOM 4364 N N . ILE A 1 569 ? 26.922 -0.891 -21.861 1.00 90.25 569 ILE A N 1
ATOM 4365 C CA . ILE A 1 569 ? 27.973 -0.700 -20.849 1.00 90.25 569 ILE A CA 1
ATOM 4366 C C . ILE A 1 569 ? 27.533 0.308 -19.777 1.00 90.25 569 ILE A C 1
ATOM 4368 O O . ILE A 1 569 ? 27.710 0.030 -18.593 1.00 90.25 569 ILE A O 1
ATOM 4372 N N . VAL A 1 570 ? 26.941 1.450 -20.148 1.00 87.94 570 VAL A N 1
ATOM 4373 C CA . VAL A 1 570 ? 26.486 2.452 -19.162 1.00 87.94 570 VAL A CA 1
ATOM 4374 C C . VAL A 1 570 ? 25.258 1.953 -18.390 1.00 87.94 570 VAL A C 1
ATOM 4376 O O . VAL A 1 570 ? 25.188 2.131 -17.178 1.00 87.94 570 VAL A O 1
ATOM 4379 N N . GLU A 1 571 ? 24.328 1.259 -19.047 1.00 88.31 571 GLU A N 1
ATOM 4380 C CA . GLU A 1 571 ? 23.141 0.647 -18.431 1.00 88.31 571 GLU A CA 1
ATOM 4381 C C . GLU A 1 571 ? 23.504 -0.437 -17.402 1.00 88.31 571 GLU A C 1
ATOM 4383 O O . GLU A 1 571 ? 22.809 -0.580 -16.396 1.00 88.31 571 GLU A O 1
ATOM 4388 N N . LEU A 1 572 ? 24.598 -1.178 -17.618 1.00 89.25 572 LEU A N 1
ATOM 4389 C CA . LEU A 1 572 ? 25.158 -2.121 -16.644 1.00 89.25 572 LEU A CA 1
ATOM 4390 C C . LEU A 1 572 ? 25.981 -1.399 -15.564 1.00 89.25 572 LEU A C 1
ATOM 4392 O O . LEU A 1 572 ? 25.866 -1.725 -14.385 1.00 89.25 572 LEU A O 1
ATOM 4396 N N . GLY A 1 573 ? 26.781 -0.399 -15.942 1.00 87.81 573 GLY A N 1
ATOM 4397 C CA . GLY A 1 573 ? 27.645 0.354 -15.029 1.00 87.81 573 GLY A CA 1
ATOM 4398 C C . GLY A 1 573 ? 26.879 1.174 -13.987 1.00 87.81 573 GLY A C 1
ATOM 4399 O O . GLY A 1 573 ? 27.255 1.172 -12.818 1.00 87.81 573 GLY A O 1
ATOM 4400 N N . VAL A 1 574 ? 25.772 1.816 -14.378 1.00 83.69 574 VAL A N 1
ATOM 4401 C CA . VAL A 1 574 ? 24.859 2.523 -13.458 1.00 83.69 574 VAL A CA 1
ATOM 4402 C C . VAL A 1 574 ? 24.211 1.552 -12.466 1.00 83.69 574 VAL A C 1
ATOM 4404 O O . VAL A 1 574 ? 24.039 1.890 -11.296 1.00 83.69 574 VAL A O 1
ATOM 4407 N N . ASP A 1 575 ? 23.899 0.331 -12.902 1.00 85.06 575 ASP A N 1
ATOM 4408 C CA . ASP A 1 575 ? 23.311 -0.710 -12.053 1.00 85.06 575 ASP A CA 1
ATOM 4409 C C . ASP A 1 575 ? 24.325 -1.261 -11.046 1.00 85.06 575 ASP A C 1
ATOM 4411 O O . ASP A 1 575 ? 24.033 -1.354 -9.857 1.00 85.06 575 ASP A O 1
ATOM 4415 N N . LEU A 1 576 ? 25.548 -1.549 -11.504 1.00 86.31 576 LEU A N 1
ATOM 4416 C CA . LEU A 1 576 ? 26.653 -1.991 -10.655 1.00 86.31 576 LEU A CA 1
ATOM 4417 C C . LEU A 1 576 ? 27.016 -0.920 -9.614 1.00 86.31 576 LEU A C 1
ATOM 4419 O O . LEU A 1 576 ? 27.199 -1.240 -8.440 1.00 86.31 576 LEU A O 1
ATOM 4423 N N . LEU A 1 577 ? 27.039 0.356 -10.020 1.00 83.38 577 LEU A N 1
ATOM 4424 C CA . LEU A 1 577 ? 27.197 1.499 -9.119 1.00 83.38 577 LEU A CA 1
ATOM 4425 C C . LEU A 1 577 ? 26.053 1.576 -8.099 1.00 83.38 577 LEU A C 1
ATOM 4427 O O . LEU A 1 577 ? 26.310 1.805 -6.920 1.00 83.38 577 LEU A O 1
ATOM 4431 N N . ARG A 1 578 ? 24.800 1.353 -8.519 1.00 80.62 578 ARG A N 1
ATOM 4432 C CA . ARG A 1 578 ? 23.637 1.350 -7.619 1.00 80.62 578 ARG A CA 1
ATOM 4433 C C . ARG A 1 578 ? 23.699 0.206 -6.604 1.00 80.62 578 ARG A C 1
ATOM 4435 O O . ARG A 1 578 ? 23.445 0.444 -5.427 1.00 80.62 578 ARG A O 1
ATOM 4442 N N . MET A 1 579 ? 24.044 -1.007 -7.033 1.00 83.38 579 MET A N 1
ATOM 4443 C CA . MET A 1 579 ? 24.210 -2.160 -6.139 1.00 83.38 579 MET A CA 1
ATOM 4444 C C . MET A 1 579 ? 25.339 -1.908 -5.133 1.00 83.38 579 MET A C 1
ATOM 4446 O O . MET A 1 579 ? 25.139 -2.076 -3.931 1.00 83.38 579 MET A O 1
ATOM 4450 N N . ALA A 1 580 ? 26.491 -1.411 -5.596 1.00 84.00 580 ALA A N 1
ATOM 4451 C CA . ALA A 1 580 ? 27.594 -1.018 -4.723 1.00 84.00 580 ALA A CA 1
ATOM 4452 C C . ALA A 1 580 ? 27.177 0.074 -3.720 1.00 84.00 580 ALA A C 1
ATOM 4454 O O . ALA A 1 580 ? 27.488 -0.039 -2.537 1.00 84.00 580 ALA A O 1
ATOM 4455 N N . ALA A 1 581 ? 26.425 1.090 -4.157 1.00 82.75 581 ALA A N 1
ATOM 4456 C CA . ALA A 1 581 ? 25.953 2.176 -3.299 1.00 82.75 581 ALA A CA 1
ATOM 4457 C C . ALA A 1 581 ? 24.987 1.703 -2.197 1.00 82.75 581 ALA A C 1
ATOM 4459 O O . ALA A 1 581 ? 25.063 2.215 -1.087 1.00 82.75 581 ALA A O 1
ATOM 4460 N N . VAL A 1 582 ? 24.127 0.709 -2.457 1.00 81.38 582 VAL A N 1
ATOM 4461 C CA . VAL A 1 582 ? 23.236 0.120 -1.431 1.00 81.38 582 VAL A CA 1
ATOM 4462 C C . VAL A 1 582 ? 24.022 -0.671 -0.376 1.00 81.38 582 VAL A C 1
ATOM 4464 O O . VAL A 1 582 ? 23.650 -0.666 0.794 1.00 81.38 582 VAL A O 1
ATOM 4467 N N . HIS A 1 583 ? 25.135 -1.302 -0.757 1.00 83.56 583 HIS A N 1
ATOM 4468 C CA . HIS A 1 583 ? 26.041 -1.982 0.177 1.00 83.56 583 HIS A CA 1
ATOM 4469 C C . HIS A 1 583 ? 27.092 -1.055 0.820 1.00 83.56 583 HIS A C 1
ATOM 4471 O O . HIS A 1 583 ? 27.899 -1.513 1.629 1.00 83.56 583 HIS A O 1
ATOM 4477 N N . THR A 1 584 ? 27.089 0.240 0.491 1.00 84.69 584 THR A N 1
ATOM 4478 C CA . THR A 1 584 ? 28.052 1.229 0.995 1.00 84.69 584 THR A CA 1
ATOM 4479 C C . THR A 1 584 ? 27.378 2.153 2.020 1.00 84.69 584 THR A C 1
ATOM 4481 O O . THR A 1 584 ? 26.314 2.696 1.728 1.00 84.69 584 THR A O 1
ATOM 4484 N N . PRO A 1 585 ? 27.975 2.409 3.204 1.00 83.00 585 PRO A N 1
ATOM 4485 C CA . PRO A 1 585 ? 27.412 3.342 4.183 1.00 83.00 585 PRO A CA 1
ATOM 4486 C C . PRO A 1 585 ? 27.140 4.731 3.587 1.00 83.00 585 PRO A C 1
ATOM 4488 O O . PRO A 1 585 ? 27.980 5.275 2.871 1.00 83.00 585 PRO A O 1
ATOM 4491 N N . THR A 1 586 ? 25.996 5.337 3.918 1.00 80.19 586 THR A N 1
ATOM 4492 C CA . THR A 1 586 ? 25.453 6.537 3.248 1.00 80.19 586 THR A CA 1
ATOM 4493 C C . THR A 1 586 ? 26.455 7.683 3.001 1.00 80.19 586 THR A C 1
ATOM 4495 O O . THR A 1 586 ? 26.453 8.214 1.889 1.00 80.19 586 THR A O 1
ATOM 4498 N N . PRO A 1 587 ? 27.346 8.068 3.945 1.00 73.44 587 PRO A N 1
ATOM 4499 C CA . PRO A 1 587 ? 28.336 9.124 3.698 1.00 73.44 587 PRO A CA 1
ATOM 4500 C C . PRO A 1 587 ? 29.340 8.764 2.591 1.00 73.44 587 PRO A C 1
ATOM 4502 O O . PRO A 1 587 ? 29.671 9.600 1.751 1.00 73.44 587 PRO A O 1
ATOM 4505 N N . LEU A 1 588 ? 29.782 7.502 2.553 1.00 75.62 588 LEU A N 1
ATOM 4506 C CA . LEU A 1 588 ? 30.666 6.972 1.513 1.00 75.62 588 LEU A CA 1
ATOM 4507 C C . LEU A 1 588 ? 29.915 6.801 0.186 1.00 75.62 588 LEU A C 1
ATOM 4509 O O . LEU A 1 588 ? 30.469 7.113 -0.863 1.00 75.62 588 LEU A O 1
ATOM 4513 N N . GLY A 1 589 ? 28.643 6.386 0.224 1.00 80.50 589 GLY A N 1
ATOM 4514 C CA . GLY A 1 589 ? 27.799 6.238 -0.967 1.00 80.50 589 GLY A CA 1
ATOM 4515 C C . GLY A 1 589 ? 27.649 7.549 -1.747 1.00 80.50 589 GLY A C 1
ATOM 4516 O O . GLY A 1 589 ? 27.836 7.566 -2.964 1.00 80.50 589 GLY A O 1
ATOM 4517 N N . SER A 1 590 ? 27.412 8.666 -1.051 1.00 78.81 590 SER A N 1
ATOM 4518 C CA . SER A 1 590 ? 27.359 10.004 -1.663 1.00 78.81 590 SER A CA 1
ATOM 4519 C C . SER A 1 590 ? 28.692 10.418 -2.301 1.00 78.81 590 SER A C 1
ATOM 4521 O O . SER A 1 590 ? 28.708 10.930 -3.421 1.00 78.81 590 SER A O 1
ATOM 4523 N N . ALA A 1 591 ? 29.819 10.160 -1.626 1.00 80.56 591 ALA A N 1
ATOM 4524 C CA . ALA A 1 591 ? 31.150 10.471 -2.150 1.00 80.56 591 ALA A CA 1
ATOM 4525 C C . ALA A 1 591 ? 31.507 9.611 -3.378 1.00 80.56 591 ALA A C 1
ATOM 4527 O O . ALA A 1 591 ? 31.975 10.134 -4.390 1.00 80.56 591 ALA A O 1
ATOM 4528 N N . MET A 1 592 ? 31.225 8.305 -3.332 1.00 78.94 592 MET A N 1
ATOM 4529 C CA . MET A 1 592 ? 31.423 7.394 -4.465 1.00 78.94 592 MET A CA 1
ATOM 4530 C C . MET A 1 592 ? 30.519 7.745 -5.651 1.00 78.94 592 MET A C 1
ATOM 4532 O O . MET A 1 592 ? 30.973 7.680 -6.790 1.00 78.94 592 MET A O 1
ATOM 4536 N N . GLY A 1 593 ? 29.278 8.178 -5.404 1.00 80.62 593 GLY A N 1
ATOM 4537 C CA . GLY A 1 593 ? 28.376 8.678 -6.444 1.00 80.62 593 GLY A CA 1
ATOM 4538 C C . GLY A 1 593 ? 28.932 9.908 -7.167 1.00 80.62 593 GLY A C 1
ATOM 4539 O O . GLY A 1 593 ? 28.917 9.950 -8.397 1.00 80.62 593 GLY A O 1
ATOM 4540 N N . LEU A 1 594 ? 29.495 10.871 -6.427 1.00 80.62 594 LEU A N 1
ATOM 4541 C CA . LEU A 1 594 ? 30.140 12.059 -6.999 1.00 80.62 594 LEU A CA 1
ATOM 4542 C C . LEU A 1 594 ? 31.380 11.696 -7.836 1.00 80.62 594 LEU A C 1
ATOM 4544 O O . LEU A 1 594 ? 31.533 12.181 -8.958 1.00 80.62 594 LEU A O 1
ATOM 4548 N N . ILE A 1 595 ? 32.237 10.808 -7.320 1.00 78.88 595 ILE A N 1
ATOM 4549 C CA . ILE A 1 595 ? 33.439 10.328 -8.022 1.00 78.88 595 ILE A CA 1
ATOM 4550 C C . ILE A 1 595 ? 33.057 9.550 -9.290 1.00 78.88 595 ILE A C 1
ATOM 4552 O O . ILE A 1 595 ? 33.662 9.758 -10.339 1.00 78.88 595 ILE A O 1
ATOM 4556 N N . ALA A 1 596 ? 32.032 8.698 -9.242 1.00 79.81 596 ALA A N 1
ATOM 4557 C CA . ALA A 1 596 ? 31.567 7.968 -10.417 1.00 79.81 596 ALA A CA 1
ATOM 4558 C C . ALA A 1 596 ? 30.953 8.901 -11.477 1.00 79.81 596 ALA A C 1
ATOM 4560 O O . ALA A 1 596 ? 31.261 8.767 -12.661 1.00 79.81 596 ALA A O 1
ATOM 4561 N N . ALA A 1 597 ? 30.132 9.872 -11.064 1.00 76.25 597 ALA A N 1
ATOM 4562 C CA . ALA A 1 597 ? 29.491 10.815 -11.977 1.00 76.25 597 ALA A CA 1
ATOM 4563 C C . ALA A 1 597 ? 30.500 11.739 -12.679 1.00 76.25 597 ALA A C 1
ATOM 4565 O O . ALA A 1 597 ? 30.424 11.908 -13.895 1.00 76.25 597 ALA A O 1
ATOM 4566 N N . ILE A 1 598 ? 31.446 12.317 -11.930 1.00 75.94 598 ILE A N 1
ATOM 4567 C CA . ILE A 1 598 ? 32.437 13.254 -12.476 1.00 75.94 598 ILE A CA 1
ATOM 4568 C C . ILE A 1 598 ? 33.616 12.495 -13.087 1.00 75.94 598 ILE A C 1
ATOM 4570 O O . ILE A 1 598 ? 33.852 12.582 -14.287 1.00 75.94 598 ILE A O 1
ATOM 4574 N N . LEU A 1 599 ? 34.363 11.740 -12.278 1.00 69.94 599 LEU A N 1
ATOM 4575 C CA . LEU A 1 599 ? 35.687 11.247 -12.659 1.00 69.94 599 LEU A CA 1
ATOM 4576 C C . LEU A 1 599 ? 35.609 10.080 -13.650 1.00 69.94 599 LEU A C 1
ATOM 4578 O O . LEU A 1 599 ? 36.363 10.062 -14.618 1.00 69.94 599 LEU A O 1
ATOM 4582 N N . ILE A 1 600 ? 34.681 9.133 -13.469 1.00 75.50 600 ILE A N 1
ATOM 4583 C CA . ILE A 1 600 ? 34.501 8.037 -14.441 1.00 75.50 600 ILE A CA 1
ATOM 4584 C C . ILE A 1 600 ? 33.769 8.544 -15.695 1.00 75.50 600 ILE A C 1
ATOM 4586 O O . ILE A 1 600 ? 34.168 8.203 -16.809 1.00 75.50 600 ILE A O 1
ATOM 4590 N N . GLY A 1 601 ? 32.742 9.387 -15.531 1.00 81.00 601 GLY A N 1
ATOM 4591 C CA . GLY A 1 601 ? 31.978 9.967 -16.641 1.00 81.00 601 GLY A CA 1
ATOM 4592 C C . GLY A 1 601 ? 32.831 10.804 -17.601 1.00 81.00 601 GLY A C 1
ATOM 4593 O O . GLY A 1 601 ? 32.864 10.524 -18.801 1.00 81.00 601 GLY A O 1
ATOM 4594 N N . ASP A 1 602 ? 33.556 11.795 -17.078 1.00 83.38 602 ASP A N 1
ATOM 4595 C CA . ASP A 1 602 ? 34.379 12.711 -17.876 1.00 83.38 602 ASP A CA 1
ATOM 4596 C C . ASP A 1 602 ? 35.572 11.987 -18.526 1.00 83.38 602 ASP A C 1
ATOM 4598 O O . ASP A 1 602 ? 35.786 12.106 -19.731 1.00 83.38 602 ASP A O 1
ATOM 4602 N N . ILE A 1 603 ? 36.289 11.117 -17.800 1.00 82.12 603 ILE A N 1
ATOM 4603 C CA . ILE A 1 603 ? 37.407 10.348 -18.382 1.00 82.12 603 ILE A CA 1
ATOM 4604 C C . ILE A 1 603 ? 36.923 9.386 -19.484 1.00 82.12 603 ILE A C 1
ATOM 4606 O O . ILE A 1 603 ? 37.602 9.223 -20.505 1.00 82.12 603 ILE A O 1
ATOM 4610 N N . ALA A 1 604 ? 35.744 8.771 -19.347 1.00 84.12 604 ALA A N 1
ATOM 4611 C CA . ALA A 1 604 ? 35.178 7.912 -20.391 1.00 84.12 604 ALA A CA 1
ATOM 4612 C C . ALA A 1 604 ? 34.735 8.699 -21.644 1.00 84.12 604 ALA A C 1
ATOM 4614 O O . ALA A 1 604 ? 34.842 8.195 -22.766 1.00 84.12 604 ALA A O 1
ATOM 4615 N N . VAL A 1 605 ? 34.311 9.955 -21.481 1.00 85.56 605 VAL A N 1
ATOM 4616 C CA . VAL A 1 605 ? 34.071 10.891 -22.590 1.00 85.56 605 VAL A CA 1
ATOM 4617 C C . VAL A 1 605 ? 35.390 11.328 -23.242 1.00 85.56 605 VAL A C 1
ATOM 4619 O O . VAL A 1 605 ? 35.563 11.175 -24.452 1.00 85.56 605 VAL A O 1
ATOM 4622 N N . GLN A 1 606 ? 36.360 11.813 -22.462 1.00 85.62 606 GLN A N 1
ATOM 4623 C CA . GLN A 1 606 ? 37.636 12.340 -22.964 1.00 85.62 606 GLN A CA 1
ATOM 4624 C C . GLN A 1 606 ? 38.489 11.279 -23.675 1.00 85.62 606 GLN A C 1
ATOM 4626 O O . GLN A 1 606 ? 39.128 11.566 -24.688 1.00 85.62 606 GLN A O 1
ATOM 4631 N N . SER A 1 607 ? 38.462 10.031 -23.198 1.00 82.81 607 SER A N 1
ATOM 4632 C CA . SER A 1 607 ? 39.125 8.892 -23.856 1.00 82.81 607 SER A CA 1
ATOM 4633 C C . SER A 1 607 ? 38.441 8.439 -25.159 1.00 82.81 607 SER A C 1
ATOM 4635 O O . SER A 1 607 ? 39.023 7.660 -25.925 1.00 82.81 607 SER A O 1
ATOM 4637 N N . GLY A 1 608 ? 37.235 8.942 -25.450 1.00 82.06 608 GLY A N 1
ATOM 4638 C CA . GLY A 1 608 ? 36.442 8.587 -26.626 1.00 82.06 608 GLY A CA 1
ATOM 4639 C C . GLY A 1 608 ? 35.754 7.223 -26.524 1.00 82.06 608 GLY A C 1
ATOM 4640 O O . GLY A 1 608 ? 35.493 6.602 -27.559 1.00 82.06 608 GLY A O 1
ATOM 4641 N N . LEU A 1 609 ? 35.495 6.738 -25.303 1.00 84.38 609 LEU A N 1
ATOM 4642 C CA . LEU A 1 609 ? 34.701 5.532 -25.055 1.00 84.38 609 LEU A CA 1
ATOM 4643 C C . LEU A 1 609 ? 33.201 5.826 -25.214 1.00 84.38 609 LEU A C 1
ATOM 4645 O O . LEU A 1 609 ? 32.500 5.062 -25.876 1.00 84.38 609 LEU A O 1
ATOM 4649 N N . PHE A 1 610 ? 32.731 6.952 -24.669 1.00 86.75 610 PHE A N 1
ATOM 4650 C CA . PHE A 1 610 ? 31.346 7.421 -24.794 1.00 86.75 610 PHE A CA 1
ATOM 4651 C C . PHE A 1 610 ? 31.255 8.745 -25.561 1.00 86.75 610 PHE A C 1
ATOM 4653 O O . PHE A 1 610 ? 32.188 9.547 -25.540 1.00 86.75 610 PHE A O 1
ATOM 4660 N N . VAL A 1 611 ? 30.113 8.993 -26.211 1.00 87.56 611 VAL A N 1
ATOM 4661 C CA . VAL A 1 611 ? 29.748 10.341 -26.690 1.00 87.56 611 VAL A CA 1
ATOM 4662 C C . VAL A 1 611 ? 28.960 11.095 -25.612 1.00 87.56 611 VAL A C 1
ATOM 4664 O O . VAL A 1 611 ? 28.177 10.485 -24.882 1.00 87.56 611 VAL A O 1
ATOM 4667 N N . ASN A 1 612 ? 29.125 12.420 -25.537 1.00 86.00 612 ASN A N 1
ATOM 4668 C CA . ASN A 1 612 ? 28.448 13.304 -24.573 1.00 86.00 612 ASN A CA 1
ATOM 4669 C C . ASN A 1 612 ? 26.931 13.063 -24.518 1.00 86.00 612 ASN A C 1
ATOM 4671 O O . ASN A 1 612 ? 26.326 13.008 -23.451 1.00 86.00 612 ASN A O 1
ATOM 4675 N N . GLU A 1 613 ? 26.327 12.903 -25.692 1.00 87.56 613 GLU A N 1
ATOM 4676 C CA . GLU A 1 613 ? 24.902 12.711 -25.909 1.00 87.56 613 GLU A CA 1
ATOM 4677 C C . GLU A 1 613 ? 24.415 11.405 -25.259 1.00 87.56 613 GLU A C 1
ATOM 4679 O O . GLU A 1 613 ? 23.369 11.397 -24.615 1.00 87.56 613 GLU A O 1
ATOM 4684 N N . VAL A 1 614 ? 25.196 10.319 -25.329 1.00 88.31 614 VAL A N 1
ATOM 4685 C CA . VAL A 1 614 ? 24.863 9.041 -24.671 1.00 88.31 614 VAL A CA 1
ATOM 4686 C C . VAL A 1 614 ? 24.805 9.212 -23.152 1.00 88.31 614 VAL A C 1
ATOM 4688 O O . VAL A 1 614 ? 23.854 8.745 -22.524 1.00 88.31 614 VAL A O 1
ATOM 4691 N N . VAL A 1 615 ? 25.770 9.930 -22.568 1.00 86.88 615 VAL A N 1
ATOM 4692 C CA . VAL A 1 615 ? 25.800 10.227 -21.125 1.00 86.88 615 VAL A CA 1
ATOM 4693 C C . VAL A 1 615 ? 24.612 11.114 -20.726 1.00 86.88 615 VAL A C 1
ATOM 4695 O O . VAL A 1 615 ? 23.928 10.816 -19.747 1.00 86.88 615 VAL A O 1
ATOM 4698 N N . LEU A 1 616 ? 24.305 12.147 -21.519 1.00 87.75 616 LEU A N 1
ATOM 4699 C CA . LEU A 1 616 ? 23.164 13.042 -21.305 1.00 87.75 616 LEU A CA 1
ATOM 4700 C C . LEU A 1 616 ? 21.825 12.286 -21.311 1.00 87.75 616 LEU A C 1
ATOM 4702 O O . LEU A 1 616 ? 21.030 12.430 -20.381 1.00 87.75 616 LEU A O 1
ATOM 4706 N N . TYR A 1 617 ? 21.569 11.457 -22.327 1.00 90.12 617 TYR A N 1
ATOM 4707 C CA . TYR A 1 617 ? 20.315 10.708 -22.407 1.00 90.12 617 TYR A CA 1
ATOM 4708 C C . TYR A 1 617 ? 20.221 9.630 -21.316 1.00 90.12 617 TYR A C 1
ATOM 4710 O O . TYR A 1 617 ? 19.160 9.502 -20.702 1.00 90.12 617 TYR A O 1
ATOM 4718 N N . MET A 1 618 ? 21.317 8.929 -20.986 1.00 88.88 618 MET A N 1
ATOM 4719 C CA . MET A 1 618 ? 21.361 8.014 -19.833 1.00 88.88 618 MET A CA 1
ATOM 4720 C C . MET A 1 618 ? 21.036 8.725 -18.510 1.00 88.88 618 MET A C 1
ATOM 4722 O O . MET A 1 618 ? 20.307 8.165 -17.689 1.00 88.88 618 MET A O 1
ATOM 4726 N N . ALA A 1 619 ? 21.510 9.959 -18.304 1.00 88.75 619 ALA A N 1
ATOM 4727 C CA . ALA A 1 619 ? 21.188 10.746 -17.114 1.00 88.75 619 ALA A CA 1
ATOM 4728 C C . ALA A 1 619 ? 19.688 11.083 -17.043 1.00 88.75 619 ALA A C 1
ATOM 4730 O O . ALA A 1 619 ? 19.046 10.805 -16.029 1.00 88.75 619 ALA A O 1
ATOM 4731 N N . VAL A 1 620 ? 19.094 11.584 -18.135 1.00 91.38 620 VAL A N 1
ATOM 4732 C CA . VAL A 1 620 ? 17.644 11.864 -18.215 1.00 91.38 620 VAL A CA 1
ATOM 4733 C C . VAL A 1 620 ? 16.813 10.601 -17.961 1.00 91.38 620 VAL A C 1
ATOM 4735 O O . VAL A 1 620 ? 15.844 10.637 -17.202 1.00 91.38 620 VAL A O 1
ATOM 4738 N N . ALA A 1 621 ? 17.202 9.461 -18.538 1.00 91.44 621 ALA A N 1
ATOM 4739 C CA . ALA A 1 621 ? 16.480 8.204 -18.360 1.00 91.44 621 ALA A CA 1
ATOM 4740 C C . ALA A 1 621 ? 16.660 7.578 -16.965 1.00 91.44 621 ALA A C 1
ATOM 4742 O O . ALA A 1 621 ? 15.757 6.890 -16.486 1.00 91.44 621 ALA A O 1
ATOM 4743 N N . SER A 1 622 ? 17.778 7.852 -16.287 1.00 88.94 622 SER A N 1
ATOM 4744 C CA . SER A 1 622 ? 17.991 7.481 -14.881 1.00 88.94 622 SER A CA 1
ATOM 4745 C C . SER A 1 622 ? 17.152 8.355 -13.942 1.00 88.94 622 SER A C 1
ATOM 4747 O O . SER A 1 622 ? 16.469 7.831 -13.067 1.00 88.94 622 SER A O 1
ATOM 4749 N N . ILE A 1 623 ? 17.098 9.672 -14.177 1.00 89.88 623 ILE A N 1
ATOM 4750 C CA . ILE A 1 623 ? 16.212 10.597 -13.448 1.00 89.88 623 ILE A CA 1
ATOM 4751 C C . ILE A 1 623 ? 14.742 10.184 -13.622 1.00 89.88 623 ILE A C 1
ATOM 4753 O O . ILE A 1 623 ? 13.998 10.117 -12.646 1.00 89.88 623 ILE A O 1
ATOM 4757 N N . GLY A 1 624 ? 14.326 9.828 -14.840 1.00 91.00 624 GLY A N 1
ATOM 4758 C CA . GLY A 1 624 ? 12.982 9.313 -15.107 1.00 91.00 624 GLY A CA 1
ATOM 4759 C C . GLY A 1 624 ? 12.678 7.967 -14.428 1.00 91.00 624 GLY A C 1
ATOM 4760 O O . GLY A 1 624 ? 11.541 7.726 -14.024 1.00 91.00 624 GLY A O 1
ATOM 4761 N N . MET A 1 625 ? 13.688 7.109 -14.236 1.00 89.19 625 MET A N 1
ATOM 4762 C CA . MET A 1 625 ? 13.559 5.885 -13.437 1.00 89.19 625 MET A CA 1
ATOM 4763 C C . MET A 1 625 ? 13.354 6.221 -11.952 1.00 89.19 625 MET A C 1
ATOM 4765 O O . MET A 1 625 ? 12.424 5.697 -11.348 1.00 89.19 625 MET A O 1
ATOM 4769 N N . PHE A 1 626 ? 14.137 7.143 -11.379 1.00 85.56 626 PHE A N 1
ATOM 4770 C CA . PHE A 1 626 ? 13.964 7.598 -9.989 1.00 85.56 626 PHE A CA 1
ATOM 4771 C C . PHE A 1 626 ? 12.670 8.396 -9.753 1.00 85.56 626 PHE A C 1
ATOM 4773 O O . PHE A 1 626 ? 12.161 8.423 -8.638 1.00 85.56 626 PHE A O 1
ATOM 4780 N N . ALA A 1 627 ? 12.091 9.002 -10.794 1.00 89.00 627 ALA A N 1
ATOM 4781 C CA . ALA A 1 627 ? 10.766 9.618 -10.728 1.00 89.00 627 ALA A CA 1
ATOM 4782 C C . ALA A 1 627 ? 9.612 8.591 -10.660 1.00 89.00 627 ALA A C 1
ATOM 4784 O O . ALA A 1 627 ? 8.475 8.983 -10.378 1.00 89.00 627 ALA A O 1
ATOM 4785 N N . THR A 1 628 ? 9.878 7.302 -10.915 1.00 91.50 628 THR A N 1
ATOM 4786 C CA . THR A 1 628 ? 8.890 6.210 -10.845 1.00 91.50 628 THR A CA 1
ATOM 4787 C C . THR A 1 628 ? 8.668 5.796 -9.378 1.00 91.50 628 THR A C 1
ATOM 4789 O O . THR A 1 628 ? 9.619 5.326 -8.759 1.00 91.50 628 THR A O 1
ATOM 4792 N N . PRO A 1 629 ? 7.453 5.923 -8.796 1.00 87.75 629 PRO A N 1
ATOM 4793 C CA . PRO A 1 629 ? 7.241 5.690 -7.361 1.00 87.75 629 PRO A CA 1
ATOM 4794 C C . PRO A 1 629 ? 7.372 4.218 -6.959 1.00 87.75 629 PRO A C 1
ATOM 4796 O O .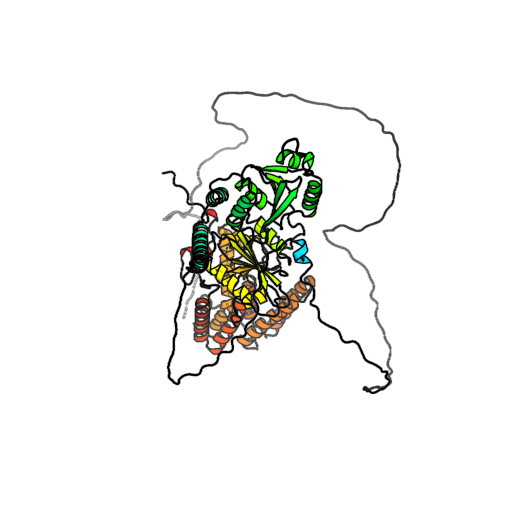 PRO A 1 629 ? 7.956 3.900 -5.929 1.00 87.75 629 PRO A O 1
ATOM 4799 N N . SER A 1 630 ? 6.853 3.301 -7.781 1.00 89.62 630 SER A N 1
ATOM 4800 C CA . SER A 1 630 ? 7.086 1.867 -7.597 1.00 89.62 630 SER A CA 1
ATOM 4801 C C . SER A 1 630 ? 8.488 1.495 -8.093 1.00 89.62 630 SER A C 1
ATOM 4803 O O . SER A 1 630 ? 8.783 1.597 -9.286 1.00 89.62 630 SER A O 1
ATOM 4805 N N . TYR A 1 631 ? 9.340 1.020 -7.180 1.00 87.69 631 TYR A N 1
ATOM 4806 C CA . TYR A 1 631 ? 10.687 0.545 -7.509 1.00 87.69 631 TYR A CA 1
ATOM 4807 C C . TYR A 1 631 ? 10.661 -0.598 -8.538 1.00 87.69 631 TYR A C 1
ATOM 4809 O O . TYR A 1 631 ? 11.398 -0.553 -9.526 1.00 87.69 631 TYR A O 1
ATOM 4817 N N . GLU A 1 632 ? 9.765 -1.573 -8.361 1.00 90.00 632 GLU A N 1
ATOM 4818 C CA . GLU A 1 632 ? 9.604 -2.694 -9.294 1.00 90.00 632 GLU A CA 1
ATOM 4819 C C . GLU A 1 632 ? 9.147 -2.232 -10.683 1.00 90.00 632 GLU A C 1
ATOM 4821 O O . GLU A 1 632 ? 9.682 -2.695 -11.687 1.00 90.00 632 GLU A O 1
ATOM 4826 N N . LEU A 1 633 ? 8.241 -1.248 -10.770 1.00 93.38 633 LEU A N 1
ATOM 4827 C CA . LEU A 1 633 ? 7.864 -0.643 -12.053 1.00 93.38 633 LEU A CA 1
ATOM 4828 C C . LEU A 1 633 ? 9.060 0.052 -12.728 1.00 93.38 633 LEU A C 1
ATOM 4830 O O . LEU A 1 633 ? 9.213 -0.022 -13.948 1.00 93.38 633 LEU A O 1
ATOM 4834 N N . GLY A 1 634 ? 9.930 0.699 -11.946 1.00 92.38 634 GLY A N 1
ATOM 4835 C CA . GLY A 1 634 ? 11.178 1.285 -12.440 1.00 92.38 634 GLY A CA 1
ATOM 4836 C C . GLY A 1 634 ? 12.117 0.236 -13.046 1.00 92.38 634 GLY A C 1
ATOM 4837 O O . GLY A 1 634 ? 12.652 0.448 -14.136 1.00 92.38 634 GLY A O 1
ATOM 4838 N N . LEU A 1 635 ? 12.278 -0.917 -12.384 1.00 91.19 635 LEU A N 1
ATOM 4839 C CA . LEU A 1 635 ? 13.033 -2.061 -12.915 1.00 91.19 635 LEU A CA 1
ATOM 4840 C C . LEU A 1 635 ? 12.385 -2.632 -14.187 1.00 91.19 635 LEU A C 1
ATOM 4842 O O . LEU A 1 635 ? 13.081 -2.840 -15.181 1.00 91.19 635 LEU A O 1
ATOM 4846 N N . ALA A 1 636 ? 11.061 -2.815 -14.198 1.00 93.44 636 ALA A N 1
ATOM 4847 C CA . ALA A 1 636 ? 10.314 -3.325 -15.348 1.00 93.44 636 ALA A CA 1
ATOM 4848 C C . ALA A 1 636 ? 10.514 -2.453 -16.599 1.00 93.44 636 ALA A C 1
ATOM 4850 O O . ALA A 1 636 ? 10.911 -2.946 -17.658 1.00 93.44 636 ALA A O 1
ATOM 4851 N N . ASN A 1 637 ? 10.330 -1.137 -16.453 1.00 94.38 637 ASN A N 1
ATOM 4852 C CA . ASN A 1 637 ? 10.521 -0.163 -17.530 1.00 94.38 637 ASN A CA 1
ATOM 4853 C C . ASN A 1 637 ? 11.975 -0.130 -18.038 1.00 94.38 637 ASN A C 1
ATOM 4855 O O . ASN A 1 637 ? 12.203 0.088 -19.229 1.00 94.38 637 ASN A O 1
ATOM 4859 N N . ARG A 1 638 ? 12.966 -0.397 -17.173 1.00 92.31 638 ARG A N 1
ATOM 4860 C CA . ARG A 1 638 ? 14.381 -0.516 -17.564 1.00 92.31 638 ARG A CA 1
ATOM 4861 C C . ARG A 1 638 ? 14.667 -1.786 -18.376 1.00 92.31 638 ARG A C 1
ATOM 4863 O O . ARG A 1 638 ? 15.352 -1.699 -19.394 1.00 92.31 638 ARG A O 1
ATOM 4870 N N . ILE A 1 639 ? 14.119 -2.941 -17.991 1.00 93.31 639 ILE A N 1
ATOM 4871 C CA . ILE A 1 639 ? 14.230 -4.170 -18.801 1.00 93.31 639 ILE A CA 1
ATOM 4872 C C . ILE A 1 639 ? 13.582 -3.958 -20.176 1.00 93.31 639 ILE A C 1
ATOM 4874 O O . ILE A 1 639 ? 14.170 -4.311 -21.199 1.00 93.31 639 ILE A O 1
ATOM 4878 N N . VAL A 1 640 ? 12.425 -3.294 -20.226 1.00 94.12 640 VAL A N 1
ATOM 4879 C CA . VAL A 1 640 ? 11.768 -2.928 -21.489 1.00 94.12 640 VAL A CA 1
ATOM 4880 C C . VAL A 1 640 ? 12.606 -1.949 -22.319 1.00 94.12 640 VAL A C 1
ATOM 4882 O O . VAL A 1 640 ? 12.752 -2.175 -23.520 1.00 94.12 640 VAL A O 1
ATOM 4885 N N . ARG A 1 641 ? 13.231 -0.923 -21.718 1.00 94.50 641 ARG A N 1
ATOM 4886 C CA . ARG A 1 641 ? 14.193 -0.040 -22.411 1.00 94.50 641 ARG A CA 1
ATOM 4887 C C . ARG A 1 641 ? 15.316 -0.842 -23.076 1.00 94.50 641 ARG A C 1
ATOM 4889 O O . ARG A 1 641 ? 15.625 -0.595 -24.241 1.00 94.50 641 ARG A O 1
ATOM 4896 N N . LEU A 1 642 ? 15.904 -1.805 -22.365 1.00 93.75 642 LEU A N 1
ATOM 4897 C CA . LEU A 1 642 ? 16.995 -2.637 -22.881 1.00 93.75 642 LEU A CA 1
ATOM 4898 C C . LEU A 1 642 ? 16.532 -3.545 -24.036 1.00 93.75 642 LEU A C 1
ATOM 4900 O O . LEU A 1 642 ? 17.215 -3.634 -25.057 1.00 93.75 642 LEU A O 1
ATOM 4904 N N . VAL A 1 643 ? 15.343 -4.148 -23.933 1.00 94.62 643 VAL A N 1
ATOM 4905 C CA . VAL A 1 643 ? 14.735 -4.925 -25.031 1.00 94.62 643 VAL A CA 1
ATOM 4906 C C . VAL A 1 643 ? 14.451 -4.041 -26.253 1.00 94.62 643 VAL A C 1
ATOM 4908 O O . VAL A 1 643 ? 14.750 -4.443 -27.377 1.00 94.62 643 VAL A O 1
ATOM 4911 N N . LEU A 1 644 ? 13.939 -2.820 -26.058 1.00 95.31 644 LEU A N 1
ATOM 4912 C CA . LEU A 1 644 ? 13.697 -1.864 -27.145 1.00 95.31 644 LEU A CA 1
ATOM 4913 C C . LEU A 1 644 ? 15.001 -1.384 -27.805 1.00 95.31 644 LEU A C 1
ATOM 4915 O O . LEU A 1 644 ? 15.035 -1.262 -29.028 1.00 95.31 644 LEU A O 1
ATOM 4919 N N . LEU A 1 645 ? 16.081 -1.166 -27.044 1.00 94.75 645 LEU A N 1
ATOM 4920 C CA . LEU A 1 645 ? 17.409 -0.845 -27.590 1.00 94.75 645 LEU A CA 1
ATOM 4921 C C . LEU A 1 645 ? 17.944 -1.972 -28.487 1.00 94.75 645 LEU A C 1
ATOM 4923 O O . LEU A 1 645 ? 18.410 -1.708 -29.595 1.00 94.75 645 LEU A O 1
ATOM 4927 N N . ILE A 1 646 ? 17.833 -3.230 -28.049 1.00 95.25 646 ILE A N 1
ATOM 4928 C CA . ILE A 1 646 ? 18.247 -4.395 -28.847 1.00 95.25 646 ILE A CA 1
ATOM 4929 C C . ILE A 1 646 ? 17.360 -4.547 -30.095 1.00 95.25 646 ILE A C 1
ATOM 4931 O O . ILE A 1 646 ? 17.876 -4.798 -31.185 1.00 95.25 646 ILE A O 1
ATOM 4935 N N . ALA A 1 647 ? 16.045 -4.333 -29.976 1.00 95.44 647 ALA A N 1
ATOM 4936 C CA . ALA A 1 647 ? 15.124 -4.375 -31.112 1.00 95.44 647 ALA A CA 1
ATOM 4937 C C . ALA A 1 647 ? 15.428 -3.282 -32.155 1.00 95.44 647 ALA A C 1
ATOM 4939 O O . ALA A 1 647 ? 15.451 -3.574 -33.350 1.00 95.44 647 ALA A O 1
ATOM 4940 N N . VAL A 1 648 ? 15.725 -2.050 -31.722 1.00 95.12 648 VAL A N 1
ATOM 4941 C CA . VAL A 1 648 ? 16.176 -0.950 -32.598 1.00 95.12 648 VAL A CA 1
ATOM 4942 C C . VAL A 1 648 ? 17.518 -1.275 -33.256 1.00 95.12 648 VAL A C 1
ATOM 4944 O O . VAL A 1 648 ? 17.691 -1.012 -34.443 1.00 95.12 648 VAL A O 1
ATOM 4947 N N . ALA A 1 649 ? 18.455 -1.892 -32.537 1.00 93.00 649 ALA A N 1
ATOM 4948 C CA . ALA A 1 649 ? 19.746 -2.269 -33.107 1.00 93.00 649 ALA A CA 1
ATOM 4949 C C . ALA A 1 649 ? 19.648 -3.364 -34.180 1.00 93.00 649 ALA A C 1
ATOM 4951 O O . ALA A 1 649 ? 20.357 -3.302 -35.182 1.00 93.00 649 ALA A O 1
ATOM 4952 N N . ALA A 1 650 ? 18.787 -4.364 -33.970 1.00 94.00 650 ALA A N 1
ATOM 4953 C CA . ALA A 1 650 ? 18.641 -5.508 -34.870 1.00 94.00 650 ALA A CA 1
ATOM 4954 C C . ALA A 1 650 ? 17.682 -5.247 -36.046 1.00 94.00 650 ALA A C 1
ATOM 4956 O O . ALA A 1 650 ? 17.899 -5.766 -37.139 1.00 94.00 650 ALA A O 1
ATOM 4957 N N . PHE A 1 651 ? 16.623 -4.461 -35.827 1.00 94.06 651 PHE A N 1
ATOM 4958 C CA . PHE A 1 651 ? 15.511 -4.298 -36.772 1.00 94.06 651 PHE A CA 1
ATOM 4959 C C . PHE A 1 651 ? 15.096 -2.837 -37.012 1.00 94.06 651 PHE A C 1
ATOM 4961 O O . PHE A 1 651 ? 14.071 -2.605 -37.650 1.00 94.06 651 PHE A O 1
ATOM 4968 N N . GLN A 1 652 ? 15.855 -1.851 -36.522 1.00 93.50 652 GLN A N 1
ATOM 4969 C CA . GLN A 1 652 ? 15.677 -0.423 -36.827 1.00 93.50 652 GLN A CA 1
ATOM 4970 C C . GLN A 1 652 ? 14.231 0.070 -36.594 1.00 93.50 652 GLN A C 1
ATOM 4972 O O . GLN A 1 652 ? 13.667 -0.159 -35.519 1.00 93.50 652 GLN A O 1
ATOM 4977 N N . VAL A 1 653 ? 13.617 0.751 -37.573 1.00 93.38 653 VAL A N 1
ATOM 4978 C CA . VAL A 1 653 ? 12.254 1.307 -37.462 1.00 93.38 653 VAL A CA 1
ATOM 4979 C C . VAL A 1 653 ? 11.202 0.204 -37.236 1.00 93.38 653 VAL A C 1
ATOM 4981 O O . VAL A 1 653 ? 10.434 0.332 -36.278 1.00 93.38 653 VAL A O 1
ATOM 4984 N N . PRO A 1 654 ? 11.174 -0.910 -38.007 1.00 94.75 654 PRO A N 1
ATOM 4985 C CA . PRO A 1 654 ? 10.370 -2.085 -37.658 1.00 94.75 654 PRO A CA 1
ATOM 4986 C C . PRO A 1 654 ? 10.586 -2.577 -36.223 1.00 94.75 654 PRO A C 1
ATOM 4988 O O . PRO A 1 654 ? 9.614 -2.893 -35.544 1.00 94.75 654 PRO A O 1
ATOM 4991 N N . GLY A 1 655 ? 11.830 -2.600 -35.739 1.00 94.69 655 GLY A N 1
ATOM 4992 C CA . GLY A 1 655 ? 12.176 -3.021 -34.380 1.00 94.69 655 GLY A CA 1
ATOM 4993 C C . GLY A 1 655 ? 11.509 -2.183 -33.297 1.00 94.69 655 GLY A C 1
ATOM 4994 O O . GLY A 1 655 ? 10.885 -2.734 -32.388 1.00 94.69 655 GLY A O 1
ATOM 4995 N N . PHE A 1 656 ? 11.570 -0.855 -33.427 1.00 95.12 656 PHE A N 1
ATOM 4996 C CA . PHE A 1 656 ? 10.879 0.059 -32.517 1.00 95.12 656 PHE A CA 1
ATOM 4997 C C . PHE A 1 656 ? 9.358 -0.132 -32.571 1.00 95.12 656 PHE A C 1
ATOM 4999 O O . PHE A 1 656 ? 8.714 -0.318 -31.537 1.00 95.12 656 PHE A O 1
ATOM 5006 N N . MET A 1 657 ? 8.774 -0.139 -33.773 1.00 96.00 657 MET A N 1
ATOM 5007 C CA . MET A 1 657 ? 7.320 -0.232 -33.951 1.00 96.00 657 MET A CA 1
ATOM 5008 C C . MET A 1 657 ? 6.754 -1.571 -33.461 1.00 96.00 657 MET A C 1
ATOM 5010 O O . MET A 1 657 ? 5.727 -1.595 -32.782 1.00 96.00 657 MET A O 1
ATOM 5014 N N . ILE A 1 658 ? 7.428 -2.688 -33.745 1.00 96.19 658 ILE A N 1
ATOM 5015 C CA . ILE A 1 658 ? 7.015 -4.018 -33.283 1.00 96.19 658 ILE A CA 1
ATOM 5016 C C . ILE A 1 658 ? 7.221 -4.139 -31.769 1.00 96.19 658 ILE A C 1
ATOM 5018 O O . ILE A 1 658 ? 6.300 -4.563 -31.077 1.00 96.19 658 ILE A O 1
ATOM 5022 N N . GLY A 1 659 ? 8.369 -3.716 -31.229 1.00 95.44 659 GLY A N 1
ATOM 5023 C CA . GLY A 1 659 ? 8.652 -3.793 -29.792 1.00 95.44 659 GLY A CA 1
ATOM 5024 C C . GLY A 1 659 ? 7.664 -2.990 -28.937 1.00 95.44 659 GLY A C 1
ATOM 5025 O O . GLY A 1 659 ? 7.121 -3.508 -27.962 1.00 95.44 659 GLY A O 1
ATOM 5026 N N . THR A 1 660 ? 7.360 -1.752 -29.336 1.00 94.88 660 THR A N 1
ATOM 5027 C CA . THR A 1 660 ? 6.375 -0.891 -28.649 1.00 94.88 660 THR A CA 1
ATOM 5028 C C . THR A 1 660 ? 4.934 -1.394 -28.799 1.00 94.88 660 THR A C 1
ATOM 5030 O O . THR A 1 660 ? 4.143 -1.299 -27.857 1.00 94.88 660 THR A O 1
ATOM 5033 N N . THR A 1 661 ? 4.590 -2.004 -29.938 1.00 95.75 661 THR A N 1
ATOM 5034 C CA . THR A 1 661 ? 3.286 -2.661 -30.135 1.00 95.75 661 THR A CA 1
ATOM 5035 C C . THR A 1 661 ? 3.151 -3.911 -29.261 1.00 95.75 661 THR A C 1
ATOM 5037 O O . THR A 1 661 ? 2.141 -4.067 -28.576 1.00 95.75 661 THR A O 1
ATOM 5040 N N . LEU A 1 662 ? 4.172 -4.775 -29.218 1.00 94.88 662 LEU A N 1
ATOM 5041 C CA . LEU A 1 662 ? 4.188 -5.979 -28.380 1.00 94.88 662 LEU A CA 1
ATOM 5042 C C . LEU A 1 662 ? 4.113 -5.640 -26.887 1.00 94.88 662 LEU A C 1
ATOM 5044 O O . LEU A 1 662 ? 3.333 -6.267 -26.176 1.00 94.88 662 LEU A O 1
ATOM 5048 N N . LEU A 1 663 ? 4.839 -4.614 -26.430 1.00 93.56 663 LEU A N 1
ATOM 5049 C CA . LEU A 1 663 ? 4.726 -4.078 -25.069 1.00 93.56 663 LEU A CA 1
ATOM 5050 C C . LEU A 1 663 ? 3.284 -3.655 -24.750 1.00 93.56 663 LEU A C 1
ATOM 5052 O O . LEU A 1 663 ? 2.734 -4.018 -23.712 1.00 93.56 663 LEU A O 1
ATOM 5056 N N . THR A 1 664 ? 2.654 -2.913 -25.662 1.00 93.19 664 THR A N 1
ATOM 5057 C CA . THR A 1 664 ? 1.286 -2.412 -25.484 1.00 93.19 664 THR A CA 1
ATOM 5058 C C . THR A 1 664 ? 0.275 -3.561 -25.424 1.00 93.19 664 THR A C 1
ATOM 5060 O O . THR A 1 664 ? -0.615 -3.551 -24.572 1.00 93.19 664 THR A O 1
ATOM 5063 N N . ILE A 1 665 ? 0.426 -4.581 -26.279 1.00 93.50 665 ILE A N 1
ATOM 5064 C CA . ILE A 1 665 ? -0.385 -5.808 -26.247 1.00 93.50 665 ILE A CA 1
ATOM 5065 C C . ILE A 1 665 ? -0.180 -6.543 -24.918 1.00 93.50 665 ILE A C 1
ATOM 5067 O O . ILE A 1 665 ? -1.164 -6.828 -24.240 1.00 93.50 665 ILE A O 1
ATOM 5071 N N . PHE A 1 666 ? 1.070 -6.786 -24.515 1.00 92.56 666 PHE A N 1
ATOM 5072 C CA . PHE A 1 666 ? 1.434 -7.485 -23.279 1.00 92.56 666 PHE A CA 1
ATOM 5073 C C . PHE A 1 666 ? 0.760 -6.852 -22.052 1.00 92.56 666 PHE A C 1
ATOM 5075 O O . PHE A 1 666 ? -0.038 -7.507 -21.373 1.00 92.56 666 PHE A O 1
ATOM 5082 N N . LEU A 1 667 ? 0.976 -5.549 -21.839 1.00 91.94 667 LEU A N 1
ATOM 5083 C CA . LEU A 1 667 ? 0.373 -4.789 -20.739 1.00 91.94 667 LEU A CA 1
ATOM 5084 C C . LEU A 1 667 ? -1.166 -4.822 -20.775 1.00 91.94 667 LEU A C 1
ATOM 5086 O O . LEU A 1 667 ? -1.807 -4.889 -19.729 1.00 91.94 667 LEU A O 1
ATOM 5090 N N . THR A 1 668 ? -1.763 -4.815 -21.970 1.00 90.94 668 THR A N 1
ATOM 5091 C CA . THR A 1 668 ? -3.224 -4.860 -22.164 1.00 90.94 668 THR A CA 1
ATOM 5092 C C . THR A 1 668 ? -3.824 -6.246 -21.912 1.00 90.94 668 THR A C 1
ATOM 5094 O O . THR A 1 668 ? -4.957 -6.350 -21.443 1.00 90.94 668 THR A O 1
ATOM 5097 N N . THR A 1 669 ? -3.091 -7.322 -22.212 1.00 88.19 669 THR A N 1
ATOM 5098 C CA . THR A 1 669 ? -3.542 -8.699 -21.941 1.00 88.19 669 THR A CA 1
ATOM 5099 C C . THR A 1 669 ? -3.480 -9.067 -20.459 1.00 88.19 669 THR A C 1
ATOM 5101 O O . THR A 1 669 ? -4.241 -9.924 -20.006 1.00 88.19 669 THR A O 1
ATOM 5104 N N . HIS A 1 670 ? -2.612 -8.404 -19.694 1.00 87.25 670 HIS A N 1
ATOM 5105 C CA . HIS A 1 670 ? -2.405 -8.669 -18.276 1.00 87.25 670 HIS A CA 1
ATOM 5106 C C . HIS A 1 670 ? -3.522 -8.113 -17.368 1.00 87.25 670 HIS A C 1
ATOM 5108 O O . HIS A 1 670 ? -4.157 -7.089 -17.637 1.00 87.25 670 HIS A O 1
ATOM 5114 N N . ARG A 1 671 ? -3.774 -8.818 -16.257 1.00 85.38 671 ARG A N 1
ATOM 5115 C CA . ARG A 1 671 ? -4.821 -8.500 -15.274 1.00 85.38 671 ARG A CA 1
ATOM 5116 C C . ARG A 1 671 ? -4.321 -8.699 -13.845 1.00 85.38 671 ARG A C 1
ATOM 5118 O O . ARG A 1 671 ? -3.897 -9.800 -13.508 1.00 85.38 671 ARG A O 1
ATOM 5125 N N . SER A 1 672 ? -4.474 -7.680 -13.000 1.00 83.44 672 SER A N 1
ATOM 5126 C CA . SER A 1 672 ? -4.354 -7.805 -11.539 1.00 83.44 672 SER A CA 1
ATOM 5127 C C . SER A 1 672 ? -5.737 -8.144 -10.973 1.00 83.44 672 SER A C 1
ATOM 5129 O O . SER A 1 672 ? -6.696 -7.433 -11.262 1.00 83.44 672 SER A O 1
ATOM 5131 N N . TYR A 1 673 ? -5.866 -9.264 -10.252 1.00 77.19 673 TYR A N 1
ATOM 5132 C CA . TYR A 1 673 ? -7.084 -9.746 -9.564 1.00 77.19 673 TYR A CA 1
ATOM 5133 C C . TYR A 1 673 ? -8.423 -9.356 -10.220 1.00 77.19 673 TYR A C 1
ATOM 5135 O O . TYR A 1 673 ? -9.187 -8.531 -9.724 1.00 77.19 673 TYR A O 1
ATOM 5143 N N . ASN A 1 674 ? -8.718 -9.975 -11.369 1.00 78.38 674 ASN A N 1
ATOM 5144 C CA . ASN A 1 674 ? -9.970 -9.786 -12.120 1.00 78.38 674 ASN A CA 1
ATOM 5145 C C . ASN A 1 674 ? -10.238 -8.332 -12.602 1.00 78.38 674 ASN A C 1
ATOM 5147 O O . ASN A 1 674 ? -11.356 -8.003 -13.011 1.00 78.38 674 ASN A O 1
ATOM 5151 N N . SER A 1 675 ? -9.214 -7.475 -12.606 1.00 84.69 675 SER A N 1
ATOM 5152 C CA . SER A 1 675 ? -9.216 -6.103 -13.130 1.00 84.69 675 SER A CA 1
ATOM 5153 C C . SER A 1 675 ? -8.201 -5.950 -14.270 1.00 84.69 675 SER A C 1
ATOM 5155 O O . SER A 1 675 ? -7.209 -6.673 -14.334 1.00 84.69 675 SER A O 1
ATOM 5157 N N . SER A 1 676 ? -8.453 -5.036 -15.214 1.00 90.19 676 SER A N 1
ATOM 5158 C CA . SER A 1 676 ? -7.536 -4.781 -16.340 1.00 90.19 676 SER A CA 1
ATOM 5159 C C . SER A 1 676 ? -6.337 -3.959 -15.875 1.00 90.19 676 SER A C 1
ATOM 5161 O O . SER A 1 676 ? -6.534 -2.869 -15.339 1.00 90.19 676 SER A O 1
ATOM 5163 N N . TYR A 1 677 ? -5.110 -4.433 -16.115 1.00 91.69 677 TYR A N 1
ATOM 5164 C CA . TYR A 1 677 ? -3.899 -3.731 -15.667 1.00 91.69 677 TYR A CA 1
ATOM 5165 C C . TYR A 1 677 ? -3.728 -2.357 -16.340 1.00 91.69 677 TYR A C 1
ATOM 5167 O O . TYR A 1 677 ? -3.233 -1.416 -15.721 1.00 91.69 677 TYR A O 1
ATOM 5175 N N . MET A 1 678 ? -4.218 -2.213 -17.577 1.00 92.44 678 MET A N 1
ATOM 5176 C CA . MET A 1 678 ? -4.210 -0.960 -18.344 1.00 92.44 678 MET A CA 1
ATOM 5177 C C . MET A 1 678 ? -5.467 -0.090 -18.158 1.00 92.44 678 MET A C 1
ATOM 5179 O O . MET A 1 678 ? -5.649 0.877 -18.899 1.00 92.44 678 MET A O 1
ATOM 5183 N N . TRP A 1 679 ? -6.352 -0.369 -17.194 1.00 91.75 679 TRP A N 1
ATOM 5184 C CA . TRP A 1 679 ? -7.443 0.565 -16.869 1.00 91.75 679 TRP A CA 1
ATOM 5185 C C . TRP A 1 679 ? -6.861 1.889 -16.329 1.00 91.75 679 TRP A C 1
ATOM 5187 O O . TRP A 1 679 ? -5.913 1.831 -15.549 1.00 91.75 679 TRP A O 1
ATOM 5197 N N . PRO A 1 680 ? -7.382 3.081 -16.696 1.00 90.62 680 PRO A N 1
ATOM 5198 C CA . PRO A 1 680 ? -8.558 3.373 -17.522 1.00 90.62 680 PRO A CA 1
ATOM 5199 C C . PRO A 1 680 ? -8.240 3.658 -19.001 1.00 90.62 680 PRO A C 1
ATOM 5201 O O . PRO A 1 680 ? -9.065 4.255 -19.694 1.00 90.62 680 PRO A O 1
ATOM 5204 N N . PHE A 1 681 ? -7.056 3.283 -19.496 1.00 89.69 681 PHE A N 1
ATOM 5205 C CA . PHE A 1 681 ? -6.728 3.356 -20.925 1.00 89.69 681 PHE A CA 1
ATOM 5206 C C . PHE A 1 681 ? -7.439 2.240 -21.699 1.00 89.69 681 PHE A C 1
ATOM 5208 O O . PHE A 1 681 ? -8.110 2.515 -22.691 1.00 89.69 681 PHE A O 1
ATOM 5215 N N . ILE A 1 682 ? -7.362 0.995 -21.212 1.00 89.88 682 ILE A N 1
ATOM 5216 C CA . ILE A 1 682 ? -8.074 -0.167 -21.763 1.00 89.88 682 ILE A CA 1
ATOM 5217 C C . ILE A 1 682 ? -8.659 -1.017 -20.612 1.00 89.88 682 ILE A C 1
ATOM 5219 O O . ILE A 1 682 ? -7.897 -1.540 -19.795 1.00 89.88 682 ILE A O 1
ATOM 5223 N N . PRO A 1 683 ? -9.994 -1.207 -20.529 1.00 88.38 683 PRO A N 1
ATOM 5224 C CA . PRO A 1 683 ? -11.024 -0.556 -21.342 1.00 88.38 683 PRO A CA 1
ATOM 5225 C C . PRO A 1 683 ? -11.065 0.958 -21.083 1.00 88.38 683 PRO A C 1
ATOM 5227 O O . PRO A 1 683 ? -10.881 1.405 -19.950 1.00 88.38 683 PRO A O 1
ATOM 5230 N N . PHE A 1 684 ? -11.303 1.740 -22.139 1.00 90.50 684 PHE A N 1
ATOM 5231 C CA . PHE A 1 684 ? -11.199 3.196 -22.078 1.00 90.50 684 PHE A CA 1
ATOM 5232 C C . PHE A 1 684 ? -12.319 3.827 -21.243 1.00 90.50 684 PHE A C 1
ATOM 5234 O O . PHE A 1 684 ? -13.502 3.668 -21.546 1.00 90.50 684 PHE A O 1
ATOM 5241 N N . ASN A 1 685 ? -11.949 4.594 -20.217 1.00 90.56 685 ASN A N 1
ATOM 5242 C CA . ASN A 1 685 ? -12.871 5.398 -19.418 1.00 90.56 685 ASN A CA 1
ATOM 5243 C C . ASN A 1 685 ? -12.372 6.848 -19.366 1.00 90.56 685 ASN A C 1
ATOM 5245 O O . ASN A 1 685 ? -11.522 7.197 -18.548 1.00 90.56 685 ASN A O 1
ATOM 5249 N N . ALA A 1 686 ? -12.936 7.706 -20.223 1.00 88.75 686 ALA A N 1
ATOM 5250 C CA . ALA A 1 686 ? -12.543 9.111 -20.347 1.00 88.75 686 ALA A CA 1
ATOM 5251 C C . ALA A 1 686 ? -12.646 9.903 -19.028 1.00 88.75 686 ALA A C 1
ATOM 5253 O O . ALA A 1 686 ? -11.788 10.741 -18.751 1.00 88.75 686 ALA A O 1
ATOM 5254 N N . LYS A 1 687 ? -13.653 9.623 -18.181 1.00 87.25 687 LYS A N 1
ATOM 5255 C CA . LYS A 1 687 ? -13.798 10.289 -16.875 1.00 87.25 687 LYS A CA 1
ATOM 5256 C C . LYS A 1 687 ? -12.627 9.923 -15.963 1.00 87.25 687 LYS A C 1
ATOM 5258 O O . LYS A 1 687 ? -11.955 10.821 -15.460 1.00 87.25 687 LYS A O 1
ATOM 5263 N N . ALA A 1 688 ? -12.365 8.630 -15.791 1.00 87.50 688 ALA A N 1
ATOM 5264 C CA . ALA A 1 688 ? -11.267 8.151 -14.956 1.00 87.50 688 ALA A CA 1
ATOM 5265 C C . ALA A 1 688 ? -9.900 8.592 -15.504 1.00 87.50 688 ALA A C 1
ATOM 5267 O O . ALA A 1 688 ? -9.072 9.086 -14.748 1.00 87.50 688 ALA A O 1
ATOM 5268 N N . MET A 1 689 ? -9.694 8.526 -16.823 1.00 90.38 689 MET A N 1
ATOM 5269 C CA . MET A 1 689 ? -8.482 9.038 -17.468 1.00 90.38 689 MET A CA 1
ATOM 5270 C C . MET A 1 689 ? -8.288 10.542 -17.210 1.00 90.38 689 MET A C 1
ATOM 5272 O O . MET A 1 689 ? -7.177 10.965 -16.908 1.00 90.38 689 MET A O 1
ATOM 5276 N N . SER A 1 690 ? -9.360 11.349 -17.226 1.00 89.25 690 SER A N 1
ATOM 5277 C CA . SER A 1 690 ? -9.276 12.774 -16.861 1.00 89.25 690 SER A CA 1
ATOM 5278 C C . SER A 1 690 ? -8.868 13.002 -15.401 1.00 89.25 690 SER A C 1
ATOM 5280 O O . SER A 1 690 ? -8.208 13.989 -15.110 1.00 89.25 690 SER A O 1
ATOM 5282 N N . GLU A 1 691 ? -9.237 12.096 -14.490 1.00 87.19 691 GLU A N 1
ATOM 5283 C CA . GLU A 1 691 ? -8.941 12.174 -13.048 1.00 87.19 691 GLU A CA 1
ATOM 5284 C C . GLU A 1 691 ? -7.533 11.657 -12.712 1.00 87.19 691 GLU A C 1
ATOM 5286 O O . GLU A 1 691 ? -6.911 12.108 -11.746 1.00 87.19 691 GLU A O 1
ATOM 5291 N N . ILE A 1 692 ? -6.997 10.776 -13.562 1.00 88.44 692 ILE A N 1
ATOM 5292 C CA . ILE A 1 692 ? -5.594 10.365 -13.542 1.00 88.44 692 ILE A CA 1
ATOM 5293 C C . ILE A 1 692 ? -4.705 11.437 -14.179 1.00 88.44 692 ILE A C 1
ATOM 5295 O O . ILE A 1 692 ? -3.704 11.785 -13.575 1.00 88.44 692 ILE A O 1
ATOM 5299 N N . LEU A 1 693 ? -5.048 12.039 -15.320 1.00 89.12 693 LEU A N 1
ATOM 5300 C CA . LEU A 1 693 ? -4.205 13.080 -15.935 1.00 89.12 693 LEU A CA 1
ATOM 5301 C C . LEU A 1 693 ? -4.295 14.447 -15.233 1.00 89.12 693 LEU A C 1
ATOM 5303 O O . LEU A 1 693 ? -3.307 15.177 -15.188 1.00 89.12 693 LEU A O 1
ATOM 5307 N N . VAL A 1 694 ? -5.456 14.806 -14.676 1.00 89.69 694 VAL A N 1
ATOM 5308 C CA . VAL A 1 694 ? -5.691 16.088 -13.991 1.00 89.69 694 VAL A CA 1
ATOM 5309 C C . VAL A 1 694 ? -6.277 15.835 -12.607 1.00 89.69 694 VAL A C 1
ATOM 5311 O O . VAL A 1 694 ? -7.384 15.313 -12.458 1.00 89.69 694 VAL A O 1
ATOM 5314 N N . ARG A 1 695 ? -5.553 16.246 -11.562 1.00 86.19 695 ARG A N 1
ATOM 5315 C CA . ARG A 1 695 ? -6.004 16.075 -10.181 1.00 86.19 695 ARG A CA 1
ATOM 5316 C C . ARG A 1 695 ? -7.136 17.053 -9.868 1.00 86.19 695 ARG A C 1
ATOM 5318 O O . ARG A 1 695 ? -6.924 18.258 -9.750 1.00 86.19 695 ARG A O 1
ATOM 5325 N N . LYS A 1 696 ? -8.341 16.517 -9.669 1.00 84.75 696 LYS A N 1
ATOM 5326 C CA . LYS A 1 696 ? -9.515 17.274 -9.204 1.00 84.75 696 LYS A CA 1
ATOM 5327 C C . LYS A 1 696 ? -9.458 17.504 -7.680 1.00 84.75 696 LYS A C 1
ATOM 5329 O O . LYS A 1 696 ? -8.824 16.718 -6.973 1.00 84.75 696 LYS A O 1
ATOM 5334 N N . PRO A 1 697 ? -10.126 18.543 -7.140 1.00 83.94 697 PRO A N 1
ATOM 5335 C CA . PRO A 1 697 ? -10.329 18.689 -5.697 1.00 83.94 697 PRO A CA 1
ATOM 5336 C C . PRO A 1 697 ? -11.086 17.486 -5.112 1.00 83.94 697 PRO A C 1
ATOM 5338 O O . PRO A 1 697 ? -11.982 16.953 -5.766 1.00 83.94 697 PRO A O 1
ATOM 5341 N N . VAL A 1 698 ? -10.786 17.099 -3.867 1.00 80.38 698 VAL A N 1
ATOM 5342 C CA . VAL A 1 698 ? -11.354 15.895 -3.216 1.00 80.38 698 VAL A CA 1
ATOM 5343 C C . VAL A 1 698 ? -12.888 15.880 -3.262 1.00 80.38 698 VAL A C 1
ATOM 5345 O O . VAL A 1 698 ? -13.473 14.909 -3.731 1.00 80.38 698 VAL A O 1
ATOM 5348 N N . LEU A 1 699 ? -13.539 16.995 -2.906 1.00 81.06 699 LEU A N 1
ATOM 5349 C CA . LEU A 1 699 ? -15.006 17.144 -2.908 1.00 81.06 699 LEU A CA 1
ATOM 5350 C C . LEU A 1 699 ? -15.660 17.042 -4.307 1.00 81.06 699 LEU A C 1
ATOM 5352 O O . LEU A 1 699 ? -16.878 16.917 -4.417 1.00 81.06 699 LEU A O 1
ATOM 5356 N N . SER A 1 700 ? -14.869 17.082 -5.386 1.00 80.06 700 SER A N 1
ATOM 5357 C CA . SER A 1 700 ? -15.333 16.844 -6.760 1.00 80.06 700 SER A CA 1
ATOM 5358 C C . SER A 1 700 ? -15.370 15.344 -7.110 1.00 80.06 700 SER A C 1
ATOM 5360 O O . SER A 1 700 ? -16.164 14.919 -7.952 1.00 80.06 700 SER A O 1
ATOM 5362 N N . SER A 1 701 ? -14.561 14.514 -6.438 1.00 79.94 701 SER A N 1
ATOM 5363 C CA . SER A 1 701 ? -14.480 13.063 -6.654 1.00 79.94 701 SER A CA 1
ATOM 5364 C C . SER A 1 701 ? -15.608 12.325 -5.918 1.00 79.94 701 SER A C 1
ATOM 5366 O O . SER A 1 701 ? -15.393 11.640 -4.924 1.00 79.94 701 SER A O 1
ATOM 5368 N N . LYS A 1 702 ? -16.847 12.465 -6.411 1.00 83.38 702 LYS A N 1
ATOM 5369 C CA . LYS A 1 702 ? -18.042 11.864 -5.782 1.00 83.38 702 LYS A CA 1
ATOM 5370 C C . LYS A 1 702 ? -18.136 10.330 -5.882 1.00 83.38 702 LYS A C 1
ATOM 5372 O O . LYS A 1 702 ? -18.966 9.745 -5.193 1.00 83.38 702 LYS A O 1
ATOM 5377 N N . THR A 1 703 ? -17.334 9.679 -6.729 1.00 83.81 703 THR A N 1
ATOM 5378 C CA . THR A 1 703 ? -17.438 8.235 -7.039 1.00 83.81 703 THR A CA 1
ATOM 5379 C C . THR A 1 703 ? -16.121 7.493 -6.826 1.00 83.81 703 THR A C 1
ATOM 5381 O O . THR A 1 703 ? -15.066 8.070 -7.096 1.00 83.81 703 THR A O 1
ATOM 5384 N N . ARG A 1 704 ? -16.170 6.217 -6.426 1.00 88.44 704 ARG A N 1
ATOM 5385 C CA . ARG A 1 704 ? -14.987 5.339 -6.329 1.00 88.44 704 ARG A CA 1
ATOM 5386 C C . ARG A 1 704 ? -14.495 4.874 -7.722 1.00 88.44 704 ARG A C 1
ATOM 5388 O O . ARG A 1 704 ? -15.197 5.069 -8.722 1.00 88.44 704 ARG A O 1
ATOM 5395 N N . PRO A 1 705 ? -13.272 4.314 -7.841 1.00 84.44 705 PRO A N 1
ATOM 5396 C CA . PRO A 1 705 ? -12.746 3.828 -9.118 1.00 84.44 705 PRO A CA 1
ATOM 5397 C C . PRO A 1 705 ? -13.534 2.620 -9.646 1.00 84.44 705 PRO A C 1
ATOM 5399 O O . PRO A 1 705 ? -13.702 1.617 -8.957 1.00 84.44 705 PRO A O 1
ATOM 5402 N N . SER A 1 706 ? -13.991 2.676 -10.901 1.00 83.50 706 SER A N 1
ATOM 5403 C CA . SER A 1 706 ? -14.942 1.682 -11.429 1.00 83.50 706 SER A CA 1
ATOM 5404 C C . SER A 1 706 ? -14.374 0.268 -11.617 1.00 83.50 706 SER A C 1
ATOM 5406 O O . SER A 1 706 ? -15.146 -0.655 -11.860 1.00 83.50 706 SER A O 1
ATOM 5408 N N . PHE A 1 707 ? -13.050 0.080 -11.564 1.00 85.06 707 PHE A N 1
ATOM 5409 C CA . PHE A 1 707 ? -12.429 -1.243 -11.712 1.00 85.06 707 PHE A CA 1
ATOM 5410 C C . PHE A 1 707 ? -12.514 -2.093 -10.437 1.00 85.06 707 PHE A C 1
ATOM 5412 O O . PHE A 1 707 ? -12.627 -3.311 -10.549 1.00 85.06 707 PHE A O 1
ATOM 5419 N N . ASN A 1 708 ? -12.579 -1.461 -9.258 1.00 85.94 708 ASN A N 1
ATOM 5420 C CA . ASN A 1 708 ? -12.733 -2.149 -7.972 1.00 85.94 708 ASN A CA 1
ATOM 5421 C C . ASN A 1 708 ? -14.105 -2.840 -7.823 1.00 85.94 708 ASN A C 1
ATOM 5423 O O . ASN A 1 708 ? -14.236 -3.722 -6.983 1.00 85.94 708 ASN A O 1
ATOM 5427 N N . LYS A 1 709 ? -15.106 -2.479 -8.651 1.00 86.44 709 LYS A N 1
ATOM 5428 C CA . LYS A 1 709 ? -16.488 -3.023 -8.641 1.00 86.44 709 LYS A CA 1
ATOM 5429 C C . LYS A 1 709 ? -17.161 -2.918 -7.263 1.00 86.44 709 LYS A C 1
ATOM 5431 O O . LYS A 1 709 ? -17.830 -3.845 -6.816 1.00 86.44 709 LYS A O 1
ATOM 5436 N N . THR A 1 710 ? -16.955 -1.787 -6.594 1.00 87.38 710 THR A N 1
ATOM 5437 C CA . THR A 1 710 ? -17.382 -1.580 -5.208 1.00 87.38 710 THR A CA 1
ATOM 5438 C C . THR A 1 710 ? -18.900 -1.686 -5.035 1.00 87.38 710 THR A C 1
ATOM 5440 O O . THR A 1 710 ? -19.663 -1.237 -5.894 1.00 87.38 710 THR A O 1
ATOM 5443 N N . ARG A 1 711 ? -19.330 -2.274 -3.911 1.00 86.12 711 ARG A N 1
ATOM 5444 C CA . ARG A 1 711 ? -20.736 -2.438 -3.509 1.00 86.12 711 ARG A CA 1
ATOM 5445 C C . ARG A 1 711 ? -21.400 -1.071 -3.298 1.00 86.12 711 ARG A C 1
ATOM 5447 O O . ARG A 1 711 ? -22.343 -0.746 -4.016 1.00 86.12 711 ARG A O 1
ATOM 5454 N N . ASP A 1 712 ? -20.866 -0.239 -2.402 1.00 85.56 712 ASP A N 1
ATOM 5455 C CA . ASP A 1 712 ? -21.081 1.214 -2.439 1.00 85.56 712 ASP A CA 1
ATOM 5456 C C . ASP A 1 712 ? -20.052 1.893 -3.365 1.00 85.56 712 ASP A C 1
ATOM 5458 O O . ASP A 1 712 ? -18.841 1.681 -3.273 1.00 85.56 712 ASP A O 1
ATOM 5462 N N . ASN A 1 713 ? -20.513 2.772 -4.254 1.00 84.62 713 ASN A N 1
ATOM 5463 C CA . ASN A 1 713 ? -19.683 3.545 -5.187 1.00 84.62 713 ASN A CA 1
ATOM 5464 C C . ASN A 1 713 ? -19.646 5.053 -4.848 1.00 84.62 713 ASN A C 1
ATOM 5466 O O . ASN A 1 713 ? -18.990 5.825 -5.546 1.00 84.62 713 ASN A O 1
ATOM 5470 N N . THR A 1 714 ? -20.333 5.508 -3.799 1.00 85.06 714 THR A N 1
ATOM 5471 C CA . THR A 1 714 ? -20.421 6.926 -3.423 1.00 85.06 714 THR A CA 1
ATOM 5472 C C . THR A 1 714 ? -19.386 7.323 -2.365 1.00 85.06 714 THR A C 1
ATOM 5474 O O . THR A 1 714 ? -19.276 6.724 -1.307 1.00 85.06 714 THR A O 1
ATOM 5477 N N . ARG A 1 715 ? -18.586 8.357 -2.654 1.00 82.94 715 ARG A N 1
ATOM 5478 C CA . ARG A 1 715 ? -17.584 8.922 -1.717 1.00 82.94 715 ARG A CA 1
ATOM 5479 C C . ARG A 1 715 ? -18.113 10.072 -0.868 1.00 82.94 715 ARG A C 1
ATOM 5481 O O . ARG A 1 715 ? -17.486 10.480 0.102 1.00 82.94 715 ARG A O 1
ATOM 5488 N N . VAL A 1 716 ? -19.210 10.660 -1.319 1.00 81.38 716 VAL A N 1
ATOM 5489 C CA . VAL A 1 716 ? -19.891 11.800 -0.717 1.00 81.38 716 VAL A CA 1
ATOM 5490 C C . VAL A 1 716 ? -21.374 11.455 -0.806 1.00 81.38 716 VAL A C 1
ATOM 5492 O O . VAL A 1 716 ? -21.798 11.069 -1.904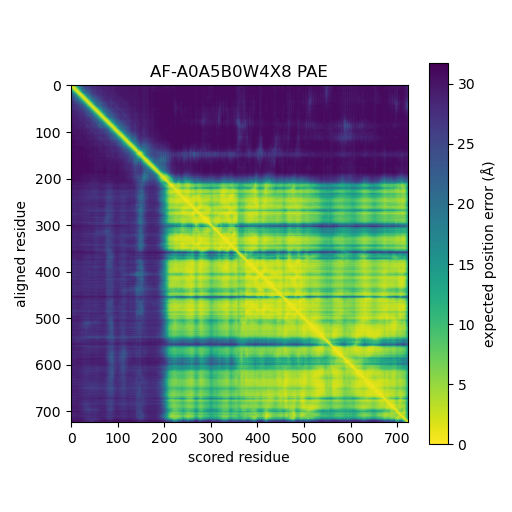 1.00 81.38 716 VAL A O 1
ATOM 5495 N N . PRO A 1 717 ? -22.159 11.580 0.280 1.00 73.81 717 PRO A N 1
ATOM 5496 C CA . PRO A 1 717 ? -23.582 11.277 0.233 1.00 73.81 717 PRO A CA 1
ATOM 5497 C C . PRO A 1 717 ? -24.269 12.089 -0.877 1.00 73.81 717 PRO A C 1
ATOM 5499 O O . PRO A 1 717 ? -23.855 13.225 -1.163 1.00 73.81 717 PRO A O 1
ATOM 5502 N N . PRO A 1 718 ? -25.300 11.530 -1.537 1.00 66.19 718 PRO A N 1
ATOM 5503 C CA . PRO A 1 718 ? -26.036 12.247 -2.566 1.00 66.19 718 PRO A CA 1
ATOM 5504 C C . PRO A 1 718 ? -26.594 13.532 -1.960 1.00 66.19 718 PRO A C 1
ATOM 5506 O O . PRO A 1 718 ? -27.369 13.502 -1.007 1.00 66.19 718 PRO A O 1
ATOM 5509 N N . THR A 1 719 ? -26.159 14.672 -2.498 1.00 61.66 719 THR A N 1
ATOM 5510 C CA . THR A 1 719 ? -26.570 15.991 -2.017 1.00 61.66 719 THR A CA 1
ATOM 5511 C C . THR A 1 719 ? -28.087 16.088 -2.138 1.00 61.66 719 THR A C 1
ATOM 5513 O O . THR A 1 719 ? -28.595 16.154 -3.259 1.00 61.66 719 THR A O 1
ATOM 5516 N N . GLN A 1 720 ? -28.801 16.059 -1.008 1.00 51.09 720 GLN A N 1
ATOM 5517 C CA . GLN A 1 720 ? -30.247 16.242 -1.004 1.00 51.09 720 GLN A CA 1
ATOM 5518 C C . GLN A 1 720 ? -30.548 17.598 -1.645 1.00 51.09 720 GLN A C 1
ATOM 5520 O O . GLN A 1 720 ? -30.090 18.641 -1.173 1.00 51.09 720 GLN A O 1
ATOM 5525 N N . LYS A 1 721 ? -31.277 17.574 -2.762 1.00 40.47 721 LYS A N 1
ATOM 5526 C CA . LYS A 1 721 ? -31.931 18.774 -3.267 1.00 40.47 721 LYS A CA 1
ATOM 5527 C C . LYS A 1 721 ? -33.081 19.062 -2.317 1.00 40.47 721 LYS A C 1
ATOM 5529 O O . LYS A 1 721 ? -34.030 18.286 -2.259 1.00 40.47 721 LYS A O 1
ATOM 5534 N N . ASN A 1 722 ? -32.981 20.178 -1.609 1.00 42.53 722 ASN A N 1
ATOM 5535 C CA . ASN A 1 722 ? -34.164 20.865 -1.122 1.00 42.53 722 ASN A CA 1
ATOM 5536 C C . ASN A 1 722 ? -34.808 21.506 -2.361 1.00 42.53 722 ASN A C 1
ATOM 5538 O O . ASN A 1 722 ? -34.400 22.598 -2.762 1.00 42.53 722 ASN A O 1
ATOM 5542 N N . ASP A 1 723 ? -35.693 20.752 -3.017 1.00 37.59 723 ASP A N 1
ATOM 5543 C CA . ASP A 1 723 ? -36.628 21.261 -4.032 1.00 37.59 723 ASP A CA 1
ATOM 5544 C C . ASP A 1 723 ? -37.831 21.948 -3.342 1.00 37.59 723 ASP A C 1
ATOM 5546 O O . ASP A 1 723 ? -38.216 21.494 -2.238 1.00 37.59 723 ASP A O 1
#

Mean predicted aligned error: 17.56 Å

Nearest PDB structures (foldseek):
  6o59-assembly3_A  TM=7.363E-01  e=1.514E-16  Priestia megaterium
  6o59-assembly3_B  TM=7.965E-01  e=4.690E-08  Priestia megaterium

Secondary structure (DSSP, 8-state):
--------------------S-------------------------------------------------------------------------------------------------------------------------TTSHHHHHT---------------------------------------HHHHHHHHHHHHHHHHHHHHHHHHHHHTT---SSHHHHHHHHHSSSBPPSSHHHHHHHHHHHS-BTTBTTEEEEEEEETTEEEEEEEETTTB-HHHHHHHHHHHTT--GGG-TT-HHHHIIIII---S-EEEE-BHHHHHHHHHTT-EEEEETT-S-EEEE--B----S-PPPPSSS--SSS------S-HHHHHHHHHTT---SSEEEEEEEESTTT-EEEEEEEETTTS-HHHHHHHHHHHHT--SS--TTHHHHHHHHHH------S-SSEEES-HHHHHHHHTTT-EEEEETT-S-EEEES--HHHHT--HHHHHS-HHHHHHHHHHHHHHHHHHHHHHHHHHHHHH-GGGS-GGGTT-S-SS--SS-HHHHHHHHHHHHHHHHHHHHTS-HHHHHHHHHHIIIIIHHHHHHTTSS-HHHHHHHHHHHHHHHT-SSHHHHHHHHHHHHHHHHHHHHHHHHHHHHHHHHHHHHHHH-EETTEETTTTTTTT-HHHHHHHHS---GGG--B--TTS--S--BSS-------

pLDDT: mean 70.88, std 27.32, range [23.22, 97.44]

Solvent-accessible surface area (backbone atoms only — not comparable to full-atom values): 44597 Å² total; per-residue (Å²): 136,86,79,85,92,82,87,83,89,86,88,87,83,89,81,90,92,84,84,84,88,84,91,73,91,86,92,88,84,85,83,87,82,92,78,88,85,86,82,88,83,85,86,88,87,86,84,83,89,88,84,86,89,82,90,89,84,87,90,86,83,90,87,86,89,84,83,86,90,81,88,79,84,89,86,86,86,89,78,82,89,86,83,82,89,88,79,89,78,88,89,84,85,86,89,86,84,87,87,84,88,90,89,88,87,82,92,85,88,81,88,88,88,80,84,85,85,82,88,85,88,90,84,88,86,89,91,81,90,87,80,92,91,88,90,83,82,88,84,80,92,69,96,62,61,68,58,73,75,67,74,74,84,74,92,84,86,88,83,82,92,82,86,88,82,89,77,94,84,83,85,81,88,80,88,83,82,89,81,88,82,88,79,90,84,90,84,83,91,72,70,74,63,56,57,59,49,53,54,50,52,51,51,55,48,48,53,53,45,53,59,48,51,52,57,49,60,79,63,56,76,60,93,44,65,55,53,40,42,28,70,71,70,72,50,49,63,38,53,35,44,64,66,58,42,50,53,45,39,32,70,53,43,29,46,87,52,14,76,50,49,43,73,52,73,50,73,43,36,88,36,48,32,31,41,36,31,30,64,52,20,48,32,62,69,66,47,51,51,35,54,56,45,35,68,74,41,48,61,84,68,44,79,78,41,61,72,55,36,46,55,77,76,33,45,93,62,94,52,69,47,83,35,64,34,42,41,61,47,50,52,42,27,53,73,21,21,33,36,38,39,44,52,74,37,58,47,32,46,34,32,72,40,55,39,73,89,74,75,82,47,54,66,38,89,79,76,67,60,99,68,75,89,50,54,22,41,43,45,45,51,61,60,40,49,31,55,24,41,74,73,48,68,49,49,49,51,34,38,39,75,46,69,36,22,79,72,61,46,42,52,32,34,44,33,40,30,69,55,28,25,32,63,71,56,54,49,59,50,53,56,36,53,74,64,51,87,45,62,49,49,94,66,24,55,61,51,46,49,39,63,58,74,54,87,64,99,66,63,62,68,59,53,39,78,42,33,37,35,71,59,51,42,55,39,39,77,43,19,29,45,32,40,43,29,42,73,31,40,48,34,42,34,35,65,36,28,62,62,60,43,64,49,59,73,54,42,78,65,48,56,45,66,61,16,21,50,55,48,50,55,35,54,52,26,42,51,39,31,36,45,47,60,37,49,51,54,46,41,62,76,37,59,90,74,52,57,78,95,47,64,86,67,61,78,93,55,89,38,81,52,57,71,68,56,43,50,56,51,50,63,49,48,56,49,54,51,49,56,50,36,74,76,32,62,69,76,56,25,55,52,52,49,51,45,48,59,50,58,53,45,49,50,36,37,75,75,29,54,37,42,71,62,60,55,52,50,52,50,54,26,48,53,8,32,71,55,33,61,34,64,55,49,28,52,26,41,47,55,49,24,54,52,33,38,52,29,26,73,76,45,39,71,62,17,43,56,51,45,55,48,50,51,52,50,51,50,59,74,38,61,15,79,96,27,51,19,34,37,42,68,43,72,72,33,72,70,56,42,47,51,71,68,39,44,67,56,74,93,72,54,46,55,48,58,78,74,45,55,35,66,52,47,68,69,50,81,81,79,76,76,88,123

Sequence (723 aa):
MTSEDADPAENTTTADPSQEQQDAEASAELGAEEQSAEASAQPDSGQQDAEASTELGAEEQSTEASAQPDSGQQDAEASAELGAEEQSAEASAQPDSGQQDAEASAELGAEEQSAEAAQPDSGQQDAEASDELGNQEQNEPSKGFFARLFGLDSDSESEDEAQDQNTHQAGGSESATESGEESQAKVTPKSKLSKKQAQQESQDSNQKGSSKLQKKRDREHSNSLKESVIYWQGNDEIPMSLQDTKQTLTEVMGLGTSFDVTFRQMSFGGHKTALLCLSGFTNTDVTDDILKRLTYLTSENLSTGVLSSFMNEYVPHIQVEEGNSLSESIEKVLEGLSVLFVEGENKVIIMDTRSYPSRSPAEPSIDRVVRGARDGFTETLLSNISLVRRRVRDPGLKYELFRVGRRTQTDVCVAYIDDIVDKTQVMSVIDKIKSIDIDGIPLADKQLEEAIIGGGWNPYPMVRYSERPDVVASNLLEGRVILFVDTSPIVIVLPTTFFDLCQHAEENRQTPFMGTYLRWVRFIGIFASMFLLPLWMLLVIHPELKPAMLDFIGPQKTARIPILAQFLIVELGVDLLRMAAVHTPTPLGSAMGLIAAILIGDIAVQSGLFVNEVVLYMAVASIGMFATPSYELGLANRIVRLVLLIAVAAFQVPGFMIGTTLLTIFLTTHRSYNSSYMWPFIPFNAKAMSEILVRKPVLSSKTRPSFNKTRDNTRVPPTQKND

Radius of gyration: 42.2 Å; Cα contacts (8 Å, |Δi|>4): 831; chains: 1; bounding box: 123×149×119 Å